Protein AF-A0A172UGF2-F1 (afdb_monomer)

Organism: NCBI:txid1682113

Secondary structure (DSSP, 8-state):
-----THHHHHHHHHHHHHHHHHHHHHHHHHHHTPPP---SS-SEEEETTS-EEEEEE-TT--EEEEE-SSHHHHHHHHT--PPPEEE-HHHHTTSPB---BS-TT--S---B-----EEEEEEEEE-TT-TTSSSGGGGEEEEEEESSTTB---EE--SSEEEEEE-SS----EEEETTEEEEB-TT-HHHHHHTT--HHHHHSPEE--HHHHHHSPB-PPB-PPP-TTTTSBPSSSTT-BTT-EEEEE-TTS-EEEEEEETTEEEEE-HHHHHHHHHTTPPEEEES-HHHHHTSPB---S--TTS-SS-PEE---SEEEEEEEE-TT-SS-EEEEEEESS--B-HHHHHTPEEP---TT----SEEE--TT-BEEEEEE-SSTT------EEEE-TTSEEEEEPPPTTS--HHHHHHTT--SPPEEEEHHHHTTSEE---B-HHHHT-B-SS-------------PPS------PPPPPPP--------------PPPPPPPPPPPPPPPPPPP-

pLDDT: mean 82.87, std 19.64, range [28.55, 98.06]

Nearest PDB structures (foldseek):
  7np7-assembly1_B4  TM=7.706E-01  e=5.465E-40  Mycobacterium tuberculosis H37Rv
  7nps-assembly1_B3  TM=8.390E-01  e=3.278E-37  Mycobacterium tuberculosis H37Rv
  4kk7-assembly1_A  TM=8.749E-01  e=7.313E-34  Mycobacterium tuberculosis H37Rv
  5ebd-assembly1_A  TM=8.285E-01  e=4.903E-34  Mycobacterium tuberculosis H37Rv
  3x3n-assembly1_A  TM=8.650E-01  e=1.425E-32  Mycobacterium tuberculosis H37Rv

Radius of gyration: 35.08 Å; Cα contacts (8 Å, |Δi|>4): 994; chains: 1; bounding box: 145×77×89 Å

InterPro domains:
  IPR007795 Type VII secretion system EccB [PF05108] (3-451)
  IPR007795 Type VII secretion system EccB [PTHR40765] (10-453)
  IPR007795 Type VII secretion system EccB [TIGR03919] (3-444)
  IPR044857 Type VII secretion system EccB, repeat 1 domain [G3DSA:3.30.2390.20] (46-116)

Solvent-accessible surface area (backbone atoms only — not comparable to full-atom values): 29659 Å² total; per-residue (Å²): 144,80,86,81,62,81,62,58,65,55,52,53,54,52,50,52,52,53,51,51,53,52,51,53,52,51,52,50,51,52,53,61,71,65,53,72,75,82,79,82,82,60,73,40,29,33,24,33,76,90,66,52,41,34,29,58,44,67,51,96,85,70,48,67,20,39,19,43,33,85,28,46,45,28,34,17,37,70,49,61,33,53,71,76,56,38,78,40,58,56,74,62,62,68,75,46,52,75,47,66,35,28,26,42,74,79,42,51,71,69,64,48,52,60,81,62,55,51,20,35,42,32,36,34,37,34,57,51,81,83,47,75,80,49,97,44,77,69,79,32,59,41,38,31,40,34,45,49,63,84,37,51,36,81,58,41,70,51,51,72,55,28,28,34,43,29,22,36,80,90,45,84,66,37,30,43,36,40,71,56,28,32,22,44,42,60,90,80,43,59,54,49,29,58,33,39,61,49,57,68,64,46,68,75,61,39,48,72,40,52,62,44,57,57,62,53,36,49,75,46,63,63,61,67,68,78,73,53,72,68,52,79,36,73,19,78,54,37,82,97,40,37,9,34,19,31,40,38,30,51,47,98,87,67,46,84,44,39,29,38,33,30,50,69,10,36,25,81,42,44,63,25,56,47,35,21,32,40,61,75,68,25,52,81,41,82,41,88,59,44,66,65,62,70,73,48,49,72,41,80,85,64,83,62,87,69,52,63,77,42,62,36,48,78,51,86,69,57,11,45,30,44,37,44,37,28,56,62,92,55,89,50,49,51,70,42,36,31,35,26,89,48,83,46,40,34,71,68,36,62,72,57,50,34,78,47,92,63,62,92,88,51,74,47,34,44,28,28,33,38,61,80,86,32,18,42,41,31,25,43,25,48,73,57,54,82,51,86,57,72,84,50,42,33,40,29,43,49,76,41,38,36,26,42,50,50,47,46,100,88,68,48,46,61,68,52,35,47,7,49,54,55,69,83,71,56,19,62,40,37,44,47,59,57,64,26,41,50,73,48,50,69,47,34,53,75,49,19,71,36,70,51,93,62,76,77,75,76,73,80,70,65,88,70,69,81,80,76,77,85,75,82,79,86,77,89,68,86,78,78,91,74,85,90,77,92,78,85,89,78,89,82,83,91,80,92,81,85,87,78,83,82,82,81,83,82,81,82,83,83,88,79,83,85,84,87,134

Structure (mmCIF, N/CA/C/O backbone):
data_AF-A0A172UGF2-F1
#
_entry.id   AF-A0A172UGF2-F1
#
loop_
_atom_site.group_PDB
_atom_site.id
_atom_site.type_symbol
_atom_site.label_atom_id
_atom_site.label_alt_id
_atom_site.label_comp_id
_atom_site.label_asym_id
_atom_site.label_entity_id
_atom_site.label_seq_id
_atom_site.pdbx_PDB_ins_code
_atom_site.Cartn_x
_atom_site.Cartn_y
_atom_site.Cartn_z
_atom_site.occupancy
_atom_site.B_iso_or_equiv
_atom_site.auth_seq_id
_atom_site.auth_comp_id
_atom_site.auth_asym_id
_atom_site.auth_atom_id
_atom_site.pdbx_PDB_model_num
ATOM 1 N N . MET A 1 1 ? -78.882 -55.266 1.648 1.00 44.69 1 MET A N 1
ATOM 2 C CA . MET A 1 1 ? -77.778 -55.781 2.482 1.00 44.69 1 MET A CA 1
ATOM 3 C C . MET A 1 1 ? -76.627 -54.788 2.390 1.00 44.69 1 MET A C 1
ATOM 5 O O . MET A 1 1 ? -75.957 -54.772 1.375 1.00 44.69 1 MET A O 1
ATOM 9 N N . ALA A 1 2 ? -76.499 -53.897 3.376 1.00 47.06 2 ALA A N 1
ATOM 10 C CA . ALA A 1 2 ? -75.277 -53.170 3.748 1.00 47.06 2 ALA A CA 1
ATOM 11 C C . ALA A 1 2 ? -75.630 -52.322 4.981 1.00 47.06 2 ALA A C 1
ATOM 13 O O . ALA A 1 2 ? -76.223 -51.253 4.870 1.00 47.06 2 ALA A O 1
ATOM 14 N N . LEU A 1 3 ? -75.370 -52.871 6.168 1.00 49.72 3 LEU A N 1
ATOM 15 C CA . LEU A 1 3 ? -75.479 -52.165 7.442 1.00 49.72 3 LEU A CA 1
ATOM 16 C C . LEU A 1 3 ? -74.344 -51.137 7.516 1.00 49.72 3 LEU A C 1
ATOM 18 O O . LEU A 1 3 ? -73.203 -51.497 7.803 1.00 49.72 3 LEU A O 1
ATOM 22 N N . THR A 1 4 ? -74.635 -49.864 7.258 1.00 59.09 4 THR A N 1
ATOM 23 C CA . THR A 1 4 ? -73.693 -48.779 7.548 1.00 59.09 4 THR A CA 1
ATOM 24 C C . THR A 1 4 ? -73.693 -48.560 9.058 1.00 59.09 4 THR A C 1
ATOM 26 O O . THR A 1 4 ? -74.637 -48.023 9.631 1.00 59.09 4 THR A O 1
ATOM 29 N N . SER A 1 5 ? -72.657 -49.075 9.716 1.00 61.47 5 SER A N 1
ATOM 30 C CA . SER A 1 5 ? -72.468 -49.002 11.165 1.00 61.47 5 SER A CA 1
ATOM 31 C C . SER A 1 5 ? -72.486 -47.544 11.670 1.00 61.47 5 SER A C 1
ATOM 33 O O . SER A 1 5 ? -71.686 -46.734 11.189 1.00 61.47 5 SER A O 1
ATOM 35 N N . PRO A 1 6 ? -73.311 -47.197 12.681 1.00 57.47 6 PRO A N 1
ATOM 36 C CA . PRO A 1 6 ? -73.359 -45.852 13.272 1.00 57.47 6 PRO A CA 1
ATOM 37 C C . PRO A 1 6 ? -72.065 -45.459 14.013 1.00 57.47 6 PRO A C 1
ATOM 39 O O . PRO A 1 6 ? -71.884 -44.301 14.381 1.00 57.47 6 PRO A O 1
ATOM 42 N N . PHE A 1 7 ? -71.119 -46.388 14.187 1.00 56.22 7 PHE A N 1
ATOM 43 C CA . PHE A 1 7 ? -69.825 -46.128 14.826 1.00 56.22 7 PHE A CA 1
ATOM 44 C C . PHE A 1 7 ? -68.773 -45.518 13.886 1.00 56.22 7 PHE A C 1
ATOM 46 O O . PHE A 1 7 ? -67.725 -45.072 14.358 1.00 56.22 7 PHE A O 1
ATOM 53 N N . ALA A 1 8 ? -69.026 -45.465 12.571 1.00 57.62 8 ALA A N 1
ATOM 54 C CA . ALA A 1 8 ? -68.090 -44.868 11.615 1.00 57.62 8 ALA A CA 1
ATOM 55 C C . ALA A 1 8 ? -67.944 -43.349 11.821 1.00 57.62 8 ALA A C 1
ATOM 57 O O . ALA A 1 8 ? -66.825 -42.843 11.828 1.00 57.62 8 ALA A O 1
ATOM 58 N N . MET A 1 9 ? -69.053 -42.645 12.085 1.00 57.28 9 MET A N 1
ATOM 59 C CA . MET A 1 9 ? -69.051 -41.188 12.293 1.00 57.28 9 MET A CA 1
ATOM 60 C C . MET A 1 9 ? -68.386 -40.780 13.618 1.00 57.28 9 MET A C 1
ATOM 62 O O . MET A 1 9 ? -67.680 -39.770 13.677 1.00 57.28 9 MET A O 1
ATOM 66 N N . VAL A 1 10 ? -68.539 -41.598 14.667 1.00 62.25 10 VAL A N 1
ATOM 67 C CA . VAL A 1 10 ? -67.881 -41.376 15.967 1.00 62.25 10 VAL A CA 1
ATOM 68 C C . VAL A 1 10 ? -66.369 -41.595 15.850 1.00 62.25 10 VAL A C 1
ATOM 70 O O . VAL A 1 10 ? -65.595 -40.786 16.357 1.00 62.25 10 VAL A O 1
ATOM 73 N N . LYS A 1 11 ? -65.923 -42.622 15.110 1.00 60.66 11 LYS A N 1
ATOM 74 C CA . LYS A 1 11 ? -64.492 -42.865 14.855 1.00 60.66 11 LYS A CA 1
ATOM 75 C C . LYS A 1 11 ? -63.813 -41.702 14.131 1.00 60.66 11 LYS A C 1
ATOM 77 O O . LYS A 1 11 ? -62.717 -41.312 14.526 1.00 60.66 11 LYS A O 1
ATOM 82 N N . THR A 1 12 ? -64.454 -41.126 13.116 1.00 67.38 12 THR A N 1
ATOM 83 C CA . THR A 1 12 ? -63.902 -39.969 12.393 1.00 67.38 12 THR A CA 1
ATOM 84 C C . THR A 1 12 ? -63.819 -38.719 13.266 1.00 67.38 12 THR A C 1
ATOM 86 O O . THR A 1 12 ? -62.817 -38.015 13.212 1.00 67.38 12 THR A O 1
ATOM 89 N N . SER A 1 13 ? -64.815 -38.466 14.122 1.00 68.31 13 SER A N 1
ATOM 90 C CA . SER A 1 13 ? -64.804 -37.310 15.032 1.00 68.31 13 SER A CA 1
ATOM 91 C C . SER A 1 13 ? -63.733 -37.430 16.129 1.00 68.31 13 SER A C 1
ATOM 93 O O . SER A 1 13 ? -63.045 -36.456 16.447 1.00 68.31 13 SER A O 1
ATOM 95 N N . VAL A 1 14 ? -63.520 -38.639 16.660 1.00 76.19 14 VAL A N 1
ATOM 96 C CA . VAL A 1 14 ? -62.462 -38.906 17.647 1.00 76.19 14 VAL A CA 1
ATOM 97 C C . VAL A 1 14 ? -61.070 -38.837 17.008 1.00 76.19 14 VAL A C 1
ATOM 99 O O . VAL A 1 14 ? -60.156 -38.273 17.601 1.00 76.19 14 VAL A O 1
ATOM 102 N N . MET A 1 15 ? -60.888 -39.328 15.777 1.00 76.44 15 MET A N 1
ATOM 103 C CA . MET A 1 15 ? -59.594 -39.201 15.092 1.00 76.44 15 MET A CA 1
ATOM 104 C C . MET A 1 15 ? -59.244 -37.750 14.756 1.00 76.44 15 MET A C 1
ATOM 106 O O . MET A 1 15 ? -58.089 -37.360 14.912 1.00 76.44 15 MET A O 1
ATOM 110 N N . LEU A 1 16 ? -60.224 -36.937 14.346 1.00 81.00 16 LEU A N 1
ATOM 111 C CA . LEU A 1 16 ? -59.979 -35.530 14.028 1.00 81.00 16 LEU A CA 1
ATOM 112 C C . LEU A 1 16 ? -59.594 -34.722 15.276 1.00 81.00 16 LEU A C 1
ATOM 114 O O . LEU A 1 16 ? -58.697 -33.884 15.216 1.00 81.00 16 LEU A O 1
ATOM 118 N N . SER A 1 17 ? -60.238 -34.998 16.414 1.00 77.75 17 SER A N 1
ATOM 119 C CA . SER A 1 17 ? -59.933 -34.317 17.678 1.00 77.75 17 SER A CA 1
ATOM 120 C C . SER A 1 17 ? -58.571 -34.727 18.242 1.00 77.75 17 SER A C 1
ATOM 122 O O . SER A 1 17 ? -57.803 -33.859 18.653 1.00 77.75 17 SER A O 1
ATOM 124 N N . VAL A 1 18 ? -58.205 -36.010 18.172 1.00 86.00 18 VAL A N 1
ATOM 125 C CA . VAL A 1 18 ? -56.864 -36.479 18.567 1.00 86.00 18 VAL A CA 1
ATOM 126 C C . VAL A 1 18 ? -55.774 -35.886 17.668 1.00 86.00 18 VAL A C 1
ATOM 128 O O . VAL A 1 18 ? -54.748 -35.433 18.175 1.00 86.00 18 VAL A O 1
ATOM 131 N N . ALA A 1 19 ? -56.000 -35.820 16.352 1.00 85.94 19 ALA A N 1
ATOM 132 C CA . ALA A 1 19 ? -55.055 -35.208 15.419 1.00 85.94 19 ALA A CA 1
ATOM 133 C C . ALA A 1 19 ? -54.875 -33.704 15.683 1.00 85.94 19 ALA A C 1
ATOM 135 O O . ALA A 1 19 ? -53.747 -33.218 15.712 1.00 85.94 19 ALA A O 1
ATOM 136 N N . ALA A 1 20 ? -55.963 -32.973 15.944 1.00 87.81 20 ALA A N 1
ATOM 137 C CA . ALA A 1 20 ? -55.895 -31.550 16.269 1.00 87.81 20 ALA A CA 1
ATOM 138 C C . ALA A 1 20 ? -55.109 -31.292 17.564 1.00 87.81 20 ALA A C 1
ATOM 140 O O . ALA A 1 20 ? -54.254 -30.408 17.599 1.00 87.81 20 ALA A O 1
ATOM 141 N N . VAL A 1 21 ? -55.338 -32.096 18.608 1.00 91.81 21 VAL A N 1
ATOM 142 C CA . VAL A 1 21 ? -54.589 -31.986 19.870 1.00 91.81 21 VAL A CA 1
ATOM 143 C C . VAL A 1 21 ? -53.106 -32.291 19.657 1.00 91.81 21 VAL A C 1
ATOM 145 O O . VAL A 1 21 ? -52.271 -31.553 20.170 1.00 91.81 21 VAL A O 1
ATOM 148 N N . ALA A 1 22 ? -52.770 -33.316 18.868 1.00 90.81 22 ALA A N 1
ATOM 149 C CA . ALA A 1 22 ? -51.383 -33.661 18.553 1.00 90.81 22 ALA A CA 1
ATOM 150 C C . ALA A 1 22 ? -50.662 -32.550 17.770 1.00 90.81 22 ALA A C 1
ATOM 152 O O . ALA A 1 22 ? -49.508 -32.235 18.047 1.00 90.81 22 ALA A O 1
ATOM 153 N N . VAL A 1 23 ? -51.340 -31.914 16.814 1.00 91.75 23 VAL A N 1
ATOM 154 C CA . VAL A 1 23 ? -50.766 -30.792 16.058 1.00 91.75 23 VAL A CA 1
ATOM 155 C C . VAL A 1 23 ? -50.549 -29.581 16.965 1.00 91.75 23 VAL A C 1
ATOM 157 O O . VAL A 1 23 ? -49.480 -28.977 16.927 1.00 91.75 23 VAL A O 1
ATOM 160 N N . ILE A 1 24 ? -51.513 -29.249 17.828 1.00 92.06 24 ILE A N 1
ATOM 161 C CA . ILE A 1 24 ? -51.386 -28.128 18.769 1.00 92.06 24 ILE A CA 1
ATOM 162 C C . ILE A 1 24 ? -50.246 -28.370 19.764 1.00 92.06 24 ILE A C 1
ATOM 164 O O . ILE A 1 24 ? -49.487 -27.444 20.041 1.00 92.06 24 ILE A O 1
ATOM 168 N N . THR A 1 25 ? -50.077 -29.591 20.279 1.00 88.44 25 THR A N 1
ATOM 169 C CA . THR A 1 25 ? -48.969 -29.902 21.193 1.00 88.44 25 THR A CA 1
ATOM 170 C C . THR A 1 25 ? -47.617 -29.869 20.495 1.00 88.44 25 THR A C 1
ATOM 172 O O . THR A 1 25 ? -46.672 -29.358 21.085 1.00 88.44 25 THR A O 1
ATOM 175 N N . ILE A 1 26 ? -47.512 -30.321 19.241 1.00 89.31 26 ILE A N 1
ATOM 176 C CA . ILE A 1 26 ? -46.277 -30.198 18.450 1.00 89.31 26 ILE A CA 1
ATOM 177 C C . ILE A 1 26 ? -45.949 -28.725 18.182 1.00 89.31 26 ILE A C 1
ATOM 179 O O . ILE A 1 26 ? -44.809 -28.315 18.377 1.00 89.31 26 ILE A O 1
ATOM 183 N N . ILE A 1 27 ? -46.937 -27.907 17.803 1.00 86.62 27 ILE A N 1
ATOM 184 C CA . ILE A 1 27 ? -46.748 -26.462 17.604 1.00 86.62 27 ILE A CA 1
ATOM 185 C C . ILE A 1 27 ? -46.336 -25.791 18.918 1.00 86.62 27 ILE A C 1
ATOM 187 O O . ILE A 1 27 ? -45.397 -25.003 18.932 1.00 86.62 27 ILE A O 1
ATOM 191 N N . ALA A 1 28 ? -46.976 -26.129 20.038 1.00 85.94 28 ALA A N 1
ATOM 192 C CA . ALA A 1 28 ? -46.616 -25.598 21.349 1.00 85.94 28 ALA A CA 1
ATOM 193 C C . ALA A 1 28 ? -45.216 -26.049 21.798 1.00 85.94 28 ALA A C 1
ATOM 195 O O . ALA A 1 28 ? -44.496 -25.261 22.404 1.00 85.94 28 ALA A O 1
ATOM 196 N N . LEU A 1 29 ? -44.804 -27.281 21.478 1.00 84.94 29 LEU A N 1
ATOM 197 C CA . LEU A 1 29 ? -43.463 -27.798 21.754 1.00 84.94 29 LEU A CA 1
ATOM 198 C C . LEU A 1 29 ? -42.407 -27.081 20.900 1.00 84.94 29 LEU A C 1
ATOM 200 O O . LEU A 1 29 ? -41.372 -26.684 21.426 1.00 84.94 29 LEU A O 1
ATOM 204 N N . LEU A 1 30 ? -42.693 -26.851 19.615 1.00 84.94 30 LEU A N 1
ATOM 205 C CA . LEU A 1 30 ? -41.843 -26.066 18.716 1.00 84.94 30 LEU A CA 1
ATOM 206 C C . LEU A 1 30 ? -41.721 -24.614 19.197 1.00 84.94 30 LEU A C 1
ATOM 208 O O . LEU A 1 30 ? -40.613 -24.098 19.298 1.00 84.94 30 LEU A O 1
ATOM 212 N N . LEU A 1 31 ? -42.830 -23.977 19.585 1.00 79.38 31 LEU A N 1
ATOM 213 C CA . LEU A 1 31 ? -42.830 -22.624 20.154 1.00 79.38 31 LEU A CA 1
ATOM 214 C C . LEU A 1 31 ? -42.122 -22.561 21.517 1.00 79.38 31 LEU A C 1
ATOM 216 O O . LEU A 1 31 ? -41.482 -21.561 21.831 1.00 79.38 31 LEU A O 1
ATOM 220 N N . ALA A 1 32 ? -42.196 -23.623 22.323 1.00 71.19 32 ALA A N 1
ATOM 221 C CA . ALA A 1 32 ? -41.466 -23.724 23.584 1.00 71.19 32 ALA A CA 1
ATOM 222 C C . ALA A 1 32 ? -39.956 -23.923 23.376 1.00 71.19 32 ALA A C 1
ATOM 224 O O . ALA A 1 32 ? -39.169 -23.480 24.212 1.00 71.19 32 ALA A O 1
ATOM 225 N N . TRP A 1 33 ? -39.556 -24.565 22.276 1.00 77.25 33 TRP A N 1
ATOM 226 C CA . TRP A 1 33 ? -38.156 -24.727 21.881 1.00 77.25 33 TRP A CA 1
ATOM 227 C C . TRP A 1 33 ? -37.582 -23.441 21.269 1.00 77.25 33 TRP A C 1
ATOM 229 O O . TRP A 1 33 ? -36.428 -23.107 21.512 1.00 77.25 33 TRP A O 1
ATOM 239 N N . LEU A 1 34 ? -38.421 -22.654 20.588 1.00 74.25 34 LEU A N 1
ATOM 240 C CA . LEU A 1 34 ? -38.126 -21.291 20.128 1.00 74.25 34 LEU A CA 1
ATOM 241 C C . LEU A 1 34 ? -38.286 -20.212 21.218 1.00 74.25 34 LEU A C 1
ATOM 243 O O . LEU A 1 34 ? -38.388 -19.030 20.888 1.00 74.25 34 LEU A O 1
ATOM 247 N N . LYS A 1 35 ? -38.318 -20.568 22.513 1.00 51.41 35 LYS A N 1
ATOM 248 C CA . LYS A 1 35 ? -38.448 -19.567 23.582 1.00 51.41 35 LYS A CA 1
ATOM 249 C C . LYS A 1 35 ? -37.340 -18.507 23.467 1.00 51.41 35 LYS A C 1
ATOM 251 O O . LYS A 1 35 ? -36.168 -18.852 23.635 1.00 51.41 35 LYS A O 1
ATOM 256 N N . PRO A 1 36 ? -37.690 -17.221 23.272 1.00 45.97 36 PRO A N 1
ATOM 257 C CA . PRO A 1 36 ? -36.758 -16.133 23.515 1.00 45.97 36 PRO A CA 1
ATOM 258 C C . PRO A 1 36 ? -36.319 -16.239 24.975 1.00 45.97 36 PRO A C 1
ATOM 260 O O . PRO A 1 36 ? -37.149 -16.505 25.852 1.00 45.97 36 PRO A O 1
ATOM 263 N N . GLN A 1 37 ? -35.026 -16.070 25.249 1.00 46.22 37 GLN A N 1
ATOM 264 C CA . GLN A 1 37 ? -34.570 -15.924 26.629 1.00 46.22 37 GLN A CA 1
ATOM 265 C C . GLN A 1 37 ? -35.407 -14.831 27.315 1.00 46.22 37 GLN A C 1
ATOM 267 O O . GLN A 1 37 ? -35.734 -13.841 26.657 1.00 46.22 37 GLN A O 1
ATOM 272 N N . PRO A 1 38 ? -35.800 -15.020 28.587 1.00 40.75 38 PRO A N 1
ATOM 273 C CA . PRO A 1 38 ? -36.611 -14.048 29.305 1.00 40.75 38 PRO A CA 1
ATOM 274 C C . PRO A 1 38 ? -35.943 -12.675 29.216 1.00 40.75 38 PRO A C 1
ATOM 276 O O . PRO A 1 38 ? -34.824 -12.489 29.689 1.00 40.75 38 PRO A O 1
ATOM 279 N N . ASP A 1 39 ? -36.623 -11.734 28.563 1.00 46.25 39 ASP A N 1
ATOM 280 C CA . ASP A 1 39 ? -36.190 -10.348 28.508 1.00 46.25 39 ASP A CA 1
ATOM 281 C C . ASP A 1 39 ? -36.306 -9.791 29.928 1.00 46.25 39 ASP A C 1
ATOM 283 O O . ASP A 1 39 ? -37.393 -9.513 30.435 1.00 46.25 39 ASP A O 1
ATOM 287 N N . THR A 1 40 ? -35.169 -9.691 30.612 1.00 52.50 40 THR A N 1
ATOM 288 C CA . THR A 1 40 ? -35.066 -9.114 31.955 1.00 52.50 40 THR A CA 1
ATOM 289 C C . THR A 1 40 ? -35.386 -7.612 31.956 1.00 52.50 40 THR A C 1
ATOM 291 O O . THR A 1 40 ? -35.334 -6.973 33.007 1.00 52.50 40 THR A O 1
ATOM 294 N N . GLY A 1 41 ? -35.704 -7.022 30.793 1.00 57.66 41 GLY A N 1
ATOM 295 C CA . GLY A 1 41 ? -36.079 -5.622 30.606 1.00 57.66 41 GLY A CA 1
ATOM 296 C C . GLY A 1 41 ? -34.900 -4.654 30.718 1.00 57.66 41 GLY A C 1
ATOM 297 O O . GLY A 1 41 ? -35.049 -3.450 30.488 1.00 57.66 41 GLY A O 1
ATOM 298 N N . ILE A 1 42 ? -33.710 -5.146 31.068 1.00 62.12 42 ILE A N 1
ATOM 299 C CA . ILE A 1 42 ? -32.488 -4.352 31.241 1.00 62.12 42 ILE A CA 1
ATOM 300 C C . ILE A 1 42 ? -31.457 -4.555 30.121 1.00 62.12 42 ILE A C 1
ATOM 302 O O . ILE A 1 42 ? -30.552 -3.739 30.014 1.00 62.12 42 ILE A O 1
ATOM 306 N N . GLY A 1 43 ? -31.634 -5.535 29.230 1.00 74.88 43 GLY A N 1
ATOM 307 C CA . GLY A 1 43 ? -30.676 -5.832 28.157 1.00 74.88 43 GLY A CA 1
ATOM 308 C C . GLY A 1 43 ? -29.451 -6.624 28.639 1.00 74.88 43 GLY A C 1
ATOM 309 O O . GLY A 1 43 ? -29.246 -6.817 29.836 1.00 74.88 43 GLY A O 1
ATOM 310 N N . LYS A 1 44 ? -28.649 -7.127 27.689 1.00 88.38 44 LYS A N 1
ATOM 311 C CA . LYS A 1 44 ? -27.488 -8.000 27.962 1.00 88.38 44 LYS A CA 1
ATOM 312 C C . LYS A 1 44 ? -26.172 -7.251 28.157 1.00 88.38 44 LYS A C 1
ATOM 314 O O . LYS A 1 44 ? -25.258 -7.811 28.752 1.00 88.38 44 LYS A O 1
ATOM 319 N N . PHE A 1 45 ? -26.081 -6.010 27.679 1.00 94.12 45 PHE A N 1
ATOM 320 C CA . PHE A 1 45 ? -24.903 -5.157 27.811 1.00 94.12 45 PHE A CA 1
ATOM 321 C C . PHE A 1 45 ? -25.261 -3.885 28.582 1.00 94.12 45 PHE A C 1
ATOM 323 O O . PHE A 1 45 ? -26.183 -3.157 28.211 1.00 94.12 45 PHE A O 1
ATOM 330 N N . LEU A 1 46 ? -24.556 -3.645 29.683 1.00 94.75 46 LEU A N 1
ATOM 331 C CA . LEU A 1 46 ? -24.882 -2.645 30.692 1.00 94.75 46 LEU A CA 1
ATOM 332 C C . LEU A 1 46 ? -23.667 -1.759 30.973 1.00 94.75 46 LEU A C 1
ATOM 334 O O . LEU A 1 46 ? -22.526 -2.221 30.947 1.00 94.75 46 LEU A O 1
ATOM 338 N N . MET A 1 47 ? -23.927 -0.499 31.309 1.00 95.25 47 MET A N 1
ATOM 339 C CA . MET A 1 47 ? -22.926 0.436 31.820 1.00 95.25 47 MET A CA 1
ATOM 340 C C . MET A 1 47 ? -23.418 1.013 33.151 1.00 95.25 47 MET A C 1
ATOM 342 O O . MET A 1 47 ? -24.534 1.529 33.228 1.00 95.25 47 MET A O 1
ATOM 346 N N . GLY A 1 48 ? -22.606 0.900 34.202 1.00 94.00 48 GLY A N 1
ATOM 347 C CA . GLY A 1 48 ? -22.856 1.572 35.481 1.00 94.00 48 GLY A CA 1
ATOM 348 C C . GLY A 1 48 ? -22.719 3.089 35.345 1.00 94.00 48 GLY A C 1
ATOM 349 O O . GLY A 1 48 ? -22.039 3.569 34.437 1.00 94.00 48 GLY A O 1
ATOM 350 N N . GLN A 1 49 ? -23.333 3.868 36.238 1.00 92.25 49 GLN A N 1
ATOM 351 C CA . GLN A 1 49 ? -23.193 5.332 36.202 1.00 92.25 49 GLN A CA 1
ATOM 352 C C . GLN A 1 49 ? -21.769 5.775 36.544 1.00 92.25 49 GLN A C 1
ATOM 354 O O . GLN A 1 49 ? -21.329 6.826 36.084 1.00 92.25 49 GLN A O 1
ATOM 359 N N . GLU A 1 50 ? -21.031 4.941 37.274 1.00 91.56 50 GLU A N 1
ATOM 360 C CA . GLU A 1 50 ? -19.600 5.117 37.532 1.00 91.56 50 GLU A CA 1
ATOM 361 C C . GLU A 1 50 ? -18.704 4.742 36.330 1.00 91.56 50 GLU A C 1
ATOM 363 O O . GLU A 1 50 ? -17.489 4.916 36.387 1.00 91.56 50 GLU A O 1
ATOM 368 N N . GLY A 1 51 ? -19.280 4.259 35.220 1.00 88.81 51 GLY A N 1
ATOM 369 C CA . GLY A 1 51 ? -18.577 4.004 33.955 1.00 88.81 51 GLY A CA 1
ATOM 370 C C . GLY A 1 51 ? -18.113 2.561 33.732 1.00 88.81 51 GLY A C 1
ATOM 371 O O . GLY A 1 51 ? -17.584 2.251 32.666 1.00 88.81 51 GLY A O 1
ATOM 372 N N . GLY A 1 52 ? -18.331 1.656 34.690 1.00 93.19 52 GLY A N 1
ATOM 373 C CA . GLY A 1 52 ? -18.013 0.234 34.527 1.00 93.19 52 GLY A CA 1
ATOM 374 C C . GLY A 1 52 ? -18.879 -0.443 33.457 1.00 93.19 52 GLY A C 1
ATOM 375 O O . GLY A 1 52 ? -20.094 -0.242 33.423 1.00 93.19 52 GLY A O 1
ATOM 376 N N . LEU A 1 53 ? -18.266 -1.269 32.606 1.00 95.88 53 LEU A N 1
ATOM 377 C CA . LEU A 1 53 ? -18.950 -2.062 31.581 1.00 95.88 53 LEU A CA 1
ATOM 378 C C . LEU A 1 53 ? -19.215 -3.482 32.080 1.00 95.88 53 LEU A C 1
ATOM 380 O O . LEU A 1 53 ? -18.323 -4.144 32.615 1.00 95.88 53 LEU A O 1
ATOM 384 N N . PHE A 1 54 ? -20.432 -3.972 31.855 1.00 95.38 54 PHE A N 1
ATOM 385 C CA . PHE A 1 54 ? -20.843 -5.297 32.299 1.00 95.38 54 PHE A CA 1
ATOM 386 C C . PHE A 1 54 ? -21.709 -6.008 31.268 1.00 95.38 54 PHE A C 1
ATOM 388 O O . PHE A 1 54 ? -22.535 -5.390 30.599 1.00 95.38 54 PHE A O 1
ATOM 395 N N . VAL A 1 55 ? -21.582 -7.329 31.207 1.00 95.12 55 VAL A N 1
ATOM 396 C CA . VAL A 1 55 ? -22.466 -8.193 30.423 1.00 95.12 55 VAL A CA 1
ATOM 397 C C . VAL A 1 55 ? -23.186 -9.180 31.325 1.00 95.12 55 VAL A C 1
ATOM 399 O O . VAL A 1 55 ? -22.599 -9.742 32.252 1.00 95.12 55 VAL A O 1
ATOM 402 N N . LEU A 1 56 ? -24.471 -9.381 31.051 1.00 93.19 56 LEU A N 1
ATOM 403 C CA . LEU A 1 56 ? -25.253 -10.444 31.661 1.00 93.19 56 LEU A CA 1
ATOM 404 C C . LEU A 1 56 ? -25.092 -11.699 30.800 1.00 93.19 56 LEU A C 1
ATOM 406 O O . LEU A 1 56 ? -25.568 -11.740 29.664 1.00 93.19 56 LEU A O 1
ATOM 410 N N . TYR A 1 57 ? -24.397 -12.700 31.333 1.00 91.50 57 TYR A N 1
ATOM 411 C CA . TYR A 1 57 ? -24.087 -13.934 30.620 1.00 91.50 57 TYR A CA 1
ATOM 412 C C . TYR A 1 57 ? -24.604 -15.145 31.395 1.00 91.50 57 TYR A C 1
ATOM 414 O O . TYR A 1 57 ? -24.422 -15.256 32.609 1.00 91.50 57 TYR A O 1
ATOM 422 N N . THR A 1 58 ? -25.266 -16.050 30.675 1.00 89.00 58 THR A N 1
ATOM 423 C CA . THR A 1 58 ? -25.760 -17.314 31.219 1.00 89.00 58 THR A CA 1
ATOM 424 C C . THR A 1 58 ? -24.705 -18.389 30.989 1.00 89.00 58 THR A C 1
ATOM 426 O O . THR A 1 58 ? -24.498 -18.834 29.857 1.00 89.00 58 THR A O 1
ATOM 429 N N . GLY A 1 59 ? -24.038 -18.809 32.060 1.00 81.25 59 GLY A N 1
ATOM 430 C CA . GLY A 1 59 ? -23.037 -19.869 32.007 1.00 81.25 59 GLY A CA 1
ATOM 431 C C . GLY A 1 59 ? -23.633 -21.273 31.840 1.00 81.25 59 GLY A C 1
ATOM 432 O O . GLY A 1 59 ? -24.842 -21.477 31.703 1.00 81.25 59 GLY A O 1
ATOM 433 N N . GLN A 1 60 ? -22.759 -22.280 31.912 1.00 80.38 60 GLN A N 1
ATOM 434 C CA . GLN A 1 60 ? -23.131 -23.706 31.916 1.00 80.38 60 GLN A CA 1
ATOM 435 C C . GLN A 1 60 ? -24.058 -24.068 33.093 1.00 80.38 60 GLN A C 1
ATOM 437 O O . GLN A 1 60 ? -24.899 -24.959 32.979 1.00 80.38 60 GLN A O 1
ATOM 442 N N . ASP A 1 61 ? -23.931 -23.347 34.212 1.00 81.00 61 ASP A N 1
ATOM 443 C CA . ASP A 1 61 ? -24.747 -23.490 35.421 1.00 81.00 61 ASP A CA 1
ATOM 444 C C . ASP A 1 61 ? -26.181 -22.950 35.261 1.00 81.00 61 ASP A C 1
ATOM 446 O O . ASP A 1 61 ? -26.992 -23.093 36.175 1.00 81.00 61 ASP A O 1
ATOM 450 N N . LYS A 1 62 ? -26.519 -22.383 34.090 1.00 84.00 62 LYS A N 1
ATOM 451 C CA . LYS A 1 62 ? -27.820 -21.775 33.763 1.00 84.00 62 LYS A CA 1
ATOM 452 C C . LYS A 1 62 ? -28.217 -20.629 34.700 1.00 84.00 62 LYS A C 1
ATOM 454 O O . LYS A 1 62 ? -29.403 -20.320 34.816 1.00 84.00 62 LYS A O 1
ATOM 459 N N . VAL A 1 63 ? -27.242 -20.005 35.359 1.00 85.81 63 VAL A N 1
ATOM 460 C CA . VAL A 1 63 ? -27.453 -18.822 36.193 1.00 85.81 63 VAL A CA 1
ATOM 461 C C . VAL A 1 63 ? -26.955 -17.604 35.434 1.00 85.81 63 VAL A C 1
ATOM 463 O O . VAL A 1 63 ? -25.822 -17.578 34.957 1.00 85.81 63 VAL A O 1
ATOM 466 N N . ASP A 1 64 ? -27.799 -16.580 35.349 1.00 87.94 64 ASP A N 1
ATOM 467 C CA . ASP A 1 64 ? -27.399 -15.293 34.796 1.00 87.94 64 ASP A CA 1
ATOM 468 C C . ASP A 1 64 ? -26.480 -14.584 35.786 1.00 87.94 64 ASP A C 1
ATOM 470 O O . ASP A 1 64 ? -26.881 -14.223 36.900 1.00 87.94 64 ASP A O 1
ATOM 474 N N . ARG A 1 65 ? -25.229 -14.396 35.374 1.00 92.38 65 ARG A N 1
ATOM 475 C CA . ARG A 1 65 ? -24.214 -13.696 36.151 1.00 92.38 65 ARG A CA 1
ATOM 476 C C . ARG A 1 65 ? -23.813 -12.424 35.437 1.00 92.38 65 ARG A C 1
ATOM 478 O O . ARG A 1 65 ? -23.783 -12.345 34.211 1.00 92.38 65 ARG A O 1
ATOM 485 N N . LEU A 1 66 ? -23.511 -11.413 36.233 1.00 94.19 66 LEU A N 1
ATOM 486 C CA . LEU A 1 66 ? -22.984 -10.154 35.758 1.00 94.19 66 LEU A CA 1
ATOM 487 C C . LEU A 1 66 ? -21.458 -10.232 35.757 1.00 94.19 66 LEU A C 1
ATOM 489 O O . LEU A 1 66 ? -20.838 -10.329 36.820 1.00 94.19 66 LEU A O 1
ATOM 493 N N . HIS A 1 67 ? -20.875 -10.178 34.566 1.00 94.38 67 HIS A N 1
ATOM 494 C CA . HIS A 1 67 ? -19.436 -10.224 34.341 1.00 94.38 67 HIS A CA 1
ATOM 495 C C . HIS A 1 67 ? -18.938 -8.834 33.935 1.00 94.38 67 HIS A C 1
ATOM 497 O O . HIS A 1 67 ? -19.539 -8.186 33.078 1.00 94.38 67 HIS A O 1
ATOM 503 N N . ALA A 1 68 ? -17.856 -8.362 34.553 1.00 95.44 68 ALA A N 1
ATOM 504 C CA . ALA A 1 68 ? -17.192 -7.129 34.131 1.00 95.44 68 ALA A CA 1
ATOM 505 C C . ALA A 1 68 ? -16.441 -7.365 32.814 1.00 95.44 68 ALA A C 1
ATOM 507 O O . ALA A 1 68 ? -15.826 -8.422 32.657 1.00 95.44 68 ALA A O 1
ATOM 508 N N . VAL A 1 69 ? -16.473 -6.390 31.901 1.00 96.06 69 VAL A N 1
ATOM 509 C CA . VAL A 1 69 ? -15.750 -6.452 30.619 1.00 96.06 69 VAL A CA 1
ATOM 510 C C . VAL A 1 69 ? -14.804 -5.259 30.452 1.00 96.06 69 VAL A C 1
ATOM 512 O O . VAL A 1 69 ? -15.143 -4.155 30.879 1.00 96.06 69 VAL A O 1
ATOM 515 N N . PRO A 1 70 ? -13.620 -5.439 29.836 1.00 95.00 70 PRO A N 1
ATOM 516 C CA . PRO A 1 70 ? -12.602 -4.389 29.758 1.00 95.00 70 PRO A CA 1
ATOM 517 C C . PRO A 1 70 ? -12.880 -3.332 28.680 1.00 95.00 70 PRO A C 1
ATOM 519 O O . PRO A 1 70 ? -12.283 -2.258 28.716 1.00 95.00 70 PRO A O 1
ATOM 522 N N . ASN A 1 71 ? -13.735 -3.632 27.698 1.00 95.81 71 ASN A N 1
ATOM 523 C CA . ASN A 1 71 ? -14.033 -2.732 26.587 1.00 95.81 71 ASN A CA 1
ATOM 524 C C . ASN A 1 71 ? -15.387 -3.011 25.926 1.00 95.81 71 ASN A C 1
ATOM 526 O O . ASN A 1 71 ? -16.009 -4.057 26.137 1.00 95.81 71 ASN A O 1
ATOM 530 N N . ALA A 1 72 ? -15.820 -2.062 25.094 1.00 95.75 72 ALA A N 1
ATOM 531 C CA . ALA A 1 72 ? -17.074 -2.152 24.354 1.00 95.75 72 ALA A CA 1
ATOM 532 C C . ALA A 1 72 ? -17.102 -3.315 23.349 1.00 95.75 72 ALA A C 1
ATOM 534 O O . ALA A 1 72 ? -18.112 -4.011 23.285 1.00 95.75 72 ALA A O 1
ATOM 535 N N . ALA A 1 73 ? -16.009 -3.577 22.619 1.00 97.25 73 ALA A N 1
ATOM 536 C CA . ALA A 1 73 ? -15.942 -4.682 21.657 1.00 97.25 73 ALA A CA 1
ATOM 537 C C . ALA A 1 73 ? -16.255 -6.042 22.304 1.00 97.25 73 ALA A C 1
ATOM 539 O O . ALA A 1 73 ? -17.076 -6.802 21.792 1.00 97.25 73 ALA A O 1
ATOM 540 N N . SER A 1 74 ? -15.668 -6.314 23.474 1.00 97.00 74 SER A N 1
ATOM 541 C CA . SER A 1 74 ? -15.957 -7.520 24.260 1.00 97.00 74 SER A CA 1
ATOM 542 C C . SER A 1 74 ? -17.431 -7.581 24.665 1.00 97.00 74 SER A C 1
ATOM 544 O O . SER A 1 74 ? -18.069 -8.621 24.523 1.00 97.00 74 SER A O 1
ATOM 546 N N . GLY A 1 75 ? -17.984 -6.454 25.127 1.00 96.44 75 GLY A N 1
ATOM 547 C CA . GLY A 1 75 ? -19.391 -6.339 25.507 1.00 96.44 75 GLY A CA 1
ATOM 548 C C . GLY A 1 75 ? -20.348 -6.683 24.365 1.00 96.44 75 GLY A C 1
ATOM 549 O O . GLY A 1 75 ? -21.236 -7.517 24.538 1.00 96.44 75 GLY A O 1
ATOM 550 N N . TYR A 1 76 ? -20.117 -6.101 23.187 1.00 96.88 76 TYR A N 1
ATOM 551 C CA . TYR A 1 76 ? -20.907 -6.343 21.981 1.00 96.88 76 TYR A CA 1
ATOM 552 C C . TYR A 1 76 ? -20.836 -7.799 21.505 1.00 96.88 76 TYR A C 1
ATOM 554 O O . TYR A 1 76 ? -21.872 -8.405 21.220 1.00 96.88 76 TYR A O 1
ATOM 562 N N . LEU A 1 77 ? -19.636 -8.394 21.479 1.00 96.12 77 LEU A N 1
ATOM 563 C CA . LEU A 1 77 ? -19.442 -9.796 21.094 1.00 96.12 77 LEU A CA 1
ATOM 564 C C . LEU A 1 77 ? -20.198 -10.745 22.031 1.00 96.12 77 LEU A C 1
ATOM 566 O O . LEU A 1 77 ? -20.964 -11.584 21.562 1.00 96.12 77 LEU A O 1
ATOM 570 N N . ILE A 1 78 ? -20.045 -10.586 23.350 1.00 95.44 78 ILE A N 1
ATOM 571 C CA . ILE A 1 78 ? -20.691 -11.460 24.344 1.00 95.44 78 ILE A CA 1
ATOM 572 C C . ILE A 1 78 ? -22.215 -11.276 24.329 1.00 95.44 78 ILE A C 1
ATOM 574 O O . ILE A 1 78 ? -22.962 -12.255 24.388 1.00 95.44 78 ILE A O 1
ATOM 578 N N . ALA A 1 79 ? -22.689 -10.031 24.216 1.00 95.00 79 ALA A N 1
ATOM 579 C CA . ALA A 1 79 ? -24.114 -9.726 24.112 1.00 95.00 79 ALA A CA 1
ATOM 580 C C . ALA A 1 79 ? -24.724 -10.155 22.768 1.00 95.00 79 ALA A C 1
ATOM 582 O O . ALA A 1 79 ? -25.948 -10.286 22.680 1.00 95.00 79 ALA A O 1
ATOM 583 N N . LYS A 1 80 ? -23.882 -10.396 21.751 1.00 94.38 80 LYS A N 1
ATOM 584 C CA . LYS A 1 80 ? -24.259 -10.688 20.360 1.00 94.38 80 LYS A CA 1
ATOM 585 C C . LYS A 1 80 ? -25.180 -9.617 19.771 1.00 94.38 80 LYS A C 1
ATOM 587 O O . LYS A 1 80 ? -26.125 -9.928 19.050 1.00 94.38 80 LYS A O 1
ATOM 592 N N . SER A 1 81 ? -24.935 -8.361 20.132 1.00 93.06 81 SER A N 1
ATOM 593 C CA . SER A 1 81 ? -25.709 -7.205 19.683 1.00 93.06 81 SER A CA 1
ATOM 594 C C . SER A 1 81 ? -24.807 -5.980 19.621 1.00 93.06 81 SER A C 1
ATOM 596 O O . SER A 1 81 ? -23.952 -5.808 20.487 1.00 93.06 81 SER A O 1
ATOM 598 N N . SER A 1 82 ? -25.053 -5.122 18.632 1.00 93.38 82 SER A N 1
ATOM 599 C CA . SER A 1 82 ? -24.419 -3.811 18.476 1.00 93.38 82 SER A CA 1
ATOM 600 C C . SER A 1 82 ? -25.143 -2.696 19.239 1.00 93.38 82 SER A C 1
ATOM 602 O O . SER A 1 82 ? -24.803 -1.519 19.096 1.00 93.38 82 SER A O 1
ATOM 604 N N . ASP A 1 83 ? -26.187 -3.029 20.003 1.00 92.50 83 ASP A N 1
ATOM 605 C CA . ASP A 1 83 ? -26.928 -2.056 20.798 1.00 92.50 83 ASP A CA 1
ATOM 606 C C . ASP A 1 83 ? -26.024 -1.432 21.858 1.00 92.50 83 ASP A C 1
ATOM 608 O O . ASP A 1 83 ? -25.331 -2.129 22.604 1.00 92.50 83 ASP A O 1
ATOM 612 N N . ARG A 1 84 ? -26.070 -0.100 21.961 1.00 91.19 84 ARG A N 1
ATOM 613 C CA . ARG A 1 84 ? -25.309 0.635 22.977 1.00 91.19 84 ARG A CA 1
ATOM 614 C C . ARG A 1 84 ? -25.614 0.095 24.379 1.00 91.19 84 ARG A C 1
ATOM 616 O O . ARG A 1 84 ? -26.773 -0.223 24.663 1.00 91.19 84 ARG A O 1
ATOM 623 N N . PRO A 1 85 ? -24.612 0.059 25.279 1.00 92.69 85 PRO A N 1
ATOM 624 C CA . PRO A 1 85 ? -24.822 -0.438 26.628 1.00 92.69 85 PRO A CA 1
ATOM 625 C C . PRO A 1 85 ? -25.901 0.384 27.331 1.00 92.69 85 PRO A C 1
ATOM 627 O O . PRO A 1 85 ? -25.890 1.620 27.302 1.00 92.69 85 PRO A O 1
ATOM 630 N N . LYS A 1 86 ? -26.839 -0.301 27.987 1.00 93.88 86 LYS A N 1
ATOM 631 C CA . LYS A 1 86 ? -27.882 0.373 28.756 1.00 93.88 86 LYS A CA 1
ATOM 632 C C . LYS A 1 86 ? -27.270 0.950 30.026 1.00 93.88 86 LYS A C 1
ATOM 634 O O . LYS A 1 86 ? -26.743 0.211 30.857 1.00 93.88 86 LYS A O 1
ATOM 639 N N . ILE A 1 87 ? -27.375 2.266 30.190 1.00 93.69 87 ILE A N 1
ATOM 640 C CA . ILE A 1 87 ? -26.916 2.941 31.404 1.00 93.69 87 ILE A CA 1
ATOM 641 C C . ILE A 1 87 ? -27.894 2.632 32.539 1.00 93.69 87 ILE A C 1
ATOM 643 O O . ILE A 1 87 ? -29.097 2.887 32.428 1.00 93.69 87 ILE A O 1
ATOM 647 N N . VAL A 1 88 ? -27.382 2.087 33.637 1.00 93.50 88 VAL A N 1
ATOM 648 C CA . VAL A 1 88 ? -28.156 1.734 34.832 1.00 93.50 88 VAL A CA 1
ATOM 649 C C . VAL A 1 88 ? -27.446 2.236 36.084 1.00 93.50 88 VAL A C 1
ATOM 651 O O . VAL A 1 88 ? -26.233 2.415 36.088 1.00 93.50 88 VAL A O 1
ATOM 654 N N . LYS A 1 89 ? -28.202 2.459 37.162 1.00 91.62 89 LYS A N 1
ATOM 655 C CA . LYS A 1 89 ? -27.607 2.791 38.462 1.00 91.62 89 LYS A CA 1
ATOM 656 C C . LYS A 1 89 ? -26.831 1.596 39.014 1.00 91.62 89 LYS A C 1
ATOM 658 O O . LYS A 1 89 ? -27.290 0.458 38.886 1.00 91.62 89 LYS A O 1
ATOM 663 N N . ASP A 1 90 ? -25.719 1.846 39.685 1.00 90.69 90 ASP A N 1
ATOM 664 C CA . ASP A 1 90 ? -24.836 0.800 40.201 1.00 90.69 90 ASP A CA 1
ATOM 665 C C . ASP A 1 90 ? -25.510 -0.092 41.263 1.00 90.69 90 ASP A C 1
ATOM 667 O O . ASP A 1 90 ? -25.254 -1.298 41.318 1.00 90.69 90 ASP A O 1
ATOM 671 N N . GLU A 1 91 ? -26.498 0.414 42.017 1.00 90.12 91 GLU A N 1
ATOM 672 C CA . GLU A 1 91 ? -27.274 -0.417 42.954 1.00 90.12 91 GLU A CA 1
ATOM 673 C C . GLU A 1 91 ? -28.134 -1.467 42.238 1.00 90.12 91 GLU A C 1
ATOM 675 O O . GLU A 1 91 ? -28.479 -2.498 42.818 1.00 90.12 91 GLU A O 1
ATOM 680 N N . VAL A 1 92 ? -28.497 -1.230 40.972 1.00 88.44 92 VAL A N 1
ATOM 681 C CA . VAL A 1 92 ? -29.195 -2.224 40.143 1.00 88.44 92 VAL A CA 1
ATOM 682 C C . VAL A 1 92 ? -28.235 -3.350 39.768 1.00 88.44 92 VAL A C 1
ATOM 684 O O . VAL A 1 92 ? -28.620 -4.516 39.839 1.00 88.44 92 VAL A O 1
ATOM 687 N N . LEU A 1 93 ? -26.976 -3.027 39.459 1.00 89.12 93 LEU A N 1
ATOM 688 C CA . LEU A 1 93 ? -25.932 -4.013 39.159 1.00 89.12 93 LEU A CA 1
ATOM 689 C C . LEU A 1 93 ? -25.599 -4.900 40.367 1.00 89.12 93 LEU A C 1
ATOM 691 O O . LEU A 1 93 ? -25.153 -6.036 40.191 1.00 89.12 93 LEU A O 1
ATOM 695 N N . GLY A 1 94 ? -25.803 -4.398 41.589 1.00 87.62 94 GLY A N 1
ATOM 696 C CA . GLY A 1 94 ? -25.641 -5.151 42.837 1.00 87.62 94 GLY A CA 1
ATOM 697 C C . GLY A 1 94 ? -26.698 -6.239 43.069 1.00 87.62 94 GLY A C 1
ATOM 698 O O . GLY A 1 94 ? -26.492 -7.111 43.907 1.00 87.62 94 GLY A O 1
ATOM 699 N N . LYS A 1 95 ? -27.813 -6.225 42.324 1.00 89.06 95 LYS A N 1
ATOM 700 C CA . LYS A 1 95 ? -28.895 -7.221 42.449 1.00 89.06 95 LYS A CA 1
ATOM 701 C C . LYS A 1 95 ? -28.620 -8.522 41.693 1.00 89.06 95 LYS A C 1
ATOM 703 O O . LYS A 1 95 ? -29.332 -9.501 41.904 1.00 89.06 95 LYS A O 1
ATOM 708 N N . TYR A 1 96 ? -27.620 -8.527 40.814 1.00 89.44 96 TYR A N 1
ATOM 709 C CA . TYR A 1 96 ? -27.252 -9.683 40.003 1.00 89.44 96 TYR A CA 1
ATOM 710 C C . TYR A 1 96 ? -26.086 -10.444 40.644 1.00 89.44 96 TYR A C 1
ATOM 712 O O . TYR A 1 96 ? -25.134 -9.808 41.111 1.00 89.44 96 TYR A O 1
ATOM 720 N N . PRO A 1 97 ? -26.111 -11.792 40.639 1.00 91.62 97 PRO A N 1
ATOM 721 C CA . PRO A 1 97 ? -24.947 -12.590 41.004 1.00 91.62 97 PRO A CA 1
ATOM 722 C C . PRO A 1 97 ? -23.737 -12.174 40.164 1.00 91.62 97 PRO A C 1
ATOM 724 O O . PRO A 1 97 ? -23.860 -11.976 38.957 1.00 91.62 97 PRO A O 1
ATOM 727 N N . LYS A 1 98 ? -22.564 -12.037 40.781 1.00 91.50 98 LYS A N 1
ATOM 728 C CA . LYS A 1 98 ? -21.340 -11.685 40.052 1.00 91.50 98 LYS A CA 1
ATOM 729 C C . LYS A 1 98 ? -20.686 -12.935 39.460 1.00 91.50 98 LYS A C 1
ATOM 731 O O . LYS A 1 98 ? -20.694 -14.003 40.081 1.00 91.50 98 LYS A O 1
ATOM 736 N N . GLY A 1 99 ? -20.150 -12.784 38.257 1.00 91.19 99 GLY A N 1
ATOM 737 C CA . GLY A 1 99 ? -19.247 -13.734 37.616 1.00 91.19 99 GLY A CA 1
ATOM 738 C C . GLY A 1 99 ? -17.814 -13.201 37.591 1.00 91.19 99 GLY A C 1
ATOM 739 O O . GLY A 1 99 ? -17.565 -12.054 37.972 1.00 91.19 99 GLY A O 1
ATOM 740 N N . MET A 1 100 ? -16.871 -14.030 37.144 1.00 91.88 100 MET A N 1
ATOM 741 C CA . MET A 1 100 ? -15.487 -13.600 36.921 1.00 91.88 100 MET A CA 1
ATOM 742 C C . MET A 1 100 ? -15.415 -12.590 35.763 1.00 91.88 100 MET A C 1
ATOM 744 O O . MET A 1 100 ? -16.227 -12.680 34.845 1.00 91.88 100 MET A O 1
ATOM 748 N N . PRO A 1 101 ? -14.482 -11.622 35.753 1.00 93.25 101 PRO A N 1
ATOM 749 C CA . PRO A 1 101 ? -14.323 -10.732 34.603 1.00 93.25 101 PRO A CA 1
ATOM 750 C C . PRO A 1 101 ? -14.038 -11.521 33.316 1.00 93.25 101 PRO A C 1
ATOM 752 O O . PRO A 1 101 ? -13.339 -12.534 33.356 1.00 93.25 101 PRO A O 1
ATOM 755 N N . MET A 1 102 ? -14.588 -11.064 32.190 1.00 94.50 102 MET A N 1
ATOM 756 C CA . MET A 1 102 ? -14.438 -11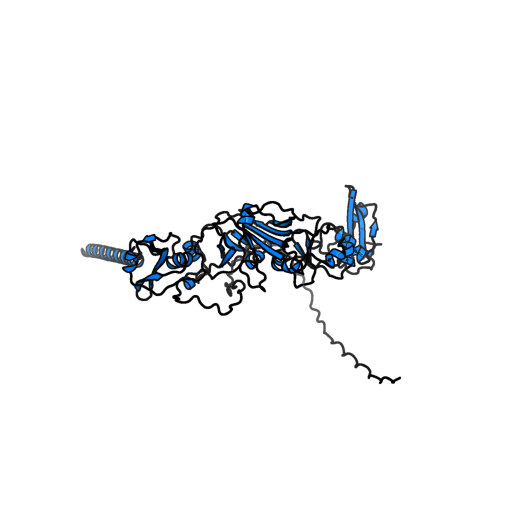.700 30.874 1.00 94.50 102 MET A CA 1
ATOM 757 C C . MET A 1 102 ? -14.122 -10.662 29.806 1.00 94.50 102 MET A C 1
ATOM 759 O O . MET A 1 102 ? -14.450 -9.488 29.961 1.00 94.50 102 MET A O 1
ATOM 763 N N . GLY A 1 103 ? -13.554 -11.094 28.689 1.00 94.62 103 GLY A N 1
ATOM 764 C CA . GLY A 1 103 ? -13.369 -10.248 27.517 1.00 94.62 103 GLY A CA 1
ATOM 765 C C . GLY A 1 103 ? -11.959 -10.313 26.959 1.00 94.62 103 GLY A C 1
ATOM 766 O O . GLY A 1 103 ? -11.139 -11.126 27.373 1.00 94.62 103 GLY A O 1
ATOM 767 N N . ILE A 1 104 ? -11.694 -9.421 26.011 1.00 95.50 104 ILE A N 1
ATOM 768 C CA . ILE A 1 104 ? -10.459 -9.363 25.234 1.00 95.50 104 ILE A CA 1
ATOM 769 C C . ILE A 1 104 ? -9.646 -8.150 25.707 1.00 95.50 104 ILE A C 1
ATOM 771 O O . ILE A 1 104 ? -10.003 -7.017 25.366 1.00 95.50 104 ILE A O 1
ATOM 775 N N . PRO A 1 105 ? -8.575 -8.323 26.502 1.00 93.62 105 PRO A N 1
ATOM 776 C CA . PRO A 1 105 ? -7.711 -7.215 26.900 1.00 93.62 105 PRO A CA 1
ATOM 777 C C . PRO A 1 105 ? -7.122 -6.506 25.674 1.00 93.62 105 PRO A C 1
ATOM 779 O O . PRO A 1 105 ? -6.639 -7.159 24.759 1.00 93.62 105 PRO A O 1
ATOM 782 N N . GLY A 1 106 ? -7.163 -5.172 25.648 1.00 92.06 106 GLY A N 1
ATOM 783 C CA . GLY A 1 106 ? -6.626 -4.373 24.538 1.00 92.06 106 GLY A CA 1
ATOM 784 C C . GLY A 1 106 ? -7.546 -4.215 23.320 1.00 92.06 106 GLY A C 1
ATOM 785 O O . GLY A 1 106 ? -7.193 -3.470 22.415 1.00 92.06 106 GLY A O 1
ATOM 786 N N . ALA A 1 107 ? -8.725 -4.849 23.289 1.00 95.81 107 ALA A N 1
ATOM 787 C CA . ALA A 1 107 ? -9.715 -4.619 22.233 1.00 95.81 107 ALA A CA 1
ATOM 788 C C . ALA A 1 107 ? -10.349 -3.208 22.329 1.00 95.81 107 ALA A C 1
ATOM 790 O O . ALA A 1 107 ? -10.348 -2.592 23.404 1.00 95.81 107 ALA A O 1
ATOM 791 N N . PRO A 1 108 ? -10.891 -2.662 21.223 1.00 96.12 108 PRO A N 1
ATOM 792 C CA . PRO A 1 108 ? -11.257 -1.253 21.154 1.00 96.12 108 PRO A CA 1
ATOM 793 C C . PRO A 1 108 ? -12.539 -0.917 21.932 1.00 96.12 108 PRO A C 1
ATOM 795 O O . PRO A 1 108 ? -13.465 -1.719 22.068 1.00 96.12 108 PRO A O 1
ATOM 798 N N . ASN A 1 109 ? -12.611 0.330 22.406 1.00 93.94 109 ASN A N 1
ATOM 799 C CA . ASN A 1 109 ? -13.799 0.902 23.053 1.00 93.94 109 ASN A CA 1
ATOM 800 C C . ASN A 1 109 ? -14.750 1.616 22.081 1.00 93.94 109 ASN A C 1
ATOM 802 O O . ASN A 1 109 ? -15.910 1.844 22.417 1.00 93.94 109 ASN A O 1
ATOM 806 N N . SER A 1 110 ? -14.273 1.958 20.884 1.00 92.19 110 SER A N 1
ATOM 807 C CA . SER A 1 110 ? -15.074 2.534 19.806 1.00 92.19 110 SER A CA 1
ATOM 808 C C . SER A 1 110 ? -14.896 1.696 18.548 1.00 92.19 110 SER A C 1
ATOM 810 O O . SER A 1 110 ? -13.769 1.388 18.162 1.00 92.19 110 SER A O 1
ATOM 812 N N . LEU A 1 111 ? -16.020 1.345 17.928 1.00 95.00 111 LEU A N 1
ATOM 813 C CA . LEU A 1 111 ? -16.115 0.628 16.651 1.00 95.00 111 LEU A CA 1
ATOM 814 C C . LEU A 1 111 ? -16.869 1.471 15.615 1.00 95.00 111 LEU A C 1
ATOM 816 O O . LEU A 1 111 ? -17.417 0.946 14.654 1.00 95.00 111 LEU A O 1
ATOM 820 N N . LEU A 1 112 ? -16.947 2.789 15.838 1.00 95.06 112 LEU A N 1
ATOM 821 C CA . LEU A 1 112 ? -17.473 3.699 14.829 1.00 95.06 112 LEU A CA 1
ATOM 822 C C . LEU A 1 112 ? -16.564 3.631 13.610 1.00 95.06 112 LEU A C 1
ATOM 824 O O . LEU A 1 112 ? -15.355 3.798 13.747 1.00 95.06 112 LEU A O 1
ATOM 828 N N . HIS A 1 113 ? -17.138 3.418 12.433 1.00 94.94 113 HIS A N 1
ATOM 829 C CA . HIS A 1 113 ? -16.372 3.279 11.203 1.00 94.94 113 HIS A CA 1
ATOM 830 C C . HIS A 1 113 ? -16.875 4.190 10.086 1.00 94.94 113 HIS A C 1
ATOM 832 O O . HIS A 1 113 ? -18.012 4.678 10.095 1.00 94.94 113 HIS A O 1
ATOM 838 N N . HIS A 1 114 ? -16.000 4.436 9.115 1.00 92.56 114 HIS A N 1
ATOM 839 C CA . HIS A 1 114 ? -16.387 5.011 7.833 1.00 92.56 114 HIS A CA 1
ATOM 840 C C . HIS A 1 114 ? -17.330 4.056 7.089 1.00 92.56 114 HIS A C 1
ATOM 842 O O . HIS A 1 114 ? -17.146 2.844 7.104 1.00 92.56 114 HIS A O 1
ATOM 848 N N . THR A 1 115 ? -18.361 4.615 6.454 1.00 88.94 115 THR A N 1
ATOM 849 C CA . THR A 1 115 ? -19.352 3.856 5.658 1.00 88.94 115 THR A CA 1
ATOM 850 C C . THR A 1 115 ? -19.195 4.091 4.157 1.00 88.94 115 THR A C 1
ATOM 852 O O . THR A 1 115 ? -19.918 3.512 3.346 1.00 88.94 115 THR A O 1
ATOM 855 N N . GLU A 1 116 ? -18.245 4.947 3.786 1.00 87.75 116 GLU A N 1
ATOM 856 C CA . GLU A 1 116 ? -17.820 5.152 2.410 1.00 87.75 116 GLU A CA 1
ATOM 857 C C . GLU A 1 116 ? -17.190 3.872 1.870 1.00 87.75 116 GLU A C 1
ATOM 859 O O . GLU A 1 116 ? -16.530 3.137 2.596 1.00 87.75 116 GLU A O 1
ATOM 864 N N . THR A 1 117 ? -17.383 3.610 0.581 1.00 85.81 117 THR A N 1
ATOM 865 C CA . THR A 1 117 ? -16.871 2.396 -0.077 1.00 85.81 117 THR A CA 1
ATOM 866 C C . THR A 1 117 ? -15.628 2.658 -0.926 1.00 85.81 117 THR A C 1
ATOM 868 O O . THR A 1 117 ? -15.016 1.716 -1.428 1.00 85.81 117 THR A O 1
ATOM 871 N N . GLU A 1 118 ? -15.224 3.925 -1.072 1.00 91.88 118 GLU A N 1
ATOM 872 C CA . GLU A 1 118 ? -13.921 4.275 -1.632 1.00 91.88 118 GLU A CA 1
ATOM 873 C C . GLU A 1 118 ? -12.819 3.850 -0.661 1.00 91.88 118 GLU A C 1
ATOM 875 O O . GLU A 1 118 ? -12.923 4.024 0.551 1.00 91.88 118 GLU A O 1
ATOM 880 N N . SER A 1 119 ? -11.765 3.246 -1.194 1.00 94.75 119 SER A N 1
ATOM 881 C CA . SER A 1 119 ? -10.649 2.749 -0.400 1.00 94.75 119 SER A CA 1
ATOM 882 C C . SER A 1 119 ? -9.384 3.484 -0.798 1.00 94.75 119 SER A C 1
ATOM 884 O O . SER A 1 119 ? -8.844 3.241 -1.873 1.00 94.75 119 SER A O 1
ATOM 886 N N . ALA A 1 120 ? -8.910 4.368 0.073 1.00 95.81 120 ALA A N 1
ATOM 887 C CA . ALA A 1 120 ? -7.732 5.179 -0.175 1.00 95.81 120 ALA A CA 1
ATOM 888 C C . ALA A 1 120 ? -6.686 4.934 0.914 1.00 95.81 120 ALA A C 1
ATOM 890 O O . ALA A 1 120 ? -6.881 5.290 2.076 1.00 95.81 120 ALA A O 1
ATOM 891 N N . TRP A 1 121 ? -5.530 4.401 0.511 1.00 97.38 121 TRP A N 1
ATOM 892 C CA . TRP A 1 121 ? -4.373 4.128 1.371 1.00 97.38 121 TRP A CA 1
ATOM 893 C C . TRP A 1 121 ? -3.121 4.792 0.815 1.00 97.38 121 TRP A C 1
ATOM 895 O O . TRP A 1 121 ? -2.965 4.901 -0.398 1.00 97.38 121 TRP A O 1
ATOM 905 N N . GLN A 1 122 ? -2.280 5.337 1.685 1.00 97.81 122 GLN A N 1
ATOM 906 C CA . GLN A 1 122 ? -1.037 5.967 1.267 1.00 97.81 122 GLN A CA 1
ATOM 907 C C . GLN A 1 122 ? 0.036 5.743 2.320 1.00 97.81 122 GLN A C 1
ATOM 909 O O . GLN A 1 122 ? -0.214 5.902 3.511 1.00 97.81 122 GLN A O 1
ATOM 914 N N . VAL A 1 123 ? 1.227 5.376 1.871 1.00 97.75 123 VAL A N 1
ATOM 915 C CA . VAL A 1 123 ? 2.410 5.191 2.711 1.00 97.75 123 VAL A CA 1
ATOM 916 C C . VAL A 1 123 ? 3.406 6.257 2.309 1.00 97.75 123 VAL A C 1
ATOM 918 O O . VAL A 1 123 ? 3.701 6.388 1.128 1.00 97.75 123 VAL A O 1
ATOM 921 N N . CYS A 1 124 ? 3.901 7.035 3.262 1.00 97.12 124 CYS A N 1
ATOM 922 C CA . CYS A 1 124 ? 4.858 8.105 3.012 1.00 97.12 124 CYS A CA 1
ATOM 923 C C . CYS A 1 124 ? 6.104 7.918 3.861 1.00 97.12 124 CYS A C 1
ATOM 925 O O . CYS A 1 124 ? 5.998 7.832 5.085 1.00 97.12 124 CYS A O 1
ATOM 927 N N . ASP A 1 125 ? 7.263 7.978 3.218 1.00 95.44 125 ASP A N 1
ATOM 928 C CA . ASP A 1 125 ? 8.538 8.173 3.884 1.00 95.44 125 ASP A CA 1
ATOM 929 C C . ASP A 1 125 ? 9.027 9.595 3.690 1.00 95.44 125 ASP A C 1
ATOM 931 O O . ASP A 1 125 ? 9.035 10.149 2.588 1.00 95.44 125 ASP A O 1
ATOM 935 N N . TRP A 1 126 ? 9.468 10.183 4.789 1.00 88.88 126 TRP A N 1
ATOM 936 C CA . TRP A 1 126 ? 10.074 11.500 4.798 1.00 88.88 126 TRP A CA 1
ATOM 937 C C . TRP A 1 126 ? 11.145 11.571 5.879 1.00 88.88 126 TRP A C 1
ATOM 939 O O . TRP A 1 126 ? 11.156 10.788 6.832 1.00 88.88 126 TRP A O 1
ATOM 949 N N . HIS A 1 127 ? 12.054 12.525 5.720 1.00 78.25 127 HIS A N 1
ATOM 950 C CA . HIS A 1 127 ? 13.103 12.793 6.693 1.00 78.25 127 HIS A CA 1
ATOM 951 C C . HIS A 1 127 ? 12.747 14.046 7.483 1.00 78.25 127 HIS A C 1
ATOM 953 O O . HIS A 1 127 ? 12.453 15.088 6.892 1.00 78.25 127 HIS A O 1
ATOM 959 N N . ASP A 1 128 ? 12.814 13.980 8.812 1.00 62.72 128 ASP A N 1
ATOM 960 C CA . ASP A 1 128 ? 12.684 15.194 9.612 1.00 62.72 128 ASP A CA 1
ATOM 961 C C . ASP A 1 128 ? 13.941 16.057 9.448 1.00 62.72 128 ASP A C 1
ATOM 963 O O . ASP A 1 128 ? 15.012 15.740 9.971 1.00 62.72 128 ASP A O 1
ATOM 967 N N . SER A 1 129 ? 13.816 17.170 8.723 1.00 52.28 129 SER A N 1
ATOM 968 C CA . SER A 1 129 ? 14.898 18.141 8.530 1.00 52.28 129 SER A CA 1
ATOM 969 C C . SER A 1 129 ? 15.325 18.828 9.834 1.00 52.28 129 SER A C 1
ATOM 971 O O . SER A 1 129 ? 16.416 19.397 9.896 1.00 52.28 129 SER A O 1
ATOM 973 N N . ARG A 1 130 ? 14.520 18.744 10.907 1.00 48.19 130 ARG A N 1
ATOM 974 C CA . ARG A 1 130 ? 14.883 19.219 12.254 1.00 48.19 130 ARG A CA 1
ATOM 975 C C . ARG A 1 130 ? 15.661 18.186 13.066 1.00 48.19 130 ARG A C 1
ATOM 977 O O . ARG A 1 130 ? 16.326 18.566 14.026 1.00 48.19 130 ARG A O 1
ATOM 984 N N . ALA A 1 131 ? 15.663 16.915 12.662 1.00 47.00 131 ALA A N 1
ATOM 985 C CA . ALA A 1 131 ? 16.485 15.860 13.259 1.00 47.00 131 ALA A CA 1
ATOM 986 C C . ALA A 1 131 ? 17.943 15.892 12.754 1.00 47.00 131 ALA A C 1
ATOM 988 O O . ALA A 1 131 ? 18.626 14.871 12.703 1.00 47.00 131 ALA A O 1
ATOM 989 N N . ASN A 1 132 ? 18.455 17.091 12.452 1.00 42.50 132 ASN A N 1
ATOM 990 C CA . ASN A 1 132 ? 19.836 17.393 12.055 1.00 42.50 132 ASN A CA 1
ATOM 991 C C . ASN A 1 132 ? 20.867 17.153 13.191 1.00 42.50 132 ASN A C 1
ATOM 993 O O . ASN A 1 132 ? 22.000 17.619 13.133 1.00 42.50 132 ASN A O 1
ATOM 997 N N . LEU A 1 133 ? 20.452 16.462 14.259 1.00 48.00 133 LEU A N 1
ATOM 998 C CA . LEU A 1 133 ? 21.292 15.966 15.351 1.00 48.00 133 LEU A CA 1
ATOM 999 C C . LEU A 1 133 ? 21.621 14.469 15.198 1.00 48.00 133 LEU A C 1
ATOM 1001 O O . LEU A 1 133 ? 22.486 13.968 15.914 1.00 48.00 133 LEU A O 1
ATOM 1005 N N . SER A 1 134 ? 20.962 13.752 14.278 1.00 47.44 134 SER A N 1
ATOM 1006 C CA . SER A 1 134 ? 21.335 12.380 13.926 1.00 47.44 134 SER A CA 1
ATOM 1007 C C . SER A 1 134 ? 22.532 12.395 12.978 1.00 47.44 134 SER A C 1
ATOM 1009 O O . SER A 1 134 ? 22.484 12.983 11.902 1.00 47.44 134 SER A O 1
ATOM 1011 N N . LEU A 1 135 ? 23.604 11.699 13.366 1.00 49.75 135 LEU A N 1
ATOM 1012 C CA . LEU A 1 135 ? 24.833 11.538 12.575 1.00 49.75 135 LEU A CA 1
ATOM 1013 C C . LEU A 1 135 ? 24.613 10.770 11.251 1.00 49.75 135 LEU A C 1
ATOM 1015 O O . LEU A 1 135 ? 25.523 10.707 10.428 1.00 49.75 135 LEU A O 1
ATOM 1019 N N . THR A 1 136 ? 23.424 10.191 11.030 1.00 52.91 136 THR A N 1
ATOM 1020 C CA . THR A 1 136 ? 23.039 9.492 9.796 1.00 52.91 136 THR A CA 1
ATOM 1021 C C . THR A 1 136 ? 21.613 9.860 9.362 1.00 52.91 136 THR A C 1
ATOM 1023 O O . THR A 1 136 ? 20.700 9.950 10.184 1.00 52.91 136 THR A O 1
ATOM 1026 N N . LYS A 1 137 ? 21.399 10.026 8.047 1.00 56.19 137 LYS A N 1
ATOM 1027 C CA . LYS A 1 137 ? 20.087 10.333 7.436 1.00 56.19 137 LYS A CA 1
ATOM 1028 C C . LYS A 1 137 ? 19.045 9.228 7.694 1.00 56.19 137 LYS A C 1
ATOM 1030 O O . LYS A 1 137 ? 17.865 9.514 7.826 1.00 56.19 137 LYS A O 1
ATOM 1035 N N . ALA A 1 138 ? 19.489 7.981 7.867 1.00 57.28 138 ALA A N 1
ATOM 1036 C CA . ALA A 1 138 ? 18.626 6.846 8.203 1.00 57.28 138 ALA A CA 1
ATOM 1037 C C . ALA A 1 138 ? 17.953 6.973 9.586 1.00 57.28 138 ALA A C 1
ATOM 1039 O O . ALA A 1 138 ? 16.826 6.521 9.761 1.00 57.28 138 ALA A O 1
ATOM 1040 N N . GLY A 1 139 ? 18.604 7.621 10.562 1.00 57.22 139 GLY A N 1
ATOM 1041 C CA . GLY A 1 139 ? 18.075 7.765 11.923 1.00 57.22 139 GLY A CA 1
ATOM 1042 C C . GLY A 1 139 ? 16.922 8.767 12.070 1.00 57.22 139 GLY A C 1
ATOM 1043 O O . GLY A 1 139 ? 16.331 8.847 13.144 1.00 57.22 139 GLY A O 1
ATOM 1044 N N . SER A 1 140 ? 16.606 9.545 11.028 1.00 70.88 140 SER A N 1
ATOM 1045 C CA . SER A 1 140 ? 15.500 10.518 11.014 1.00 70.88 140 SER A CA 1
ATOM 1046 C C . SER A 1 140 ? 14.347 10.135 10.082 1.00 70.88 140 SER A C 1
ATOM 1048 O O . SER A 1 140 ? 13.403 10.915 9.933 1.00 70.88 140 SER A O 1
ATOM 1050 N N . LEU A 1 141 ? 14.409 8.947 9.474 1.00 85.94 141 LEU A N 1
ATOM 1051 C CA . LEU A 1 141 ? 13.379 8.429 8.582 1.00 85.94 141 LEU A CA 1
ATOM 1052 C C . LEU A 1 141 ? 12.075 8.174 9.352 1.00 85.94 141 LEU A C 1
ATOM 1054 O O . LEU A 1 141 ? 12.068 7.541 10.410 1.00 85.94 141 LEU A O 1
ATOM 1058 N N . GLN A 1 142 ? 10.967 8.682 8.819 1.00 89.44 142 GLN A N 1
ATOM 1059 C CA . GLN A 1 142 ? 9.628 8.511 9.371 1.00 89.44 142 GLN A CA 1
ATOM 1060 C C . GLN A 1 142 ? 8.702 7.907 8.320 1.00 89.44 142 GLN A C 1
ATOM 1062 O O . GLN A 1 142 ? 8.472 8.524 7.281 1.00 89.44 142 GLN A O 1
ATOM 1067 N N . THR A 1 143 ? 8.116 6.755 8.645 1.00 94.06 143 THR A N 1
ATOM 1068 C CA . THR A 1 143 ? 7.137 6.056 7.804 1.00 94.06 143 THR A CA 1
ATOM 1069 C C . THR A 1 143 ? 5.737 6.319 8.330 1.00 94.06 143 THR A C 1
ATOM 1071 O O . THR A 1 143 ? 5.429 6.029 9.487 1.00 94.06 143 THR A O 1
ATOM 1074 N N . THR A 1 144 ? 4.883 6.893 7.490 1.00 95.69 144 THR A N 1
ATOM 1075 C CA . THR A 1 144 ? 3.524 7.304 7.856 1.00 95.69 144 THR A CA 1
ATOM 1076 C C . THR A 1 144 ? 2.498 6.597 6.984 1.00 95.69 144 THR A C 1
ATOM 1078 O O . THR A 1 144 ? 2.582 6.689 5.761 1.00 95.69 144 THR A O 1
ATOM 1081 N N . VAL A 1 145 ? 1.510 5.947 7.599 1.00 97.62 145 VAL A N 1
ATOM 1082 C CA . VAL A 1 145 ? 0.326 5.427 6.896 1.00 97.62 145 VAL A CA 1
ATOM 1083 C C . VAL A 1 145 ? -0.801 6.451 6.994 1.00 97.62 145 VAL A C 1
ATOM 1085 O O . VAL A 1 145 ? -1.111 6.938 8.079 1.00 97.62 145 VAL A O 1
ATOM 1088 N N . ILE A 1 146 ? -1.407 6.781 5.858 1.00 97.56 146 ILE A N 1
ATOM 1089 C CA . ILE A 1 146 ? -2.507 7.737 5.730 1.00 97.56 146 ILE A CA 1
ATOM 1090 C C . ILE A 1 146 ? -3.731 7.002 5.178 1.00 97.56 146 ILE A C 1
ATOM 1092 O O . ILE A 1 146 ? -3.712 6.493 4.050 1.00 97.56 146 ILE A O 1
ATOM 1096 N N . ALA A 1 147 ? -4.799 6.972 5.967 1.00 96.81 147 ALA A N 1
ATOM 1097 C CA . ALA A 1 147 ? -6.064 6.335 5.630 1.00 96.81 147 ALA A CA 1
ATOM 1098 C C . ALA A 1 147 ? -7.114 7.377 5.218 1.00 96.81 147 ALA A C 1
ATOM 1100 O O . ALA A 1 147 ? -7.328 8.371 5.914 1.00 96.81 147 ALA A O 1
ATOM 1101 N N . GLY A 1 148 ? -7.781 7.135 4.090 1.00 95.50 148 GLY A N 1
ATOM 1102 C CA . GLY A 1 148 ? -8.796 8.026 3.527 1.00 95.50 148 GLY A CA 1
ATOM 1103 C C . GLY A 1 148 ? -8.231 9.155 2.664 1.00 95.50 148 GLY A C 1
ATOM 1104 O O . GLY A 1 148 ? -7.030 9.436 2.678 1.00 95.50 148 GLY A O 1
ATOM 1105 N N . ASN A 1 149 ? -9.117 9.787 1.887 1.00 93.31 149 ASN A N 1
ATOM 1106 C CA . ASN A 1 149 ? -8.778 10.905 1.001 1.00 93.31 149 ASN A CA 1
ATOM 1107 C C . ASN A 1 149 ? -8.799 12.261 1.708 1.00 93.31 149 ASN A C 1
ATOM 1109 O O . ASN A 1 149 ? -7.959 13.096 1.395 1.00 93.31 149 ASN A O 1
ATOM 1113 N N . GLU A 1 150 ? -9.711 12.481 2.661 1.00 93.25 150 GLU A N 1
ATOM 1114 C CA . GLU A 1 150 ? -9.845 13.781 3.339 1.00 93.25 150 GLU A CA 1
ATOM 1115 C C . GLU A 1 150 ? -8.551 14.297 3.990 1.00 93.25 150 GLU A C 1
ATOM 1117 O O . GLU A 1 150 ? -8.291 15.494 3.891 1.00 93.25 150 GLU A O 1
ATOM 1122 N N . PRO A 1 151 ? -7.697 13.451 4.607 1.00 93.38 151 PRO A N 1
ATOM 1123 C CA . PRO A 1 151 ? -6.450 13.932 5.194 1.00 93.38 151 PRO A CA 1
ATOM 1124 C C . PRO A 1 151 ? -5.396 14.382 4.173 1.00 93.38 151 PRO A C 1
ATOM 1126 O O . PRO A 1 151 ? -4.376 14.933 4.579 1.00 93.38 151 PRO A O 1
ATOM 1129 N N . ARG A 1 152 ? -5.565 14.095 2.877 1.00 94.56 152 ARG A N 1
ATOM 1130 C CA . ARG A 1 152 ? -4.523 14.258 1.852 1.00 94.56 152 ARG A CA 1
ATOM 1131 C C . ARG A 1 152 ? -4.624 15.615 1.176 1.00 94.56 152 ARG A C 1
ATOM 1133 O O . ARG A 1 152 ? -5.695 16.018 0.738 1.00 94.56 152 ARG A O 1
ATOM 1140 N N . GLU A 1 153 ? -3.482 16.273 1.003 1.00 94.38 153 GLU A N 1
ATOM 1141 C CA . GLU A 1 153 ? -3.403 17.540 0.278 1.00 94.38 153 GLU A CA 1
ATOM 1142 C C . GLU A 1 153 ? -2.031 17.729 -0.374 1.00 94.38 153 GLU A C 1
ATOM 1144 O O . GLU A 1 153 ? -0.985 17.577 0.258 1.00 94.38 153 GLU A O 1
ATOM 1149 N N . GLY A 1 154 ? -2.030 18.095 -1.656 1.00 92.00 154 GLY A N 1
ATOM 1150 C CA . GLY A 1 154 ? -0.806 18.316 -2.419 1.00 92.00 154 GLY A CA 1
ATOM 1151 C C . GLY A 1 154 ? -0.092 17.023 -2.822 1.00 92.00 154 GLY A C 1
ATOM 1152 O O . GLY A 1 154 ? -0.704 15.972 -2.998 1.00 92.00 154 GLY A O 1
ATOM 1153 N N . GLY A 1 155 ? 1.225 17.122 -3.015 1.00 92.88 155 GLY A N 1
ATOM 1154 C CA . GLY A 1 155 ? 2.023 16.081 -3.664 1.00 92.88 155 GLY A CA 1
ATOM 1155 C C . GLY A 1 155 ? 1.964 16.165 -5.190 1.00 92.88 155 GLY A C 1
ATOM 1156 O O . GLY A 1 155 ? 1.074 16.770 -5.783 1.00 92.88 155 GLY A O 1
ATOM 1157 N N . THR A 1 156 ? 2.976 15.617 -5.852 1.00 96.38 156 THR A N 1
ATOM 1158 C CA . THR A 1 156 ? 3.067 15.585 -7.314 1.00 96.38 156 THR A CA 1
ATOM 1159 C C . THR A 1 156 ? 3.396 14.173 -7.756 1.00 96.38 156 THR A C 1
ATOM 1161 O O . THR A 1 156 ? 4.387 13.610 -7.288 1.00 96.38 156 THR A O 1
ATOM 1164 N N . SER A 1 157 ? 2.585 13.622 -8.664 1.00 96.75 157 SER A N 1
ATOM 1165 C CA . SER A 1 157 ? 2.873 12.327 -9.284 1.00 96.75 157 SER A CA 1
ATOM 1166 C C . SER A 1 157 ? 4.272 12.333 -9.889 1.00 96.75 157 SER A C 1
ATOM 1168 O O . SER A 1 157 ? 4.695 13.302 -10.532 1.00 96.75 157 SER A O 1
ATOM 1170 N N . LEU A 1 158 ? 4.996 11.238 -9.671 1.00 96.12 158 LEU A N 1
ATOM 1171 C CA . LEU A 1 158 ? 6.288 10.987 -10.290 1.00 96.12 158 LEU A CA 1
ATOM 1172 C C . LEU A 1 158 ? 6.151 11.029 -11.820 1.00 96.12 158 LEU A C 1
ATOM 1174 O O . LEU A 1 158 ? 7.017 11.576 -12.504 1.00 96.12 158 LEU A O 1
ATOM 1178 N N . GLY A 1 159 ? 5.020 10.542 -12.337 1.00 92.50 159 GLY A N 1
ATOM 1179 C CA . GLY A 1 159 ? 4.728 10.495 -13.762 1.00 92.50 159 GLY A CA 1
ATOM 1180 C C . GLY A 1 159 ? 5.583 9.471 -14.523 1.00 92.50 159 GLY A C 1
ATOM 1181 O O . GLY A 1 159 ? 6.330 8.694 -13.924 1.00 92.50 159 GLY A O 1
ATOM 1182 N N . PRO A 1 160 ? 5.464 9.437 -15.861 1.00 90.12 160 PRO A N 1
ATOM 1183 C CA . PRO A 1 160 ? 6.165 8.462 -16.699 1.00 90.12 160 PRO A CA 1
ATOM 1184 C C . PRO A 1 160 ? 7.639 8.813 -16.963 1.00 90.12 160 PRO A C 1
ATOM 1186 O O . PRO A 1 160 ? 8.421 7.921 -17.283 1.00 90.12 160 PRO A O 1
ATOM 1189 N N . ASP A 1 161 ? 8.015 10.088 -16.816 1.00 90.81 161 ASP A N 1
ATOM 1190 C CA . ASP A 1 161 ? 9.310 10.616 -17.273 1.00 90.81 161 ASP A CA 1
ATOM 1191 C C . ASP A 1 161 ? 10.337 10.798 -16.151 1.00 90.81 161 ASP A C 1
ATOM 1193 O O . ASP A 1 161 ? 11.465 11.215 -16.411 1.00 90.81 161 ASP A O 1
ATOM 1197 N N . LYS A 1 162 ? 9.970 10.536 -14.894 1.00 95.31 162 LYS A N 1
ATOM 1198 C CA . LYS A 1 162 ? 10.868 10.681 -13.743 1.00 95.31 162 LYS A CA 1
ATOM 1199 C C . LYS A 1 162 ? 11.059 9.353 -13.035 1.00 95.31 162 LYS A C 1
ATOM 1201 O O . LYS A 1 162 ? 10.195 8.478 -13.073 1.00 95.31 162 LYS A O 1
ATOM 1206 N N . ALA A 1 163 ? 12.187 9.231 -12.351 1.00 96.75 163 ALA A N 1
ATOM 1207 C CA . ALA A 1 163 ? 12.454 8.107 -11.475 1.00 96.75 163 ALA A CA 1
ATOM 1208 C C . ALA A 1 163 ? 13.213 8.546 -10.221 1.00 96.75 163 ALA A C 1
ATOM 1210 O O . ALA A 1 163 ? 13.869 9.590 -10.200 1.00 96.75 163 ALA A O 1
ATOM 1211 N N . VAL A 1 164 ? 13.123 7.730 -9.176 1.00 97.19 164 VAL A N 1
ATOM 1212 C CA . VAL A 1 164 ? 13.868 7.908 -7.924 1.00 97.19 164 VAL A CA 1
ATOM 1213 C C . VAL A 1 164 ? 14.699 6.660 -7.691 1.00 97.19 164 VAL A C 1
ATOM 1215 O O . VAL A 1 164 ? 14.207 5.550 -7.887 1.00 97.19 164 VAL A O 1
ATOM 1218 N N . ILE A 1 165 ? 15.952 6.831 -7.276 1.00 97.25 165 ILE A N 1
ATOM 1219 C CA . ILE A 1 165 ? 16.801 5.711 -6.869 1.00 97.25 165 ILE A CA 1
ATOM 1220 C C . ILE A 1 165 ? 16.815 5.660 -5.352 1.00 97.25 165 ILE A C 1
ATOM 1222 O O . ILE A 1 165 ? 17.181 6.636 -4.690 1.00 97.25 165 ILE A O 1
ATOM 1226 N N . VAL A 1 166 ? 16.384 4.524 -4.819 1.00 96.75 166 VAL A N 1
ATOM 1227 C CA . VAL A 1 166 ? 16.201 4.322 -3.387 1.00 96.75 166 VAL A CA 1
ATOM 1228 C C . VAL A 1 166 ? 16.920 3.072 -2.901 1.00 96.75 166 VAL A C 1
ATOM 1230 O O . VAL A 1 166 ? 17.266 2.192 -3.689 1.00 96.75 166 VAL A O 1
ATOM 1233 N N . ARG A 1 167 ? 17.111 2.977 -1.588 1.00 95.38 167 ARG A N 1
ATOM 1234 C CA . ARG A 1 167 ? 17.549 1.760 -0.897 1.00 95.38 167 ARG A CA 1
ATOM 1235 C C . ARG A 1 167 ? 16.890 1.657 0.476 1.00 95.38 167 ARG A C 1
ATOM 1237 O O . ARG A 1 167 ? 16.511 2.684 1.045 1.00 95.38 167 ARG A O 1
ATOM 1244 N N . ALA A 1 168 ? 16.810 0.447 1.022 1.00 92.62 168 ALA A N 1
ATOM 1245 C CA . ALA A 1 168 ? 16.431 0.271 2.421 1.00 92.62 168 ALA A CA 1
ATOM 1246 C C . ALA A 1 168 ? 17.596 0.686 3.353 1.00 92.62 168 ALA A C 1
ATOM 1248 O O . ALA A 1 168 ? 18.739 0.814 2.897 1.00 92.62 168 ALA A O 1
ATOM 1249 N N . PRO A 1 169 ? 17.363 0.933 4.657 1.00 88.19 169 PRO A N 1
ATOM 1250 C CA . PRO A 1 169 ? 18.409 1.437 5.546 1.00 88.19 169 PRO A CA 1
ATOM 1251 C C . PRO A 1 169 ? 19.566 0.443 5.718 1.00 88.19 169 PRO A C 1
ATOM 1253 O O . PRO A 1 169 ? 20.724 0.863 5.674 1.00 88.19 169 PRO A O 1
ATOM 1256 N N . GLU A 1 170 ? 19.240 -0.846 5.849 1.00 84.75 170 GLU A N 1
ATOM 1257 C CA . GLU A 1 170 ? 20.182 -1.949 6.101 1.00 84.75 170 GLU A CA 1
ATOM 1258 C C . GLU A 1 170 ? 20.598 -2.715 4.836 1.00 84.75 170 GLU A C 1
ATOM 1260 O O . GLU A 1 170 ? 21.607 -3.417 4.846 1.00 84.75 170 GLU A O 1
ATOM 1265 N N . ASP A 1 171 ? 19.856 -2.553 3.737 1.00 89.62 171 ASP A N 1
ATOM 1266 C CA . ASP A 1 171 ? 20.149 -3.195 2.455 1.00 89.62 171 ASP A CA 1
ATOM 1267 C C . ASP A 1 171 ? 20.785 -2.183 1.484 1.00 89.62 171 ASP A C 1
ATOM 1269 O O . ASP A 1 171 ? 20.136 -1.200 1.105 1.00 89.62 171 ASP A O 1
ATOM 1273 N N . PRO A 1 172 ? 22.049 -2.382 1.061 1.00 88.81 172 PRO A N 1
ATOM 1274 C CA . PRO A 1 172 ? 22.694 -1.505 0.094 1.00 88.81 172 PRO A CA 1
ATOM 1275 C C . PRO A 1 172 ? 22.165 -1.683 -1.337 1.00 88.81 172 PRO A C 1
ATOM 1277 O O . PRO A 1 172 ? 22.539 -0.886 -2.195 1.00 88.81 172 PRO A O 1
ATOM 1280 N N . GLN A 1 173 ? 21.340 -2.699 -1.622 1.00 94.44 173 GLN A N 1
ATOM 1281 C CA . GLN A 1 173 ? 20.783 -2.954 -2.949 1.00 94.44 173 GLN A CA 1
ATOM 1282 C C . GLN A 1 173 ? 19.964 -1.745 -3.442 1.00 94.44 173 GLN A C 1
ATOM 1284 O O . GLN A 1 173 ? 18.937 -1.414 -2.842 1.00 94.44 173 GLN A O 1
ATOM 1289 N N . PRO A 1 174 ? 20.367 -1.086 -4.547 1.00 95.62 174 PRO A N 1
ATOM 1290 C CA . PRO A 1 174 ? 19.610 0.027 -5.100 1.00 95.62 174 PRO A CA 1
ATOM 1291 C C . PRO A 1 174 ? 18.389 -0.453 -5.894 1.00 95.62 174 PRO A C 1
ATOM 1293 O O . PRO A 1 174 ? 18.408 -1.482 -6.580 1.00 95.62 174 PRO A O 1
ATOM 1296 N N . TRP A 1 175 ? 17.333 0.349 -5.831 1.00 97.31 175 TRP A N 1
ATOM 1297 C CA . TRP A 1 175 ? 16.073 0.145 -6.531 1.00 97.31 175 TRP A CA 1
ATOM 1298 C C . TRP A 1 175 ? 15.721 1.394 -7.330 1.00 97.31 175 TRP A C 1
ATOM 1300 O O . TRP A 1 175 ? 15.812 2.509 -6.819 1.00 97.31 175 TRP A O 1
ATOM 1310 N N . LEU A 1 176 ? 15.284 1.208 -8.572 1.00 97.56 176 LEU A N 1
ATOM 1311 C CA . LEU A 1 176 ? 14.700 2.262 -9.390 1.00 97.56 176 LEU A CA 1
ATOM 1312 C C . LEU A 1 176 ? 13.183 2.253 -9.204 1.00 97.56 176 LEU A C 1
ATOM 1314 O O . LEU A 1 176 ? 12.525 1.252 -9.490 1.00 97.56 176 LEU A O 1
ATOM 1318 N N . LEU A 1 177 ? 12.633 3.378 -8.762 1.00 97.62 177 LEU A N 1
ATOM 1319 C CA . LEU A 1 177 ? 11.198 3.618 -8.701 1.00 97.62 177 LEU A CA 1
ATOM 1320 C C . LEU A 1 177 ? 10.767 4.398 -9.936 1.00 97.62 177 LEU A C 1
ATOM 1322 O O . LEU A 1 177 ? 11.239 5.513 -10.153 1.00 97.62 177 LEU A O 1
ATOM 1326 N N . PHE A 1 178 ? 9.886 3.819 -10.742 1.00 95.69 178 PHE A N 1
ATOM 1327 C CA . PHE A 1 178 ? 9.383 4.422 -11.977 1.00 95.69 178 PHE A CA 1
ATOM 1328 C C . PHE A 1 178 ? 8.019 3.830 -12.318 1.00 95.69 178 PHE A C 1
ATOM 1330 O O . PHE A 1 178 ? 7.747 2.676 -11.983 1.00 95.69 178 PHE A O 1
ATOM 1337 N N . ARG A 1 179 ? 7.154 4.602 -12.992 1.00 92.75 179 ARG A N 1
ATOM 1338 C CA . ARG A 1 179 ? 5.831 4.134 -13.461 1.00 92.75 179 ARG A CA 1
ATOM 1339 C C . ARG A 1 179 ? 5.056 3.363 -12.376 1.00 92.75 179 ARG A C 1
ATOM 1341 O O . ARG A 1 179 ? 4.460 2.325 -12.641 1.00 92.75 179 ARG A O 1
ATOM 1348 N N . ASN A 1 180 ? 5.118 3.853 -11.139 1.00 95.12 180 ASN A N 1
ATOM 1349 C CA . ASN A 1 180 ? 4.448 3.264 -9.976 1.00 95.12 180 ASN A CA 1
ATOM 1350 C C . ASN A 1 180 ? 4.865 1.812 -9.666 1.00 95.12 180 ASN A C 1
ATOM 1352 O O . ASN A 1 180 ? 4.105 1.054 -9.072 1.00 95.12 180 ASN A O 1
ATOM 1356 N N . THR A 1 181 ? 6.084 1.442 -10.059 1.00 95.62 181 THR A N 1
ATOM 1357 C CA . THR A 1 181 ? 6.715 0.138 -9.830 1.00 95.62 181 THR A CA 1
ATOM 1358 C C . THR A 1 181 ? 8.122 0.308 -9.264 1.00 95.62 181 THR A C 1
ATOM 1360 O O . THR A 1 181 ? 8.698 1.399 -9.325 1.00 95.62 181 THR A O 1
ATOM 1363 N N . ARG A 1 182 ? 8.688 -0.777 -8.731 1.00 96.44 182 ARG A N 1
ATOM 1364 C CA . ARG A 1 182 ? 10.093 -0.859 -8.321 1.00 96.44 182 ARG A CA 1
ATOM 1365 C C . ARG A 1 182 ? 10.828 -1.935 -9.110 1.00 96.44 182 ARG A C 1
ATOM 1367 O O . ARG A 1 182 ? 10.323 -3.044 -9.254 1.00 96.44 182 ARG A O 1
ATOM 1374 N N . ALA A 1 183 ? 12.046 -1.641 -9.545 1.00 97.00 183 ALA A N 1
ATOM 1375 C CA . ALA A 1 183 ? 12.951 -2.633 -10.117 1.00 97.00 183 ALA A CA 1
ATOM 1376 C C . ALA A 1 183 ? 14.311 -2.586 -9.427 1.00 97.00 183 ALA A C 1
ATOM 1378 O O . ALA A 1 183 ? 14.825 -1.507 -9.137 1.00 97.00 183 ALA A O 1
ATOM 1379 N N . GLN A 1 184 ? 14.918 -3.748 -9.200 1.00 96.75 184 GLN A N 1
ATOM 1380 C CA . GLN A 1 184 ? 16.317 -3.802 -8.773 1.00 96.75 184 GLN A CA 1
ATOM 1381 C C . GLN A 1 184 ? 17.222 -3.322 -9.906 1.00 96.75 184 GLN A C 1
ATOM 1383 O O . GLN A 1 184 ? 16.983 -3.659 -11.067 1.00 96.75 184 GLN A O 1
ATOM 1388 N N . ILE A 1 185 ? 18.275 -2.584 -9.559 1.00 95.81 185 ILE A N 1
ATOM 1389 C CA . ILE A 1 185 ? 19.355 -2.219 -10.483 1.00 95.81 185 ILE A CA 1
ATOM 1390 C C . ILE A 1 185 ? 20.693 -2.712 -9.927 1.00 95.81 185 ILE A C 1
ATOM 1392 O O . ILE A 1 185 ? 20.900 -2.744 -8.715 1.00 95.81 185 ILE A O 1
ATOM 1396 N N . GLY A 1 186 ? 21.612 -3.146 -10.786 1.00 93.31 186 GLY A N 1
ATOM 1397 C CA . GLY A 1 186 ? 22.922 -3.612 -10.330 1.00 93.31 186 GLY A CA 1
ATOM 1398 C C . GLY A 1 186 ? 23.794 -2.444 -9.870 1.00 93.31 186 GLY A C 1
ATOM 1399 O O . GLY A 1 186 ? 24.063 -1.554 -10.664 1.00 93.31 186 GLY A O 1
ATOM 1400 N N . ALA A 1 187 ? 24.311 -2.461 -8.636 1.00 90.56 187 ALA A N 1
ATOM 1401 C CA . ALA A 1 187 ? 25.135 -1.364 -8.099 1.00 90.56 187 ALA A CA 1
ATOM 1402 C C . ALA A 1 187 ? 26.381 -1.036 -8.952 1.00 90.56 187 ALA A C 1
ATOM 1404 O O . ALA A 1 187 ? 26.863 0.096 -8.953 1.00 90.56 187 ALA A O 1
ATOM 1405 N N . THR A 1 188 ? 26.886 -2.017 -9.705 1.00 92.19 188 THR A N 1
ATOM 1406 C CA . THR A 1 188 ? 28.065 -1.902 -10.577 1.00 92.19 188 THR A CA 1
ATOM 1407 C C . THR A 1 188 ? 27.747 -2.071 -12.067 1.00 92.19 188 THR A C 1
ATOM 1409 O O . THR A 1 188 ? 28.669 -2.165 -12.876 1.00 92.19 188 THR A O 1
ATOM 1412 N N . ASP A 1 189 ? 26.469 -2.070 -12.468 1.00 92.88 189 ASP A N 1
ATOM 1413 C CA . ASP A 1 189 ? 26.070 -2.152 -13.882 1.00 92.88 189 ASP A CA 1
ATOM 1414 C C . ASP A 1 189 ? 26.137 -0.771 -14.559 1.00 92.88 189 ASP A C 1
ATOM 1416 O O . ASP A 1 189 ? 25.137 -0.142 -14.911 1.00 92.88 189 ASP A O 1
ATOM 1420 N N . TYR A 1 190 ? 27.358 -0.249 -14.700 1.00 91.38 190 TYR A N 1
ATOM 1421 C CA . TYR A 1 190 ? 27.600 1.080 -15.270 1.00 91.38 190 TYR A CA 1
ATOM 1422 C C . TYR A 1 190 ? 27.130 1.210 -16.724 1.00 91.38 190 TYR A C 1
ATOM 1424 O O . TYR A 1 190 ? 26.758 2.306 -17.150 1.00 91.38 190 TYR A O 1
ATOM 1432 N N . THR A 1 191 ? 27.118 0.106 -17.473 1.00 91.88 191 THR A N 1
ATOM 1433 C CA . THR A 1 191 ? 26.630 0.060 -18.855 1.00 91.88 191 THR A CA 1
ATOM 1434 C C . THR A 1 191 ? 25.129 0.323 -18.896 1.00 91.88 191 THR A C 1
ATOM 1436 O O . THR A 1 191 ? 24.685 1.226 -19.612 1.00 91.88 191 THR A O 1
ATOM 1439 N N . MET A 1 192 ? 24.350 -0.382 -18.069 1.00 93.69 192 MET A N 1
ATOM 1440 C CA . MET A 1 192 ? 22.917 -0.132 -17.932 1.00 93.69 192 MET A CA 1
ATOM 1441 C C . MET A 1 192 ? 22.646 1.271 -17.367 1.00 93.69 192 MET A C 1
ATOM 1443 O O . MET A 1 192 ? 21.794 1.985 -17.900 1.00 93.69 192 MET A O 1
ATOM 1447 N N . HIS A 1 193 ? 23.398 1.721 -16.353 1.00 93.94 193 HIS A N 1
ATOM 1448 C CA . HIS A 1 193 ? 23.232 3.070 -15.795 1.00 93.94 193 HIS A CA 1
ATOM 1449 C C . HIS A 1 193 ? 23.400 4.156 -16.865 1.00 93.94 193 HIS A C 1
ATOM 1451 O O . HIS A 1 193 ? 22.541 5.024 -17.009 1.00 93.94 193 HIS A O 1
ATOM 1457 N N . SER A 1 194 ? 24.470 4.078 -17.659 1.00 91.12 194 SER A N 1
ATOM 1458 C CA . SER A 1 194 ? 24.746 5.030 -18.739 1.00 91.12 194 SER A CA 1
ATOM 1459 C C . SER A 1 194 ? 23.645 5.030 -19.806 1.00 91.12 194 SER A C 1
ATOM 1461 O O . SER A 1 194 ? 23.177 6.093 -20.231 1.00 91.12 194 SER A O 1
ATOM 1463 N N . ALA A 1 195 ? 23.166 3.844 -20.197 1.00 91.62 195 ALA A N 1
ATOM 1464 C CA . ALA A 1 195 ? 22.087 3.695 -21.170 1.00 91.62 195 ALA A CA 1
ATOM 1465 C C . ALA A 1 195 ? 20.763 4.317 -20.692 1.00 91.62 195 ALA A C 1
ATOM 1467 O O . ALA A 1 195 ? 20.060 4.954 -21.481 1.00 91.62 195 ALA A O 1
ATOM 1468 N N . LEU A 1 196 ? 20.458 4.198 -19.398 1.00 92.38 196 LEU A N 1
ATOM 1469 C CA . LEU A 1 196 ? 19.268 4.780 -18.771 1.00 92.38 196 LEU A CA 1
ATOM 1470 C C . LEU A 1 196 ? 19.456 6.234 -18.315 1.00 92.38 196 LEU A C 1
ATOM 1472 O O . LEU A 1 196 ? 18.521 6.825 -17.786 1.00 92.38 196 LEU A O 1
ATOM 1476 N N . GLY A 1 197 ? 20.635 6.831 -18.520 1.00 91.12 197 GLY A N 1
ATOM 1477 C CA . GLY A 1 197 ? 20.922 8.191 -18.053 1.00 91.12 197 GLY A CA 1
ATOM 1478 C C . GLY A 1 197 ? 20.958 8.321 -16.526 1.00 91.12 197 GLY A C 1
ATOM 1479 O O . GLY A 1 197 ? 20.755 9.414 -16.004 1.00 91.12 197 GLY A O 1
ATOM 1480 N N . ILE A 1 198 ? 21.210 7.221 -15.815 1.00 93.88 198 ILE A N 1
ATOM 1481 C CA . ILE A 1 198 ? 21.304 7.179 -14.358 1.00 93.88 198 ILE A CA 1
ATOM 1482 C C . ILE A 1 198 ? 22.663 7.755 -13.923 1.00 93.88 198 ILE A C 1
ATOM 1484 O O . ILE A 1 198 ? 23.705 7.194 -14.282 1.00 93.88 198 ILE A O 1
ATOM 1488 N N . PRO A 1 199 ? 22.694 8.844 -13.132 1.00 91.81 199 PRO A N 1
ATOM 1489 C CA . PRO A 1 199 ? 23.939 9.378 -12.594 1.00 91.81 199 PRO A CA 1
ATOM 1490 C C . PRO A 1 199 ? 24.590 8.394 -11.618 1.00 91.81 199 PRO A C 1
ATOM 1492 O O . PRO A 1 199 ? 23.924 7.826 -10.752 1.00 91.81 199 PRO A O 1
ATOM 1495 N N . THR A 1 200 ? 25.914 8.249 -11.686 1.00 88.56 200 THR A N 1
ATOM 1496 C CA . THR A 1 200 ? 2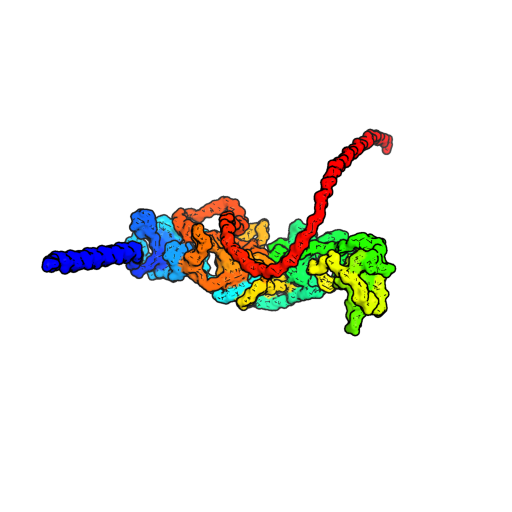6.673 7.392 -10.755 1.00 88.56 200 THR A CA 1
ATOM 1497 C C . THR A 1 200 ? 26.527 7.832 -9.298 1.00 88.56 200 THR A C 1
ATOM 1499 O O . THR A 1 200 ? 26.513 6.992 -8.397 1.00 88.56 200 THR A O 1
ATOM 1502 N N . THR A 1 201 ? 26.363 9.136 -9.055 1.00 89.31 201 THR A N 1
ATOM 1503 C CA . THR A 1 201 ? 26.122 9.703 -7.721 1.00 89.31 201 THR A CA 1
ATOM 1504 C C . THR A 1 201 ? 24.814 9.209 -7.108 1.00 89.31 201 THR A C 1
ATOM 1506 O O . THR A 1 201 ? 24.799 8.886 -5.927 1.00 89.31 201 THR A O 1
ATOM 1509 N N . SER A 1 202 ? 23.747 9.070 -7.901 1.00 91.19 202 SER A N 1
ATOM 1510 C CA . SER A 1 202 ? 22.441 8.588 -7.430 1.00 91.19 202 SER A CA 1
ATOM 1511 C C . SER A 1 202 ? 22.439 7.101 -7.063 1.00 91.19 202 SER A C 1
ATOM 1513 O O . SER A 1 202 ? 21.614 6.677 -6.263 1.00 91.19 202 SER A O 1
ATOM 1515 N N . VAL A 1 203 ? 23.355 6.309 -7.633 1.00 91.75 203 VAL A N 1
ATOM 1516 C CA . VAL A 1 203 ? 23.542 4.887 -7.281 1.00 91.75 203 VAL A CA 1
ATOM 1517 C C . VAL A 1 203 ? 24.497 4.724 -6.097 1.00 91.75 203 VAL A C 1
ATOM 1519 O O . VAL A 1 203 ? 24.333 3.807 -5.300 1.00 91.75 203 VAL A O 1
ATOM 1522 N N . THR A 1 204 ? 25.488 5.612 -5.969 1.00 90.50 204 THR A N 1
ATOM 1523 C CA . THR A 1 204 ? 26.470 5.574 -4.870 1.00 90.50 204 THR A CA 1
ATOM 1524 C C . THR A 1 204 ? 25.873 6.075 -3.554 1.00 90.50 204 THR A C 1
ATOM 1526 O O . THR A 1 204 ? 26.209 5.551 -2.496 1.00 90.50 204 THR A O 1
ATOM 1529 N N . ASP A 1 205 ? 24.968 7.055 -3.616 1.00 89.81 205 ASP A N 1
ATOM 1530 C CA . ASP A 1 205 ? 24.216 7.561 -2.463 1.00 89.81 205 ASP A CA 1
ATOM 1531 C C . ASP A 1 205 ? 22.703 7.619 -2.769 1.00 89.81 205 ASP A C 1
ATOM 1533 O O . ASP A 1 205 ? 22.146 8.700 -2.991 1.00 89.81 205 ASP A O 1
ATOM 1537 N N . PRO A 1 206 ? 22.016 6.457 -2.842 1.00 93.31 206 PRO A N 1
ATOM 1538 C CA . PRO A 1 206 ? 20.572 6.406 -3.048 1.00 93.31 206 PRO A CA 1
ATOM 1539 C C . PRO A 1 206 ? 19.801 7.051 -1.898 1.00 93.31 206 PRO A C 1
ATOM 1541 O O . PRO A 1 206 ? 20.222 7.009 -0.738 1.00 93.31 206 PRO A O 1
ATOM 1544 N N . MET A 1 207 ? 18.602 7.556 -2.193 1.00 92.31 207 MET A N 1
ATOM 1545 C CA . MET A 1 207 ? 17.680 8.001 -1.150 1.00 92.31 207 MET A CA 1
ATOM 1546 C C . MET A 1 207 ? 17.317 6.825 -0.233 1.00 92.31 207 MET A C 1
ATOM 1548 O O . MET A 1 207 ? 16.892 5.768 -0.693 1.00 92.31 207 MET A O 1
ATOM 1552 N N . VAL A 1 208 ? 17.464 7.007 1.077 1.00 92.75 208 VAL A N 1
ATOM 1553 C CA . VAL A 1 208 ? 17.060 5.989 2.052 1.00 92.75 208 VAL A CA 1
ATOM 1554 C C . VAL A 1 208 ? 15.545 6.046 2.240 1.00 92.75 208 VAL A C 1
ATOM 1556 O O . VAL A 1 208 ? 14.997 7.115 2.502 1.00 92.75 208 VAL A O 1
ATOM 1559 N N . VAL A 1 209 ? 14.885 4.900 2.106 1.00 94.19 209 VAL A N 1
ATOM 1560 C CA . VAL A 1 209 ? 13.453 4.698 2.375 1.00 94.19 209 VAL A CA 1
ATOM 1561 C C . VAL A 1 209 ? 13.283 3.472 3.263 1.00 94.19 209 VAL A C 1
ATOM 1563 O O . VAL A 1 209 ? 14.202 2.674 3.409 1.00 94.19 209 VAL A O 1
ATOM 1566 N N . SER A 1 210 ? 12.125 3.314 3.881 1.00 93.31 210 SER A N 1
ATOM 1567 C CA . SER A 1 210 ? 11.786 2.161 4.703 1.00 93.31 210 SER A CA 1
ATOM 1568 C C . SER A 1 210 ? 11.559 0.931 3.828 1.00 93.31 210 SER A C 1
ATOM 1570 O O . SER A 1 210 ? 11.097 1.028 2.687 1.00 93.31 210 SER A O 1
ATOM 1572 N N . ALA A 1 211 ? 11.837 -0.248 4.385 1.00 92.62 211 ALA A N 1
ATOM 1573 C CA . ALA A 1 211 ? 11.458 -1.506 3.751 1.00 92.62 211 ALA A CA 1
ATOM 1574 C C . ALA A 1 211 ? 9.938 -1.576 3.523 1.00 92.62 211 ALA A C 1
ATOM 1576 O O . ALA A 1 211 ? 9.497 -2.045 2.478 1.00 92.62 211 ALA A O 1
ATOM 1577 N N . GLY A 1 212 ? 9.146 -1.016 4.444 1.00 92.50 212 GLY A N 1
ATOM 1578 C CA . GLY A 1 212 ? 7.691 -0.946 4.347 1.00 92.50 212 GLY A CA 1
ATOM 1579 C C . GLY A 1 212 ? 7.176 -0.186 3.122 1.00 92.50 212 GLY A C 1
ATOM 1580 O O . GLY A 1 212 ? 6.387 -0.730 2.351 1.00 92.50 212 GLY A O 1
ATOM 1581 N N . LEU A 1 213 ? 7.659 1.041 2.883 1.00 95.56 213 LEU A N 1
ATOM 1582 C CA . LEU A 1 213 ? 7.304 1.794 1.673 1.00 95.56 213 LEU A CA 1
ATOM 1583 C C . LEU A 1 213 ? 7.764 1.062 0.411 1.00 95.56 213 LEU A C 1
ATOM 1585 O O . LEU A 1 213 ? 7.017 0.977 -0.562 1.00 95.56 213 LEU A O 1
ATOM 1589 N N . LEU A 1 214 ? 8.989 0.531 0.420 1.00 94.81 214 LEU A N 1
ATOM 1590 C CA . LEU A 1 214 ? 9.529 -0.183 -0.729 1.00 94.81 214 LEU A CA 1
ATOM 1591 C C . LEU A 1 214 ? 8.694 -1.432 -1.053 1.00 94.81 214 LEU A C 1
ATOM 1593 O O . LEU A 1 214 ? 8.414 -1.687 -2.219 1.00 94.81 214 LEU A O 1
ATOM 1597 N N . ASN A 1 215 ? 8.258 -2.181 -0.040 1.00 92.94 215 ASN A N 1
ATOM 1598 C CA . ASN A 1 215 ? 7.430 -3.372 -0.206 1.00 92.94 215 ASN A CA 1
ATOM 1599 C C . ASN A 1 215 ? 5.998 -3.057 -0.649 1.00 92.94 215 ASN A C 1
ATOM 1601 O O . ASN A 1 215 ? 5.413 -3.873 -1.356 1.00 92.94 215 ASN A O 1
ATOM 1605 N N . ALA A 1 216 ? 5.475 -1.871 -0.324 1.00 94.38 216 ALA A N 1
ATOM 1606 C CA . ALA A 1 216 ? 4.182 -1.408 -0.827 1.00 94.38 216 ALA A CA 1
ATOM 1607 C C . ALA A 1 216 ? 4.176 -1.125 -2.336 1.00 94.38 216 ALA A C 1
ATOM 1609 O O . ALA A 1 216 ? 3.136 -1.235 -2.984 1.00 94.38 216 ALA A O 1
ATOM 1610 N N . ILE A 1 217 ? 5.334 -0.795 -2.914 1.00 96.31 217 ILE A N 1
ATOM 1611 C CA . ILE A 1 217 ? 5.461 -0.528 -4.347 1.00 96.31 217 ILE A CA 1
ATOM 1612 C C . ILE A 1 217 ? 5.599 -1.860 -5.114 1.00 96.31 217 ILE A C 1
ATOM 1614 O O . ILE A 1 217 ? 6.529 -2.635 -4.843 1.00 96.31 217 ILE A O 1
ATOM 1618 N N . PRO A 1 218 ? 4.741 -2.130 -6.120 1.00 94.44 218 PRO A N 1
ATOM 1619 C CA . PRO A 1 218 ? 4.775 -3.376 -6.878 1.00 94.44 218 PRO A CA 1
ATOM 1620 C C . PRO A 1 218 ? 6.131 -3.630 -7.553 1.00 94.44 218 PRO A C 1
ATOM 1622 O O . PRO A 1 218 ? 6.652 -2.743 -8.242 1.00 94.44 218 PRO A O 1
ATOM 1625 N N . PRO A 1 219 ? 6.714 -4.831 -7.395 1.00 94.88 219 PRO A N 1
ATOM 1626 C CA . PRO A 1 219 ? 7.968 -5.175 -8.044 1.00 94.88 219 PRO A CA 1
ATOM 1627 C C . PRO A 1 219 ? 7.768 -5.515 -9.524 1.00 94.88 219 PRO A C 1
ATOM 1629 O O . PRO A 1 219 ? 6.772 -6.119 -9.917 1.00 94.88 219 PRO A O 1
ATOM 1632 N N . VAL A 1 220 ? 8.772 -5.190 -10.332 1.00 95.25 220 VAL A N 1
ATOM 1633 C CA . VAL A 1 220 ? 8.974 -5.726 -11.684 1.00 95.25 220 VAL A CA 1
ATOM 1634 C C . VAL A 1 220 ? 10.336 -6.432 -11.748 1.00 95.25 220 VAL A C 1
ATOM 1636 O O . VAL A 1 220 ? 11.161 -6.241 -10.845 1.00 95.25 220 VAL A O 1
ATOM 1639 N N . PRO A 1 221 ? 10.597 -7.270 -12.771 1.00 95.19 221 PRO A N 1
ATOM 1640 C CA . PRO A 1 221 ? 11.906 -7.888 -12.956 1.00 95.19 221 PRO A CA 1
ATOM 1641 C C . PRO A 1 221 ? 13.064 -6.889 -12.847 1.00 95.19 221 PRO A C 1
ATOM 1643 O O . PRO A 1 221 ? 12.941 -5.729 -13.245 1.00 95.19 221 PRO A O 1
ATOM 1646 N N . ALA A 1 222 ? 14.195 -7.352 -12.309 1.00 95.00 222 ALA A N 1
ATOM 1647 C CA . ALA A 1 222 ? 15.409 -6.549 -12.202 1.00 95.00 222 ALA A CA 1
ATOM 1648 C C . ALA A 1 222 ? 15.810 -5.994 -13.574 1.00 95.00 222 ALA A C 1
ATOM 1650 O O . ALA A 1 222 ? 15.850 -6.740 -14.555 1.00 95.00 222 ALA A O 1
ATOM 1651 N N . LEU A 1 223 ? 16.139 -4.703 -13.632 1.00 94.12 223 LEU A N 1
ATOM 1652 C CA . LEU A 1 223 ? 16.595 -4.083 -14.868 1.00 94.12 223 LEU A CA 1
ATOM 1653 C C . LEU A 1 223 ? 18.012 -4.560 -15.162 1.00 94.12 223 LEU A C 1
ATOM 1655 O O . LEU A 1 223 ? 18.932 -4.382 -14.364 1.00 94.12 223 LEU A O 1
ATOM 1659 N N . LYS A 1 224 ? 18.155 -5.188 -16.324 1.00 93.25 224 LYS A N 1
ATOM 1660 C CA . LYS A 1 224 ? 19.417 -5.669 -16.881 1.00 93.25 224 LYS A CA 1
ATOM 1661 C C . LYS A 1 224 ? 19.466 -5.312 -18.357 1.00 93.25 224 LYS A C 1
ATOM 1663 O O . LYS A 1 224 ? 18.429 -5.027 -18.963 1.00 93.25 224 LYS A O 1
ATOM 1668 N N . LEU A 1 225 ? 20.657 -5.362 -18.944 1.00 93.62 225 LEU A N 1
ATOM 1669 C CA . LEU A 1 225 ? 20.789 -5.277 -20.396 1.00 93.62 225 LEU A CA 1
ATOM 1670 C C . LEU A 1 225 ? 19.905 -6.350 -21.068 1.00 93.62 225 LEU A C 1
ATOM 1672 O O . LEU A 1 225 ? 19.881 -7.484 -20.583 1.00 93.62 225 LEU A O 1
ATOM 1676 N N . PRO A 1 226 ? 19.163 -6.000 -22.135 1.00 94.19 226 PRO A N 1
ATOM 1677 C CA . PRO A 1 226 ? 18.363 -6.964 -22.880 1.00 94.19 226 PRO A CA 1
ATOM 1678 C C . PRO A 1 226 ? 19.241 -8.082 -23.437 1.00 94.19 226 PRO A C 1
ATOM 1680 O O . PRO A 1 226 ? 20.310 -7.811 -23.985 1.00 94.19 226 PRO A O 1
ATOM 1683 N N . ASP A 1 227 ? 18.767 -9.318 -23.318 1.00 92.12 227 ASP A N 1
ATOM 1684 C CA . ASP A 1 227 ? 19.396 -10.472 -23.953 1.00 92.12 227 ASP A CA 1
ATOM 1685 C C . ASP A 1 227 ? 18.800 -10.676 -25.352 1.00 92.12 227 ASP A C 1
ATOM 1687 O O . ASP A 1 227 ? 17.592 -10.519 -25.548 1.00 92.12 227 ASP A O 1
ATOM 1691 N N . VAL A 1 228 ? 19.657 -10.979 -26.323 1.00 94.75 228 VAL A N 1
ATOM 1692 C CA . VAL A 1 228 ? 19.288 -11.244 -27.719 1.00 94.75 228 VAL A CA 1
ATOM 1693 C C . VAL A 1 228 ? 20.065 -12.471 -28.168 1.00 94.75 228 VAL A C 1
ATOM 1695 O O . VAL A 1 228 ? 21.299 -12.472 -28.118 1.00 94.75 228 VAL A O 1
ATOM 1698 N N . ALA A 1 229 ? 19.362 -13.510 -28.622 1.00 94.31 229 ALA A N 1
ATOM 1699 C CA . ALA A 1 229 ? 20.000 -14.721 -29.111 1.00 94.31 229 ALA A CA 1
ATOM 1700 C C . ALA A 1 229 ? 21.000 -14.421 -30.238 1.00 94.31 229 ALA A C 1
ATOM 1702 O O . ALA A 1 229 ? 20.781 -13.564 -31.098 1.00 94.31 229 ALA A O 1
ATOM 1703 N N . ASP A 1 230 ? 22.130 -15.135 -30.205 1.00 94.69 230 ASP A N 1
ATOM 1704 C CA . ASP A 1 230 ? 23.196 -15.031 -31.205 1.00 94.69 230 ASP A CA 1
ATOM 1705 C C . ASP A 1 230 ? 23.692 -13.584 -31.444 1.00 94.69 230 ASP A C 1
ATOM 1707 O O . ASP A 1 230 ? 24.165 -13.256 -32.535 1.00 94.69 230 ASP A O 1
ATOM 1711 N N . ALA A 1 231 ? 23.621 -12.715 -30.423 1.00 94.44 231 ALA A N 1
ATOM 1712 C CA . ALA A 1 231 ? 24.110 -11.337 -30.483 1.00 94.44 231 ALA A CA 1
ATOM 1713 C C . ALA A 1 231 ? 25.537 -11.250 -31.057 1.00 94.44 231 ALA A C 1
ATOM 1715 O O . ALA A 1 231 ? 26.432 -12.025 -30.705 1.00 94.44 231 ALA A O 1
ATOM 1716 N N . GLY A 1 232 ? 25.755 -10.297 -31.966 1.00 94.50 232 GLY A N 1
ATOM 1717 C CA . GLY A 1 232 ? 27.032 -10.127 -32.663 1.00 94.50 232 GLY A CA 1
ATOM 1718 C C . GLY A 1 232 ? 27.241 -11.049 -33.874 1.00 94.50 232 GLY A C 1
ATOM 1719 O O . GLY A 1 232 ? 28.238 -10.892 -34.584 1.00 94.50 232 GLY A O 1
ATOM 1720 N N . ARG A 1 233 ? 26.317 -11.977 -34.166 1.00 96.75 233 ARG A N 1
ATOM 1721 C CA . ARG A 1 233 ? 26.314 -12.774 -35.406 1.00 96.75 233 ARG A CA 1
ATOM 1722 C C . ARG A 1 233 ? 25.378 -12.176 -36.464 1.00 96.75 233 ARG A C 1
ATOM 1724 O O . ARG A 1 233 ? 24.428 -11.484 -36.108 1.00 96.75 233 ARG A O 1
ATOM 1731 N N . PRO A 1 234 ? 25.628 -12.412 -37.766 1.00 97.31 234 PRO A N 1
ATOM 1732 C CA . PRO A 1 234 ? 24.706 -11.994 -38.820 1.00 97.31 234 PRO A CA 1
ATOM 1733 C C . PRO A 1 234 ? 23.305 -12.575 -38.608 1.00 97.31 234 PRO A C 1
ATOM 1735 O O . PRO A 1 234 ? 23.185 -13.776 -38.377 1.00 97.31 234 PRO A O 1
ATOM 1738 N N . SER A 1 235 ? 22.276 -11.737 -38.743 1.00 96.56 235 SER A N 1
ATOM 1739 C CA . SER A 1 235 ? 20.879 -12.151 -38.596 1.00 96.56 235 SER A CA 1
ATOM 1740 C C . SER A 1 235 ? 20.455 -13.087 -39.727 1.00 96.56 235 SER A C 1
ATOM 1742 O O . SER A 1 235 ? 20.674 -12.796 -40.908 1.00 96.56 235 SER A O 1
ATOM 1744 N N . ALA A 1 236 ? 19.794 -14.191 -39.376 1.00 94.62 236 ALA A N 1
ATOM 1745 C CA . ALA A 1 236 ? 19.213 -15.107 -40.356 1.00 94.62 236 ALA A CA 1
ATOM 1746 C C . ALA A 1 236 ? 18.013 -14.499 -41.113 1.00 94.62 236 ALA A C 1
ATOM 1748 O O . ALA A 1 236 ? 17.830 -14.773 -42.303 1.00 94.62 236 ALA A O 1
ATOM 1749 N N . ALA A 1 237 ? 17.199 -13.677 -40.442 1.00 93.88 237 ALA A N 1
ATOM 1750 C CA . ALA A 1 237 ? 15.978 -13.093 -41.001 1.00 93.88 237 ALA A CA 1
ATOM 1751 C C . ALA A 1 237 ? 16.162 -11.693 -41.605 1.00 93.88 237 ALA A C 1
ATOM 1753 O O . ALA A 1 237 ? 15.326 -11.274 -42.410 1.00 93.88 237 ALA A O 1
ATOM 1754 N N . VAL A 1 238 ? 17.223 -10.966 -41.239 1.00 93.94 238 VAL A N 1
ATOM 1755 C CA . VAL A 1 238 ? 17.458 -9.578 -41.668 1.00 93.94 238 VAL A CA 1
ATOM 1756 C C . VAL A 1 238 ? 18.824 -9.465 -42.369 1.00 93.94 238 VAL A C 1
ATOM 1758 O O . VAL A 1 238 ? 19.832 -9.132 -41.741 1.00 93.94 238 VAL A O 1
ATOM 1761 N N . PRO A 1 239 ? 18.896 -9.749 -43.687 1.00 90.44 239 PRO A N 1
ATOM 1762 C CA . PRO A 1 239 ? 20.159 -9.796 -44.419 1.00 90.44 239 PRO A CA 1
ATOM 1763 C C . PRO A 1 239 ? 20.948 -8.484 -44.352 1.00 90.44 239 PRO A C 1
ATOM 1765 O O . PRO A 1 239 ? 20.407 -7.407 -44.593 1.00 90.44 239 PRO A O 1
ATOM 1768 N N . GLY A 1 240 ? 22.252 -8.587 -44.086 1.00 91.88 240 GLY A N 1
ATOM 1769 C CA . GLY A 1 240 ? 23.156 -7.433 -44.001 1.00 91.88 240 GLY A CA 1
ATOM 1770 C C . GLY A 1 240 ? 23.212 -6.762 -42.624 1.00 91.88 240 GLY A C 1
ATOM 1771 O O . GLY A 1 240 ? 23.999 -5.832 -42.449 1.00 91.88 240 GLY A O 1
ATOM 1772 N N . PHE A 1 241 ? 22.440 -7.255 -41.653 1.00 95.94 241 PHE A N 1
ATOM 1773 C CA . PHE 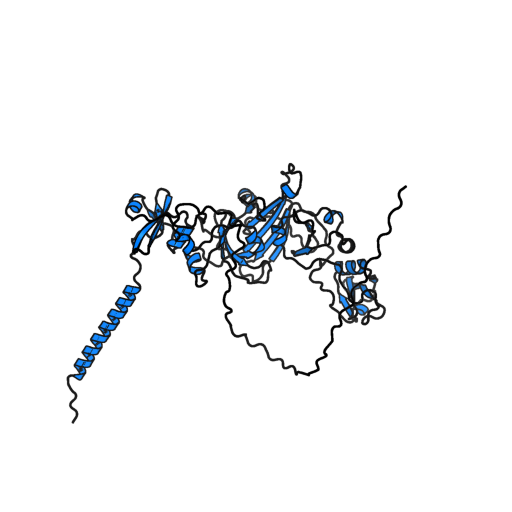A 1 241 ? 22.440 -6.778 -40.273 1.00 95.94 241 PHE A CA 1
ATOM 1774 C C . PHE A 1 241 ? 22.906 -7.865 -39.302 1.00 95.94 241 PHE A C 1
ATOM 1776 O O . PHE A 1 241 ? 22.938 -9.053 -39.630 1.00 95.94 241 PHE A O 1
ATOM 1783 N N . VAL A 1 242 ? 23.306 -7.439 -38.108 1.00 97.81 242 VAL A N 1
ATOM 1784 C CA . VAL A 1 242 ? 23.820 -8.296 -37.037 1.00 97.81 242 VAL A CA 1
ATOM 1785 C C . VAL A 1 242 ? 22.807 -8.324 -35.894 1.00 97.81 242 VAL A C 1
ATOM 1787 O O . VAL A 1 242 ? 22.179 -7.310 -35.601 1.00 97.81 242 VAL A O 1
ATOM 1790 N N . ASN A 1 243 ? 22.630 -9.473 -35.245 1.00 97.38 243 ASN A N 1
ATOM 1791 C CA . ASN A 1 243 ? 21.760 -9.587 -34.076 1.00 97.38 243 ASN A CA 1
ATOM 1792 C C . ASN A 1 243 ? 22.232 -8.647 -32.961 1.00 97.38 243 ASN A C 1
ATOM 1794 O O . ASN A 1 243 ? 23.434 -8.540 -32.703 1.00 97.38 243 ASN A O 1
ATOM 1798 N N . ALA A 1 244 ? 21.271 -8.004 -32.297 1.00 96.81 244 ALA A N 1
ATOM 1799 C CA . ALA A 1 244 ? 21.436 -6.900 -31.350 1.00 96.81 244 ALA A CA 1
ATOM 1800 C C . ALA A 1 244 ? 21.820 -5.532 -31.959 1.00 96.81 244 ALA A C 1
ATOM 1802 O O . ALA A 1 244 ? 21.908 -4.556 -31.209 1.00 96.81 244 ALA A O 1
ATOM 1803 N N . ASP A 1 245 ? 21.975 -5.403 -33.286 1.00 97.88 245 AS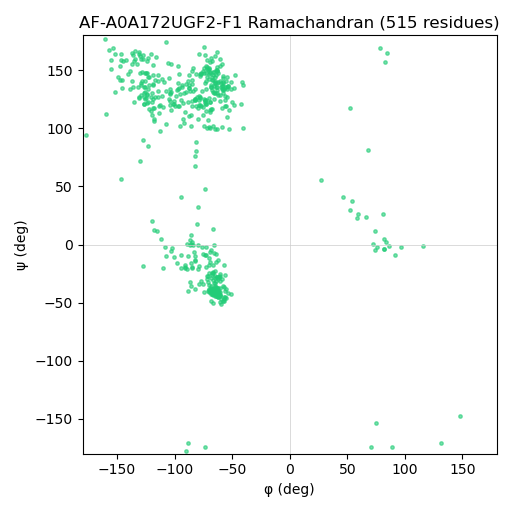P A N 1
ATOM 1804 C CA . ASP A 1 245 ? 22.031 -4.077 -33.918 1.00 97.88 245 ASP A CA 1
ATOM 1805 C C . ASP A 1 245 ? 20.705 -3.330 -33.719 1.00 97.88 245 ASP A C 1
ATOM 1807 O O . ASP A 1 245 ? 19.622 -3.918 -33.658 1.00 97.88 245 ASP A O 1
ATOM 1811 N N . VAL A 1 246 ? 20.793 -2.003 -33.657 1.00 98.00 246 VAL A N 1
ATOM 1812 C CA . VAL A 1 246 ? 19.639 -1.118 -33.497 1.00 98.00 246 VAL A CA 1
ATOM 1813 C C . VAL A 1 246 ? 19.444 -0.303 -34.763 1.00 98.00 246 VAL A C 1
ATOM 1815 O O . VAL A 1 246 ? 20.299 0.497 -35.145 1.00 98.00 246 VAL A O 1
ATOM 1818 N N . LEU A 1 247 ? 18.284 -0.461 -35.388 1.00 97.94 247 LEU A N 1
ATOM 1819 C CA . LEU A 1 247 ? 17.829 0.362 -36.498 1.00 97.94 247 LEU A CA 1
ATOM 1820 C C . LEU A 1 247 ? 17.168 1.621 -35.937 1.00 97.94 247 LEU A C 1
ATOM 1822 O O . LEU A 1 247 ? 16.166 1.521 -35.234 1.00 97.94 247 LEU A O 1
ATOM 1826 N N . ALA A 1 248 ? 17.709 2.792 -36.253 1.00 97.31 248 ALA A N 1
ATOM 1827 C CA . ALA A 1 248 ? 17.109 4.084 -35.938 1.00 97.31 248 ALA A CA 1
ATOM 1828 C C . ALA A 1 248 ? 16.511 4.686 -37.214 1.00 97.31 248 ALA A C 1
ATOM 1830 O O . ALA A 1 248 ? 17.207 4.817 -38.223 1.00 97.31 248 ALA A O 1
ATOM 1831 N N . TYR A 1 249 ? 15.230 5.037 -37.183 1.00 95.88 249 TYR A N 1
ATOM 1832 C CA . TYR A 1 249 ? 14.500 5.562 -38.338 1.00 95.88 249 TYR A CA 1
ATOM 1833 C C . TYR A 1 249 ? 13.455 6.589 -37.903 1.00 95.88 249 TYR A C 1
ATOM 1835 O O . TYR A 1 249 ? 13.118 6.692 -36.723 1.00 95.88 249 TYR A O 1
ATOM 1843 N N . LYS A 1 250 ? 12.953 7.373 -38.858 1.00 94.69 250 LYS A N 1
ATOM 1844 C CA . LYS A 1 250 ? 11.894 8.358 -38.617 1.00 94.69 250 LYS A CA 1
ATOM 1845 C C . LYS A 1 250 ? 10.530 7.788 -38.990 1.00 94.69 250 LYS A C 1
ATOM 1847 O O . LYS A 1 250 ? 10.380 7.201 -40.061 1.00 94.69 250 LYS A O 1
ATOM 1852 N N . ASP A 1 251 ? 9.545 7.970 -38.119 1.00 88.25 251 ASP A N 1
ATOM 1853 C CA . ASP A 1 251 ? 8.143 7.709 -38.449 1.00 88.25 251 ASP A CA 1
ATOM 1854 C C . ASP A 1 251 ? 7.586 8.824 -39.357 1.00 88.25 251 ASP A C 1
ATOM 1856 O O . ASP A 1 251 ? 8.219 9.865 -39.560 1.00 88.25 251 ASP A O 1
ATOM 1860 N N . ILE A 1 252 ? 6.385 8.625 -39.903 1.00 86.62 252 ILE A N 1
ATOM 1861 C CA . ILE A 1 252 ? 5.726 9.581 -40.806 1.00 86.62 252 ILE A CA 1
ATOM 1862 C C . ILE A 1 252 ? 5.465 10.945 -40.149 1.00 86.62 252 ILE A C 1
ATOM 1864 O O . ILE A 1 252 ? 5.422 11.967 -40.833 1.00 86.62 252 ILE A O 1
ATOM 1868 N N . ASP A 1 253 ? 5.312 10.972 -38.825 1.00 89.19 253 ASP A N 1
ATOM 1869 C CA . ASP A 1 253 ? 5.136 12.191 -38.031 1.00 89.19 253 ASP A CA 1
ATOM 1870 C C . ASP A 1 253 ? 6.468 12.878 -37.661 1.00 89.19 253 ASP A C 1
ATOM 1872 O O . ASP A 1 253 ? 6.469 13.931 -37.023 1.00 89.19 253 ASP A O 1
ATOM 1876 N N . GLY A 1 254 ? 7.606 12.312 -38.080 1.00 88.81 254 GLY A N 1
ATOM 1877 C CA . GLY A 1 254 ? 8.950 12.809 -37.787 1.00 88.81 254 GLY A CA 1
ATOM 1878 C C . GLY A 1 254 ? 9.519 12.371 -36.432 1.00 88.81 254 GLY A C 1
ATOM 1879 O O . GLY A 1 254 ? 10.644 12.766 -36.091 1.00 88.81 254 GLY A O 1
ATOM 1880 N N . SER A 1 255 ? 8.789 11.556 -35.663 1.00 92.06 255 SER A N 1
ATOM 1881 C CA . SER A 1 255 ? 9.276 10.977 -34.409 1.00 92.06 255 SER A CA 1
ATOM 1882 C C . SER A 1 255 ? 10.378 9.940 -34.651 1.00 92.06 255 SER A C 1
ATOM 1884 O O . SER A 1 255 ? 10.426 9.277 -35.689 1.00 92.06 255 SER A O 1
ATOM 1886 N N . ASP A 1 256 ? 11.313 9.830 -33.704 1.00 94.25 256 ASP A N 1
ATOM 1887 C CA . ASP A 1 256 ? 12.345 8.792 -33.734 1.00 94.25 256 ASP A CA 1
ATOM 1888 C C . ASP A 1 256 ? 11.763 7.440 -33.317 1.00 94.25 256 ASP A C 1
ATOM 1890 O O . ASP A 1 256 ? 11.095 7.318 -32.288 1.00 94.25 256 ASP A O 1
ATOM 1894 N N . ARG A 1 257 ? 12.064 6.408 -34.104 1.00 95.75 257 ARG A N 1
ATOM 1895 C CA . ARG A 1 257 ? 11.697 5.016 -33.850 1.00 95.75 257 ARG A CA 1
ATOM 1896 C C . ARG A 1 257 ? 12.947 4.152 -33.839 1.00 95.75 257 ARG A C 1
ATOM 1898 O O . ARG A 1 257 ? 13.911 4.410 -34.563 1.00 95.75 257 ARG A O 1
ATOM 1905 N N . TYR A 1 258 ? 12.902 3.107 -33.020 1.00 96.94 258 TYR A N 1
ATOM 1906 C CA . TYR A 1 258 ? 14.006 2.175 -32.847 1.00 96.94 258 TYR A CA 1
ATOM 1907 C C . TYR A 1 258 ? 13.503 0.745 -33.001 1.00 96.94 258 TYR A C 1
ATOM 1909 O O . TYR A 1 258 ? 12.451 0.394 -32.465 1.00 96.94 258 TYR A O 1
ATOM 1917 N N . ALA A 1 259 ? 14.261 -0.082 -33.712 1.00 97.38 259 ALA A N 1
ATOM 1918 C CA . ALA A 1 259 ? 14.009 -1.512 -33.808 1.00 97.38 259 ALA A CA 1
ATOM 1919 C C . ALA A 1 259 ? 15.295 -2.303 -33.557 1.00 97.38 259 ALA A C 1
ATOM 1921 O O . ALA A 1 259 ? 16.351 -1.950 -34.073 1.00 97.38 259 ALA A O 1
ATOM 1922 N N . ALA A 1 260 ? 15.209 -3.365 -32.763 1.00 98.00 260 ALA A N 1
ATOM 1923 C CA . ALA A 1 260 ? 16.298 -4.298 -32.519 1.00 98.00 260 ALA A CA 1
ATOM 1924 C C . ALA A 1 260 ? 16.290 -5.405 -33.579 1.00 98.00 260 ALA A C 1
ATOM 1926 O O . ALA A 1 260 ? 15.233 -5.966 -33.880 1.00 98.00 260 ALA A O 1
ATOM 1927 N N . VAL A 1 261 ? 17.460 -5.727 -34.125 1.00 98.06 261 VAL A N 1
ATOM 1928 C CA . VAL A 1 261 ? 17.653 -6.841 -35.060 1.00 98.06 261 VAL A CA 1
ATOM 1929 C C . VAL A 1 261 ? 17.837 -8.141 -34.281 1.00 98.06 261 VAL A C 1
ATOM 1931 O O . VAL A 1 261 ? 18.623 -8.204 -33.336 1.00 98.06 261 VAL A O 1
ATOM 1934 N N . GLN A 1 262 ? 17.113 -9.177 -34.691 1.00 97.25 262 GLN A N 1
ATOM 1935 C CA . GLN A 1 262 ? 17.093 -10.514 -34.098 1.00 97.25 262 GLN A CA 1
ATOM 1936 C C . GLN A 1 262 ? 17.173 -11.567 -35.208 1.00 97.25 262 GLN A C 1
ATOM 1938 O O . GLN A 1 262 ? 16.933 -11.275 -36.385 1.00 97.25 262 GLN A O 1
ATOM 1943 N N . ASP A 1 263 ? 17.450 -12.819 -34.850 1.00 95.81 263 ASP A N 1
ATOM 1944 C CA . ASP A 1 263 ? 17.538 -13.904 -35.836 1.00 95.81 263 ASP A CA 1
ATOM 1945 C C . ASP A 1 263 ? 16.196 -14.231 -36.493 1.00 95.81 263 ASP A C 1
ATOM 1947 O O . ASP A 1 263 ? 16.144 -14.746 -37.609 1.00 95.81 263 ASP A O 1
ATOM 1951 N N . THR A 1 264 ? 15.102 -13.897 -35.817 1.00 95.50 264 THR A N 1
ATOM 1952 C CA . THR A 1 264 ? 13.723 -14.108 -36.260 1.00 95.50 264 THR A CA 1
ATOM 1953 C C . THR A 1 264 ? 13.112 -12.891 -36.958 1.00 95.50 264 THR A C 1
ATOM 1955 O O . THR A 1 264 ? 12.029 -13.006 -37.533 1.00 95.50 264 THR A O 1
ATOM 1958 N N . GLY A 1 265 ? 13.777 -11.729 -36.945 1.00 96.75 265 GLY A N 1
ATOM 1959 C CA . GLY A 1 265 ? 13.290 -10.510 -37.592 1.00 96.75 265 GLY A CA 1
ATOM 1960 C C . GLY A 1 265 ? 13.711 -9.234 -36.869 1.00 96.75 265 GLY A C 1
ATOM 1961 O O . GLY A 1 265 ? 14.776 -9.169 -36.266 1.00 9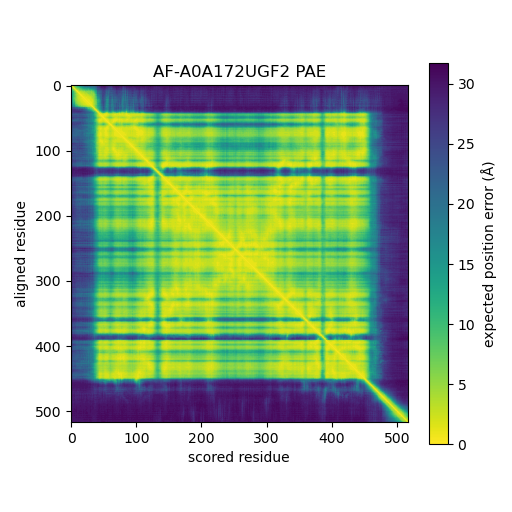6.75 265 GLY A O 1
ATOM 1962 N N . VAL A 1 266 ? 12.865 -8.207 -36.919 1.00 97.19 266 VAL A N 1
ATOM 1963 C CA . VAL A 1 266 ? 13.036 -6.961 -36.164 1.00 97.19 266 VAL A CA 1
ATOM 1964 C C . VAL A 1 266 ? 11.936 -6.789 -35.123 1.00 97.19 266 VAL A C 1
ATOM 1966 O O . VAL A 1 266 ? 10.763 -7.070 -35.384 1.00 97.19 266 VAL A O 1
ATOM 1969 N N . GLN A 1 267 ? 12.304 -6.287 -33.950 1.00 97.38 267 GLN A N 1
ATOM 1970 C CA . GLN A 1 267 ? 11.376 -5.950 -32.874 1.00 97.38 267 GLN A CA 1
ATOM 1971 C C . GLN A 1 267 ? 11.429 -4.448 -32.604 1.00 97.38 267 GLN A C 1
ATOM 1973 O O . GLN A 1 267 ? 12.507 -3.916 -32.358 1.00 97.38 267 GLN A O 1
ATOM 1978 N N . ASP A 1 268 ? 10.288 -3.757 -32.612 1.00 96.31 268 ASP A N 1
ATOM 1979 C CA . ASP A 1 268 ? 10.253 -2.349 -32.198 1.00 96.31 268 ASP A CA 1
ATOM 1980 C C . ASP A 1 268 ? 10.561 -2.250 -30.697 1.00 96.31 268 ASP A C 1
ATOM 1982 O O . ASP A 1 268 ? 9.980 -2.976 -29.888 1.00 96.31 268 ASP A O 1
ATOM 1986 N N . VAL A 1 269 ? 11.477 -1.357 -30.320 1.00 96.94 269 VAL A N 1
ATOM 1987 C CA . VAL A 1 269 ? 11.949 -1.202 -28.938 1.00 96.94 269 VAL A CA 1
ATOM 1988 C C . VAL A 1 269 ? 11.893 0.263 -28.496 1.00 96.94 269 VAL A C 1
ATOM 1990 O O . VAL A 1 269 ? 12.095 1.165 -29.312 1.00 96.94 269 VAL A O 1
ATOM 1993 N N . PRO A 1 270 ? 11.637 0.547 -27.207 1.00 95.25 270 PRO A N 1
ATOM 1994 C CA . PRO A 1 270 ? 11.681 1.910 -26.698 1.00 95.25 270 PRO A CA 1
ATOM 1995 C C . PRO A 1 270 ? 13.132 2.414 -26.613 1.00 95.25 270 PRO A C 1
ATOM 1997 O O . PRO A 1 270 ? 14.082 1.629 -26.528 1.00 95.25 270 PRO A O 1
ATOM 2000 N N . LEU A 1 271 ? 13.309 3.741 -26.587 1.00 94.81 271 LEU A N 1
ATOM 2001 C CA . LEU A 1 271 ? 14.630 4.382 -26.549 1.00 94.81 271 LEU A CA 1
ATOM 2002 C C . LEU A 1 271 ? 15.556 3.832 -25.439 1.00 94.81 271 LEU A C 1
ATOM 2004 O O . LEU A 1 271 ? 16.726 3.587 -25.733 1.00 94.81 271 LEU A O 1
ATOM 2008 N N . PRO A 1 272 ? 15.095 3.589 -24.194 1.00 94.62 272 PRO A N 1
ATOM 2009 C CA . PRO A 1 272 ? 15.936 2.981 -23.163 1.00 94.62 272 PRO A CA 1
ATOM 2010 C C . PRO A 1 272 ? 16.535 1.635 -23.583 1.00 94.62 272 PRO A C 1
ATOM 2012 O O . PRO A 1 272 ? 17.735 1.421 -23.426 1.00 94.62 272 PRO A O 1
ATOM 2015 N N . VAL A 1 273 ? 15.724 0.752 -24.170 1.00 96.38 273 VAL A N 1
ATOM 2016 C CA . VAL A 1 273 ? 16.144 -0.584 -24.626 1.00 96.38 273 VAL A CA 1
ATOM 2017 C C . VAL A 1 273 ? 17.117 -0.474 -25.797 1.00 96.38 273 VAL A C 1
ATOM 2019 O O . VAL A 1 273 ? 18.158 -1.124 -25.781 1.00 96.38 273 VAL A O 1
ATOM 2022 N N . ALA A 1 274 ? 16.850 0.417 -26.756 1.00 97.06 274 ALA A N 1
ATOM 2023 C CA . ALA A 1 274 ? 17.775 0.721 -27.848 1.00 97.06 274 ALA A CA 1
ATOM 2024 C C . ALA A 1 274 ? 19.153 1.185 -27.336 1.00 97.06 274 ALA A C 1
ATOM 2026 O O . ALA A 1 274 ? 20.187 0.678 -27.768 1.00 97.06 274 ALA A O 1
ATOM 2027 N N . ARG A 1 275 ? 19.185 2.110 -26.365 1.00 96.56 275 ARG A N 1
ATOM 2028 C CA . ARG A 1 275 ? 20.439 2.578 -25.750 1.00 96.56 275 ARG A CA 1
ATOM 2029 C C . ARG A 1 275 ? 21.167 1.460 -25.009 1.00 96.56 275 ARG A C 1
ATOM 2031 O O . ARG A 1 275 ? 22.392 1.418 -25.065 1.00 96.56 275 ARG A O 1
ATOM 2038 N N . MET A 1 276 ? 20.438 0.567 -24.338 1.00 96.00 276 MET A N 1
ATOM 2039 C CA . MET A 1 276 ? 21.028 -0.583 -23.647 1.00 96.00 276 MET A CA 1
ATOM 2040 C C . MET A 1 276 ? 21.656 -1.579 -24.625 1.00 96.00 276 MET A C 1
ATOM 2042 O O . MET A 1 276 ? 22.778 -2.010 -24.386 1.00 96.00 276 MET A O 1
ATOM 2046 N N . LEU A 1 277 ? 20.997 -1.884 -25.746 1.00 96.75 277 LEU A N 1
ATOM 2047 C CA . LEU A 1 277 ? 21.553 -2.751 -26.794 1.00 96.75 277 LEU A CA 1
ATOM 2048 C C . LEU A 1 277 ? 22.833 -2.163 -27.407 1.00 96.75 277 LEU A C 1
ATOM 2050 O O . LEU A 1 277 ? 23.833 -2.864 -27.552 1.00 96.75 277 LEU A O 1
ATOM 2054 N N . ILE A 1 278 ? 22.840 -0.856 -27.689 1.00 96.12 278 ILE A N 1
ATOM 2055 C CA . ILE A 1 278 ? 24.037 -0.162 -28.190 1.00 96.12 278 ILE A CA 1
ATOM 2056 C C . ILE A 1 278 ? 25.163 -0.207 -27.150 1.00 96.12 278 ILE A C 1
ATOM 2058 O O . ILE A 1 278 ? 26.310 -0.506 -27.477 1.00 96.12 278 ILE A O 1
ATOM 2062 N N . ALA A 1 279 ? 24.844 0.052 -25.880 1.00 93.56 279 ALA A N 1
ATOM 2063 C CA . ALA A 1 279 ? 25.816 0.002 -24.792 1.00 93.56 279 ALA A CA 1
ATOM 2064 C C . ALA A 1 279 ? 26.366 -1.420 -24.552 1.00 93.56 279 ALA A C 1
ATOM 2066 O O . ALA A 1 279 ? 27.514 -1.565 -24.138 1.00 93.56 279 ALA A O 1
ATOM 2067 N N . ALA A 1 280 ? 25.578 -2.456 -24.856 1.00 93.31 280 ALA A N 1
ATOM 2068 C CA . ALA A 1 280 ? 25.992 -3.858 -24.825 1.00 93.31 280 ALA A CA 1
ATOM 2069 C C . ALA A 1 280 ? 26.894 -4.265 -26.012 1.00 93.31 280 ALA A C 1
ATOM 2071 O O . ALA A 1 280 ? 27.447 -5.363 -26.002 1.00 93.31 280 ALA A O 1
ATOM 2072 N N . GLY A 1 281 ? 27.074 -3.391 -27.011 1.00 93.44 281 GLY A N 1
ATOM 2073 C CA . GLY A 1 281 ? 27.958 -3.604 -28.162 1.00 93.44 281 GLY A CA 1
ATOM 2074 C C . GLY A 1 281 ? 27.256 -3.673 -29.521 1.00 93.44 281 GLY A C 1
ATOM 2075 O O . GLY A 1 281 ? 27.943 -3.803 -30.534 1.00 93.44 281 GLY A O 1
ATOM 2076 N N . GLY A 1 282 ? 25.923 -3.567 -29.569 1.00 95.25 282 GLY A N 1
ATOM 2077 C CA . GLY A 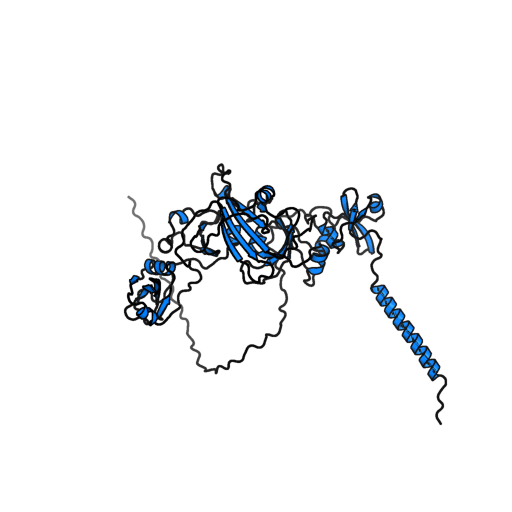1 282 ? 25.170 -3.480 -30.822 1.00 95.25 282 GLY A CA 1
ATOM 2078 C C . GLY A 1 282 ? 25.487 -2.201 -31.602 1.00 95.25 282 GLY A C 1
ATOM 2079 O O . GLY A 1 282 ? 25.691 -1.132 -31.019 1.00 95.25 282 GLY A O 1
ATOM 2080 N N . ALA A 1 283 ? 25.523 -2.270 -32.934 1.00 96.50 283 ALA A N 1
ATOM 2081 C CA . ALA A 1 283 ? 25.744 -1.082 -33.748 1.00 96.50 283 ALA A CA 1
ATOM 2082 C C . ALA A 1 283 ? 24.429 -0.333 -34.000 1.00 96.50 283 ALA A C 1
ATOM 2084 O O . ALA A 1 283 ? 23.407 -0.925 -34.343 1.00 96.50 283 ALA A O 1
ATOM 2085 N N . GLN A 1 284 ? 24.470 0.999 -33.918 1.00 96.88 284 GLN A N 1
ATOM 2086 C CA . GLN A 1 284 ? 23.380 1.834 -34.417 1.00 96.88 284 GLN A CA 1
ATOM 2087 C C . GLN A 1 284 ? 23.469 1.952 -35.945 1.00 96.88 284 GLN A C 1
ATOM 2089 O O . GLN A 1 284 ? 24.501 2.356 -36.490 1.00 96.88 284 GLN A O 1
ATOM 2094 N N . LYS A 1 285 ? 22.371 1.645 -36.639 1.00 96.25 285 LYS A N 1
ATOM 2095 C CA . LYS A 1 285 ? 22.207 1.803 -38.087 1.00 96.25 285 LYS A CA 1
ATOM 2096 C C . LYS A 1 285 ? 21.079 2.789 -38.358 1.00 96.25 285 LYS A C 1
ATOM 2098 O O . LYS A 1 285 ? 19.932 2.531 -38.010 1.00 96.25 285 LYS A O 1
ATOM 2103 N N . ASN A 1 286 ? 21.397 3.912 -38.991 1.00 95.56 286 ASN A N 1
ATOM 2104 C CA . ASN A 1 286 ? 20.376 4.876 -39.390 1.00 95.56 286 ASN A CA 1
ATOM 2105 C C . ASN A 1 286 ? 19.752 4.423 -40.715 1.00 95.56 286 ASN A C 1
ATOM 2107 O O . ASN A 1 286 ? 20.478 4.211 -41.687 1.00 95.56 286 ASN A O 1
ATOM 2111 N N . ILE A 1 287 ? 18.431 4.271 -40.744 1.00 94.31 287 ILE A N 1
ATOM 2112 C CA . ILE A 1 287 ? 17.671 3.888 -41.934 1.00 94.31 287 ILE A CA 1
ATOM 2113 C C . ILE A 1 287 ? 16.860 5.098 -42.397 1.00 94.31 287 ILE A C 1
ATOM 2115 O O . ILE A 1 287 ? 16.018 5.606 -41.658 1.00 94.31 287 ILE A O 1
ATOM 2119 N N . GLU A 1 288 ? 17.136 5.570 -43.614 1.00 90.81 288 GLU A N 1
ATOM 2120 C CA . GLU A 1 288 ? 16.451 6.734 -44.193 1.00 90.81 288 GLU A CA 1
ATOM 2121 C C . GLU A 1 288 ? 15.020 6.401 -44.633 1.00 90.81 288 GLU A C 1
ATOM 2123 O O . GLU A 1 288 ? 14.105 7.191 -44.411 1.00 90.81 288 GLU A O 1
ATOM 2128 N N . ASP A 1 289 ? 14.821 5.222 -45.228 1.00 89.81 289 ASP A N 1
ATOM 2129 C CA . ASP A 1 289 ? 13.516 4.756 -45.693 1.00 89.81 289 ASP A CA 1
ATOM 2130 C C . ASP A 1 289 ? 12.838 3.873 -44.636 1.00 89.81 289 ASP A C 1
ATOM 2132 O O . ASP A 1 289 ? 13.159 2.692 -44.479 1.00 89.81 289 ASP A O 1
ATOM 2136 N N . SER A 1 290 ? 11.872 4.435 -43.909 1.00 89.19 290 SER A N 1
ATOM 2137 C CA . SER A 1 290 ? 11.110 3.698 -42.897 1.00 89.19 290 SER A CA 1
ATOM 2138 C C . SER A 1 290 ? 10.253 2.573 -43.486 1.00 89.19 290 SER A C 1
ATOM 2140 O O . SER A 1 290 ? 9.985 1.589 -42.789 1.00 89.19 290 SER A O 1
ATOM 2142 N N . ALA A 1 291 ? 9.893 2.638 -44.776 1.00 89.38 291 ALA A N 1
ATOM 2143 C CA . ALA A 1 291 ? 9.184 1.551 -45.447 1.00 89.38 291 ALA A CA 1
ATOM 2144 C C . ALA A 1 291 ? 10.049 0.285 -45.530 1.00 89.38 291 ALA A C 1
ATOM 2146 O O . ALA A 1 291 ? 9.531 -0.825 -45.391 1.00 89.38 291 ALA A O 1
ATOM 2147 N N . ALA A 1 292 ? 11.372 0.431 -45.663 1.00 89.56 292 ALA A N 1
ATOM 2148 C CA . ALA A 1 292 ? 12.292 -0.702 -45.671 1.00 89.56 292 ALA A CA 1
ATOM 2149 C C . ALA A 1 292 ? 12.241 -1.492 -44.353 1.00 89.56 292 ALA A C 1
ATOM 2151 O O . ALA A 1 292 ? 12.217 -2.721 -44.385 1.00 89.56 292 ALA A O 1
ATOM 2152 N N . VAL A 1 293 ? 12.154 -0.806 -43.205 1.00 90.69 293 VAL A N 1
ATOM 2153 C CA . VAL A 1 293 ? 11.993 -1.452 -41.888 1.00 90.69 293 VAL A CA 1
ATOM 2154 C C . VAL A 1 293 ? 10.600 -2.071 -41.750 1.00 90.69 293 VAL A C 1
ATOM 2156 O O . VAL A 1 293 ? 10.458 -3.173 -41.225 1.00 90.69 293 VAL A O 1
ATOM 2159 N N . ALA A 1 294 ? 9.563 -1.403 -42.264 1.00 88.56 294 ALA A N 1
ATOM 2160 C CA . ALA A 1 294 ? 8.187 -1.893 -42.197 1.00 88.56 294 ALA A CA 1
ATOM 2161 C C . ALA A 1 294 ? 7.966 -3.217 -42.953 1.00 88.56 294 ALA A C 1
ATOM 2163 O O . ALA A 1 294 ? 7.094 -3.996 -42.566 1.00 88.56 294 ALA A O 1
ATOM 2164 N N . HIS A 1 295 ? 8.754 -3.481 -43.999 1.00 90.94 295 HIS A N 1
ATOM 2165 C CA . HIS A 1 295 ? 8.713 -4.725 -44.771 1.00 90.94 295 HIS A CA 1
ATOM 2166 C C . HIS A 1 295 ? 9.524 -5.881 -44.160 1.00 90.94 295 HIS A C 1
ATOM 2168 O O . HIS A 1 295 ? 9.445 -7.001 -44.667 1.00 90.94 295 HIS A O 1
ATOM 2174 N N . MET A 1 296 ? 10.287 -5.647 -43.088 1.00 93.62 296 MET A N 1
ATOM 2175 C CA . MET A 1 296 ? 11.030 -6.702 -42.394 1.00 93.62 296 MET A CA 1
ATOM 2176 C C . MET A 1 296 ? 10.092 -7.577 -41.552 1.00 93.62 296 MET A C 1
ATOM 2178 O O . MET A 1 296 ? 9.098 -7.106 -40.993 1.00 93.62 296 MET A O 1
ATOM 2182 N N . THR A 1 297 ? 10.425 -8.864 -41.431 1.00 94.56 297 THR A N 1
ATOM 2183 C CA . THR A 1 297 ? 9.709 -9.801 -40.553 1.00 94.56 297 THR A CA 1
ATOM 2184 C C . THR A 1 297 ? 9.704 -9.280 -39.120 1.00 94.56 297 THR A C 1
ATOM 2186 O O . THR A 1 297 ? 10.734 -8.823 -38.628 1.00 94.56 297 THR A O 1
ATOM 2189 N N . ARG A 1 298 ? 8.557 -9.348 -38.437 1.00 95.31 298 ARG A N 1
ATOM 2190 C CA . ARG A 1 298 ? 8.429 -8.894 -37.048 1.00 95.31 298 ARG A CA 1
ATOM 2191 C C . ARG A 1 298 ? 8.760 -10.005 -36.063 1.00 95.31 298 ARG A C 1
ATOM 2193 O O . ARG A 1 298 ? 8.359 -11.149 -36.259 1.00 95.31 298 ARG A O 1
ATOM 2200 N N . SER A 1 299 ? 9.451 -9.628 -34.995 1.00 95.06 299 SER A N 1
ATOM 2201 C CA . SER A 1 299 ? 9.821 -10.498 -33.885 1.00 95.06 299 SER A CA 1
ATOM 2202 C C . SER A 1 299 ? 9.455 -9.866 -32.538 1.00 95.06 299 SER A C 1
ATOM 2204 O O . SER A 1 299 ? 9.187 -8.666 -32.450 1.00 95.06 299 SER A O 1
ATOM 2206 N N . ALA A 1 300 ? 9.407 -10.696 -31.498 1.00 92.94 300 ALA A N 1
ATOM 2207 C CA . ALA A 1 300 ? 9.086 -10.324 -30.125 1.00 92.94 300 ALA A CA 1
ATOM 2208 C C . ALA A 1 300 ? 9.868 -11.198 -29.123 1.00 92.94 300 ALA A C 1
ATOM 2210 O O . ALA A 1 300 ? 9.276 -11.897 -28.305 1.00 92.94 300 ALA A O 1
ATOM 2211 N N . GLU A 1 301 ? 11.198 -11.209 -29.229 1.00 92.62 301 GLU A N 1
ATOM 2212 C CA . GLU A 1 301 ? 12.075 -11.990 -28.342 1.00 92.62 301 GLU A CA 1
ATOM 2213 C C . GLU A 1 301 ? 12.346 -11.279 -27.005 1.00 92.62 301 GLU A C 1
ATOM 2215 O O . GLU A 1 301 ? 12.358 -11.903 -25.945 1.00 92.62 301 GLU A O 1
ATOM 2220 N N . ILE A 1 302 ? 12.507 -9.954 -27.033 1.00 93.31 302 ILE A N 1
ATOM 2221 C CA . ILE A 1 302 ? 12.787 -9.146 -25.844 1.00 93.31 302 ILE A CA 1
ATOM 2222 C C . ILE A 1 302 ? 11.468 -8.848 -25.124 1.00 93.31 302 ILE A C 1
ATOM 2224 O O . ILE A 1 302 ? 10.556 -8.253 -25.700 1.00 93.31 302 ILE A O 1
ATOM 2228 N N . SER A 1 303 ? 11.368 -9.182 -23.838 1.00 92.69 303 SER A N 1
ATOM 2229 C CA . SER A 1 303 ? 10.235 -8.758 -23.005 1.00 92.69 303 SER A CA 1
ATOM 2230 C C . SER A 1 303 ? 10.372 -7.278 -22.630 1.00 92.69 303 SER A C 1
ATOM 2232 O O . SER A 1 303 ? 11.268 -6.906 -21.874 1.00 92.69 303 SER A O 1
ATOM 2234 N N . LEU A 1 304 ? 9.492 -6.422 -23.158 1.00 92.81 304 LEU A N 1
ATOM 2235 C CA . LEU A 1 304 ? 9.602 -4.962 -23.012 1.00 92.81 304 LEU A CA 1
ATOM 2236 C C . LEU A 1 304 ? 8.864 -4.390 -21.796 1.00 92.81 304 LEU A C 1
ATOM 2238 O O . LEU A 1 304 ? 9.179 -3.285 -21.359 1.00 92.81 304 LEU A O 1
ATOM 2242 N N . ASP A 1 305 ? 7.911 -5.130 -21.230 1.00 90.19 305 ASP A N 1
ATOM 2243 C CA . ASP A 1 305 ? 6.948 -4.594 -20.259 1.00 90.19 305 ASP A CA 1
ATOM 2244 C C . ASP A 1 305 ? 7.599 -4.065 -18.976 1.00 90.19 305 ASP A C 1
ATOM 2246 O O . ASP A 1 305 ? 7.097 -3.125 -18.359 1.00 90.19 305 ASP A O 1
ATOM 2250 N N . HIS A 1 306 ? 8.737 -4.631 -18.577 1.00 90.56 306 HIS A N 1
ATOM 2251 C CA . HIS A 1 306 ? 9.434 -4.257 -17.350 1.00 90.56 306 HIS A CA 1
ATOM 2252 C C . HIS A 1 306 ? 10.429 -3.101 -17.529 1.00 90.56 306 HIS A C 1
ATOM 2254 O O . HIS A 1 306 ? 10.907 -2.569 -16.532 1.00 90.56 306 HIS A O 1
ATOM 2260 N N . TYR A 1 307 ? 10.720 -2.674 -18.762 1.00 92.62 307 TYR A N 1
ATOM 2261 C CA . TYR A 1 307 ? 11.617 -1.548 -19.011 1.00 92.62 307 TYR A CA 1
ATOM 2262 C C . TYR A 1 307 ? 10.886 -0.197 -18.922 1.00 92.62 307 TYR A C 1
ATOM 2264 O O . TYR A 1 307 ? 9.683 -0.109 -19.209 1.00 92.62 307 TYR A O 1
ATOM 2272 N N . PRO A 1 308 ? 11.595 0.889 -18.554 1.00 92.69 308 PRO A N 1
ATOM 2273 C CA . PRO A 1 308 ? 11.050 2.236 -18.640 1.00 92.69 308 PRO A CA 1
ATOM 2274 C C . PRO A 1 308 ? 10.623 2.581 -20.080 1.00 92.69 308 PRO A C 1
ATOM 2276 O O . PRO A 1 308 ? 11.346 2.258 -21.026 1.00 92.69 308 PRO A O 1
ATOM 2279 N N . PRO A 1 309 ? 9.476 3.258 -20.273 1.00 88.56 309 PRO A N 1
ATOM 2280 C CA . PRO A 1 309 ? 8.996 3.629 -21.607 1.00 88.56 309 PRO A CA 1
ATOM 2281 C C . PRO A 1 309 ? 9.833 4.750 -22.248 1.00 88.56 309 PRO A C 1
ATOM 2283 O O . PRO A 1 309 ? 9.942 4.827 -23.470 1.00 88.56 309 PRO A O 1
ATOM 2286 N N . ALA A 1 310 ? 10.450 5.595 -21.424 1.00 91.31 310 ALA A N 1
ATOM 2287 C CA . ALA A 1 310 ? 11.346 6.673 -21.815 1.00 91.31 310 ALA A CA 1
ATOM 2288 C C . ALA A 1 310 ? 12.561 6.696 -20.880 1.00 91.31 310 ALA A C 1
ATOM 2290 O O . ALA A 1 310 ? 12.555 6.065 -19.823 1.00 91.31 310 ALA A O 1
ATOM 2291 N N . VAL A 1 311 ? 13.619 7.401 -21.282 1.00 92.31 311 VAL A N 1
ATOM 2292 C CA . VAL A 1 311 ? 14.798 7.607 -20.430 1.00 92.31 311 VAL A CA 1
ATOM 2293 C C . VAL A 1 311 ? 14.378 8.527 -19.280 1.00 92.31 311 VAL A C 1
ATOM 2295 O O . VAL A 1 311 ? 14.042 9.682 -19.553 1.00 92.31 311 VAL A O 1
ATOM 2298 N N . PRO A 1 312 ? 14.360 8.053 -18.022 1.00 93.06 312 PRO A N 1
ATOM 2299 C CA . PRO A 1 312 ? 13.806 8.836 -16.932 1.00 93.06 312 PRO A CA 1
ATOM 2300 C C . PRO A 1 312 ? 14.772 9.934 -16.474 1.00 93.06 312 PRO A C 1
ATOM 2302 O O . PRO A 1 312 ? 15.988 9.752 -16.429 1.00 93.06 312 PRO A O 1
ATOM 2305 N N . SER A 1 313 ? 14.219 11.065 -16.050 1.00 94.75 313 SER A N 1
ATOM 2306 C CA . SER A 1 313 ? 14.935 12.076 -15.277 1.00 94.75 313 SER A CA 1
ATOM 2307 C C . SER A 1 313 ? 15.011 11.640 -13.813 1.00 94.75 313 SER A C 1
ATOM 2309 O O . SER A 1 313 ? 13.984 11.480 -13.148 1.00 94.75 313 SER A O 1
ATOM 2311 N N . ILE A 1 314 ? 16.226 11.426 -13.307 1.00 95.69 314 ILE A N 1
ATOM 2312 C CA . ILE A 1 314 ? 16.434 11.018 -11.915 1.00 95.69 314 ILE A CA 1
ATOM 2313 C C . ILE A 1 314 ? 16.294 12.230 -10.991 1.00 95.69 314 ILE A C 1
ATOM 2315 O O . ILE A 1 314 ? 16.981 13.236 -11.171 1.00 95.69 314 ILE A O 1
ATOM 2319 N N . ILE A 1 315 ? 15.423 12.117 -9.987 1.00 94.88 315 ILE A N 1
ATOM 2320 C CA . ILE A 1 315 ? 15.203 13.137 -8.956 1.00 94.88 315 ILE A CA 1
ATOM 2321 C C . ILE A 1 315 ? 15.411 12.555 -7.552 1.00 94.88 315 ILE A C 1
ATOM 2323 O O . ILE A 1 315 ? 15.265 11.351 -7.341 1.00 94.88 315 ILE A O 1
ATOM 2327 N N . THR A 1 316 ? 15.690 13.426 -6.582 1.00 92.06 316 THR A N 1
ATOM 2328 C CA . THR A 1 316 ? 15.842 13.061 -5.164 1.00 92.06 316 THR A CA 1
ATOM 2329 C C . THR A 1 316 ? 14.930 13.953 -4.314 1.00 92.06 316 THR A C 1
ATOM 2331 O O . THR A 1 316 ? 15.343 15.055 -3.950 1.00 92.06 316 THR A O 1
ATOM 2334 N N . PRO A 1 317 ? 13.674 13.547 -4.055 1.00 92.12 317 PRO A N 1
ATOM 2335 C CA . PRO A 1 317 ? 12.727 14.341 -3.273 1.00 92.12 317 PRO A CA 1
ATOM 2336 C C . PRO A 1 317 ? 12.976 14.226 -1.758 1.00 92.12 317 PRO A C 1
ATOM 2338 O O . PRO A 1 317 ? 13.623 13.290 -1.292 1.00 92.12 317 PRO A O 1
ATOM 2341 N N . ASP A 1 318 ? 12.409 15.150 -0.976 1.00 88.75 318 ASP A N 1
ATOM 2342 C CA . ASP A 1 318 ? 12.465 15.097 0.497 1.00 88.75 318 ASP A CA 1
ATOM 2343 C C . ASP A 1 318 ? 11.452 14.104 1.087 1.00 88.75 318 ASP A C 1
ATOM 2345 O O . ASP A 1 318 ? 11.710 13.460 2.108 1.00 88.75 318 ASP A O 1
ATOM 2349 N N . THR A 1 319 ? 10.291 13.986 0.437 1.00 93.75 319 THR A N 1
ATOM 2350 C CA . THR A 1 319 ? 9.222 13.043 0.771 1.00 93.75 319 THR A CA 1
ATOM 2351 C C . THR A 1 319 ? 8.864 12.203 -0.445 1.00 93.75 319 THR A C 1
ATOM 2353 O O . THR A 1 319 ? 8.676 12.732 -1.546 1.00 93.75 319 THR A O 1
ATOM 2356 N N . LEU A 1 320 ? 8.708 10.904 -0.216 1.00 97.00 320 LEU A N 1
ATOM 2357 C CA . LEU A 1 320 ? 8.238 9.936 -1.191 1.00 97.00 320 LEU A CA 1
ATOM 2358 C C . LEU A 1 320 ? 7.017 9.218 -0.620 1.00 97.00 320 LEU A C 1
ATOM 2360 O O . LEU A 1 320 ? 7.072 8.694 0.489 1.00 97.00 320 LEU A O 1
ATOM 2364 N N . CYS A 1 321 ? 5.928 9.175 -1.376 1.00 97.75 321 CYS A N 1
ATOM 2365 C CA . CYS A 1 321 ? 4.732 8.445 -0.992 1.00 97.75 321 CYS A CA 1
ATOM 2366 C C . CYS A 1 321 ? 4.310 7.462 -2.076 1.00 97.75 321 CYS A C 1
ATOM 2368 O O . CYS A 1 321 ? 4.444 7.742 -3.262 1.00 97.75 321 CYS A O 1
ATOM 2370 N N . TYR A 1 322 ? 3.729 6.348 -1.663 1.00 97.81 322 TYR A N 1
ATOM 2371 C CA . TYR A 1 322 ? 3.001 5.426 -2.516 1.00 97.81 322 TYR A CA 1
ATOM 2372 C C . TYR A 1 322 ? 1.519 5.490 -2.163 1.00 97.81 322 TYR A C 1
ATOM 2374 O O . TYR A 1 322 ? 1.158 5.374 -0.993 1.00 97.81 322 TYR A O 1
ATOM 2382 N N . SER A 1 323 ? 0.674 5.696 -3.166 1.00 97.06 323 SER A N 1
ATOM 2383 C CA . SER A 1 323 ? -0.771 5.819 -3.039 1.00 97.06 323 SER A CA 1
ATOM 2384 C C . SER A 1 323 ? -1.456 4.655 -3.739 1.00 97.06 323 SER A C 1
ATOM 2386 O O . SER A 1 323 ? -1.159 4.345 -4.891 1.00 97.06 323 SER A O 1
ATOM 2388 N N . TRP A 1 324 ? -2.403 4.042 -3.041 1.00 96.50 324 TRP A N 1
ATOM 2389 C CA . TRP A 1 324 ? -3.307 3.025 -3.552 1.00 96.50 324 TRP A CA 1
ATOM 2390 C C . TRP A 1 324 ? -4.729 3.553 -3.367 1.00 96.50 324 TRP A C 1
ATOM 2392 O O . TRP A 1 324 ? -5.166 3.779 -2.236 1.00 96.50 324 TRP A O 1
ATOM 2402 N N . ASN A 1 325 ? -5.445 3.799 -4.464 1.00 95.00 325 ASN A N 1
ATOM 2403 C CA . ASN A 1 325 ? -6.832 4.255 -4.413 1.00 95.00 325 ASN A CA 1
ATOM 2404 C C . ASN A 1 325 ? -7.733 3.356 -5.257 1.00 95.00 325 ASN A C 1
ATOM 2406 O O . ASN A 1 325 ? -7.506 3.175 -6.450 1.00 95.00 325 ASN A O 1
ATOM 2410 N N . ARG A 1 326 ? -8.801 2.841 -4.658 1.00 93.62 326 ARG A N 1
ATOM 2411 C CA . ARG A 1 326 ? -9.880 2.158 -5.359 1.00 93.62 326 ARG A CA 1
ATOM 2412 C C . ARG A 1 326 ? -11.189 2.928 -5.153 1.00 93.62 326 ARG A C 1
ATOM 2414 O O . ARG A 1 326 ? -11.780 2.831 -4.072 1.00 93.62 326 ARG A O 1
ATOM 2421 N N . PRO A 1 327 ? -11.675 3.634 -6.191 1.00 91.31 327 PRO A N 1
ATOM 2422 C CA . PRO A 1 327 ? -12.964 4.310 -6.146 1.00 91.31 327 PRO A CA 1
ATOM 2423 C C . PRO A 1 327 ? -14.121 3.349 -5.864 1.00 91.31 327 PRO A C 1
ATOM 2425 O O . PRO A 1 327 ? -14.068 2.159 -6.198 1.00 91.31 327 PRO A O 1
ATOM 2428 N N . ALA A 1 328 ? -15.206 3.882 -5.306 1.00 88.19 328 ALA A N 1
ATOM 2429 C CA . ALA A 1 328 ? -16.433 3.127 -5.085 1.00 88.19 328 ALA A CA 1
ATOM 2430 C C . ALA A 1 328 ? -16.936 2.478 -6.391 1.00 88.19 328 ALA A C 1
ATOM 2432 O O . ALA A 1 328 ? -17.095 3.144 -7.413 1.00 88.19 328 ALA A O 1
ATOM 2433 N N . GLY A 1 329 ? -17.181 1.165 -6.362 1.00 84.06 329 GLY A N 1
ATOM 2434 C CA . GLY A 1 329 ? -17.664 0.402 -7.520 1.00 84.06 329 GLY A CA 1
ATOM 2435 C C . GLY A 1 329 ? -16.617 0.105 -8.602 1.00 84.06 329 GLY A C 1
ATOM 2436 O O . GLY A 1 329 ? -16.938 -0.588 -9.565 1.00 84.06 329 GLY A O 1
ATOM 2437 N N . ALA A 1 330 ? -15.373 0.575 -8.461 1.00 87.38 330 ALA A N 1
ATOM 2438 C CA . ALA A 1 330 ? -14.296 0.211 -9.374 1.00 87.38 330 ALA A CA 1
ATOM 2439 C C . ALA A 1 330 ? -13.843 -1.238 -9.142 1.00 87.38 330 ALA A C 1
ATOM 2441 O O . ALA A 1 330 ? -13.833 -1.729 -8.009 1.00 87.38 330 ALA A O 1
ATOM 2442 N N . ASN A 1 331 ? -13.415 -1.914 -10.210 1.00 85.31 331 ASN A N 1
ATOM 2443 C CA . ASN A 1 331 ? -12.857 -3.270 -10.135 1.00 85.31 331 ASN A CA 1
ATOM 2444 C C . ASN A 1 331 ? -11.340 -3.282 -9.913 1.00 85.31 331 ASN A C 1
ATOM 2446 O O . ASN A 1 331 ? -10.810 -4.274 -9.426 1.00 85.31 331 ASN A O 1
ATOM 2450 N N . THR A 1 332 ? -10.660 -2.181 -10.231 1.00 87.31 332 THR A N 1
ATOM 2451 C CA . THR A 1 332 ? -9.202 -2.042 -10.157 1.00 87.31 332 THR A CA 1
ATOM 2452 C C . THR A 1 332 ? -8.824 -0.841 -9.300 1.00 87.31 332 THR A C 1
ATOM 2454 O O . THR A 1 332 ? -9.532 0.169 -9.295 1.00 87.31 332 THR A O 1
ATOM 2457 N N . ALA A 1 333 ? -7.696 -0.941 -8.601 1.00 92.12 333 ALA A N 1
ATOM 2458 C CA . ALA A 1 333 ? -7.090 0.188 -7.907 1.00 92.12 333 ALA A CA 1
ATOM 2459 C C . ALA A 1 333 ? -6.157 0.975 -8.839 1.00 92.12 333 ALA A C 1
ATOM 2461 O O . ALA A 1 333 ? -5.484 0.398 -9.695 1.00 92.12 333 ALA A O 1
ATOM 2462 N N . THR A 1 334 ? -6.101 2.286 -8.641 1.00 93.81 334 THR A N 1
ATOM 2463 C CA . THR A 1 334 ? -5.112 3.187 -9.226 1.00 93.81 334 THR A CA 1
ATOM 2464 C C . THR A 1 334 ? -3.942 3.320 -8.262 1.00 93.81 334 THR A C 1
ATOM 2466 O O . THR A 1 334 ? -4.136 3.579 -7.073 1.00 93.81 334 THR A O 1
ATOM 2469 N N . LEU A 1 335 ? -2.734 3.147 -8.791 1.00 95.50 335 LEU A N 1
ATOM 2470 C CA . LEU A 1 335 ? -1.485 3.252 -8.046 1.00 95.50 335 LEU A CA 1
ATOM 2471 C C . LEU A 1 335 ? -0.755 4.519 -8.471 1.00 95.50 335 LEU A C 1
ATOM 2473 O O . LEU A 1 335 ? -0.716 4.810 -9.668 1.00 95.50 335 LEU A O 1
ATOM 2477 N N . ASP A 1 336 ? -0.146 5.230 -7.527 1.00 96.69 336 ASP A N 1
ATOM 2478 C CA . ASP A 1 336 ? 0.679 6.402 -7.824 1.00 96.69 336 ASP A CA 1
ATOM 2479 C C . ASP A 1 336 ? 1.860 6.527 -6.859 1.00 96.69 336 ASP A C 1
ATOM 2481 O O . ASP A 1 336 ? 1.726 6.271 -5.663 1.00 96.69 336 ASP A O 1
ATOM 2485 N N . ILE A 1 337 ? 3.016 6.943 -7.369 1.00 97.88 337 ILE A N 1
ATOM 2486 C CA . ILE A 1 337 ? 4.138 7.390 -6.546 1.00 97.88 337 ILE A CA 1
ATOM 2487 C C . ILE A 1 337 ? 4.117 8.912 -6.545 1.00 97.88 337 ILE A C 1
ATOM 2489 O O . ILE A 1 337 ? 4.255 9.547 -7.587 1.00 97.88 337 ILE A O 1
ATOM 2493 N N . LEU A 1 338 ? 3.973 9.502 -5.366 1.00 97.56 338 LEU A N 1
ATOM 2494 C CA . LEU A 1 338 ? 3.937 10.943 -5.168 1.00 97.56 338 LEU A CA 1
ATOM 2495 C C . LEU A 1 338 ? 5.256 11.422 -4.565 1.00 97.56 338 LEU A C 1
ATOM 2497 O O . LEU A 1 338 ? 5.844 10.782 -3.694 1.00 97.56 338 LEU A O 1
ATOM 2501 N N . THR A 1 339 ? 5.689 12.599 -4.993 1.00 96.06 339 THR A N 1
ATOM 2502 C CA . THR A 1 339 ? 6.827 13.319 -4.421 1.00 96.06 339 THR A CA 1
ATOM 2503 C C . THR A 1 339 ? 6.361 14.655 -3.863 1.00 96.06 339 THR A C 1
ATOM 2505 O O . THR A 1 339 ? 5.431 15.270 -4.394 1.00 96.06 339 THR A O 1
ATOM 2508 N N . ALA A 1 340 ? 6.973 15.101 -2.770 1.00 92.94 340 ALA A N 1
ATOM 2509 C CA . ALA A 1 340 ? 6.614 16.358 -2.123 1.00 92.94 340 ALA A CA 1
ATOM 2510 C C . ALA A 1 340 ? 7.791 16.926 -1.305 1.00 92.94 340 ALA A C 1
ATOM 2512 O O . ALA A 1 340 ? 8.680 16.170 -0.905 1.00 92.94 340 ALA A O 1
ATOM 2513 N N . PRO A 1 341 ? 7.802 18.241 -1.015 1.00 88.88 341 PRO A N 1
ATOM 2514 C CA . PRO A 1 341 ? 8.767 18.837 -0.084 1.00 88.88 341 PRO A CA 1
ATOM 2515 C C . PRO A 1 341 ? 8.476 18.480 1.386 1.00 88.88 341 PRO A C 1
ATOM 2517 O O . PRO A 1 341 ? 9.337 18.603 2.248 1.00 88.88 341 PRO A O 1
ATOM 2520 N N . SER A 1 342 ? 7.250 18.057 1.697 1.00 89.00 342 SER A N 1
ATOM 2521 C CA . SER A 1 342 ? 6.851 17.550 3.012 1.00 89.00 342 SER A CA 1
ATOM 2522 C C . SER A 1 342 ? 5.677 16.586 2.854 1.00 89.00 342 SER A C 1
ATOM 2524 O O . SER A 1 342 ? 5.082 16.530 1.778 1.00 89.00 342 SER A O 1
ATOM 2526 N N . ILE A 1 343 ? 5.317 15.856 3.914 1.00 91.81 343 ILE A N 1
ATOM 2527 C CA . ILE A 1 343 ? 4.169 14.939 3.887 1.00 91.81 343 ILE A CA 1
ATOM 2528 C C . ILE A 1 343 ? 2.895 15.639 3.345 1.00 91.81 343 ILE A C 1
ATOM 2530 O O . ILE A 1 343 ? 2.511 16.680 3.900 1.00 91.81 343 ILE A O 1
ATOM 2534 N N . PRO A 1 344 ? 2.277 15.114 2.260 1.00 94.31 344 PRO A N 1
ATOM 2535 C CA . PRO A 1 344 ? 1.188 15.771 1.533 1.00 94.31 344 PRO A CA 1
ATOM 2536 C C . PRO A 1 344 ? -0.163 15.528 2.219 1.00 94.31 344 PRO A C 1
ATOM 2538 O O . PRO A 1 344 ? -0.963 14.681 1.812 1.00 94.31 344 PRO A O 1
ATOM 2541 N N . VAL A 1 345 ? -0.380 16.252 3.313 1.00 95.62 345 VAL A N 1
ATOM 2542 C CA . VAL A 1 345 ? -1.590 16.205 4.141 1.00 95.62 345 VAL A CA 1
ATOM 2543 C C . VAL A 1 345 ? -2.019 17.610 4.538 1.00 95.62 345 VAL A C 1
ATOM 2545 O O . VAL A 1 345 ? -1.167 18.503 4.630 1.00 95.62 345 VAL A O 1
ATOM 2548 N N . THR A 1 346 ? -3.311 17.766 4.827 1.00 96.19 346 THR A N 1
ATOM 2549 C CA . THR A 1 346 ? -3.876 19.015 5.352 1.00 96.19 346 THR A CA 1
ATOM 2550 C C . THR A 1 346 ? -3.248 19.389 6.697 1.00 96.19 346 THR A C 1
ATOM 2552 O O . THR A 1 346 ? -2.687 18.544 7.412 1.00 96.19 346 THR A O 1
ATOM 2555 N N . ASP A 1 347 ? -3.350 20.661 7.080 1.00 93.12 347 ASP A N 1
ATOM 2556 C CA . ASP A 1 347 ? -2.841 21.133 8.370 1.00 93.12 347 ASP A CA 1
ATOM 2557 C C . ASP A 1 347 ? -3.579 20.480 9.552 1.00 93.12 347 ASP A C 1
ATOM 2559 O O . ASP A 1 347 ? -2.952 20.113 10.552 1.00 93.12 347 ASP A O 1
ATOM 2563 N N . GLU A 1 348 ? -4.885 20.237 9.422 1.00 94.12 348 GLU A N 1
ATOM 2564 C CA . GLU A 1 348 ? -5.683 19.527 10.424 1.00 94.12 348 GLU A CA 1
ATOM 2565 C C . GLU A 1 348 ? -5.217 18.074 10.593 1.00 94.12 348 GLU A C 1
ATOM 2567 O O . GLU A 1 348 ? -5.034 17.604 11.718 1.00 94.12 348 GLU A O 1
ATOM 2572 N N . ALA A 1 349 ? -4.962 17.367 9.488 1.00 94.50 349 ALA A N 1
ATOM 2573 C CA . ALA A 1 349 ? -4.465 15.992 9.508 1.00 94.50 349 ALA A CA 1
ATOM 2574 C C . ALA A 1 349 ? -3.055 15.893 10.110 1.00 94.50 349 ALA A C 1
ATOM 2576 O O . ALA A 1 349 ? -2.742 14.969 10.869 1.00 94.50 349 ALA A O 1
ATOM 2577 N N . ARG A 1 350 ? -2.205 16.885 9.825 1.00 92.75 350 ARG A N 1
ATOM 2578 C CA . ARG A 1 350 ? -0.871 17.007 10.419 1.00 92.75 350 ARG A CA 1
ATOM 2579 C C . ARG A 1 350 ? -0.940 17.201 11.934 1.00 92.75 350 ARG A C 1
ATOM 2581 O O . ARG A 1 350 ? -0.137 16.616 12.658 1.00 92.75 350 ARG A O 1
ATOM 2588 N N . ALA A 1 351 ? -1.897 17.989 12.425 1.00 91.56 351 ALA A N 1
ATOM 2589 C CA . ALA A 1 351 ? -2.118 18.181 13.858 1.00 91.56 351 ALA A CA 1
ATOM 2590 C C . ALA A 1 351 ? -2.711 16.932 14.540 1.00 91.56 351 ALA A C 1
ATOM 2592 O O . ALA A 1 351 ? -2.397 16.659 15.697 1.00 91.56 351 ALA A O 1
ATOM 2593 N N . ALA A 1 352 ? -3.527 16.159 13.820 1.00 91.44 352 ALA A N 1
ATOM 2594 C CA . ALA A 1 352 ? -4.172 14.935 14.302 1.00 91.44 352 ALA A CA 1
ATOM 2595 C C . ALA A 1 352 ? -3.308 13.663 14.172 1.00 91.44 352 ALA A C 1
ATOM 2597 O O . ALA A 1 352 ? -3.797 12.555 14.391 1.00 91.44 352 ALA A O 1
ATOM 2598 N N . THR A 1 353 ? -2.032 13.794 13.802 1.00 94.25 353 THR A N 1
ATOM 2599 C CA . THR A 1 353 ? -1.152 12.644 13.569 1.00 94.25 353 THR A CA 1
ATOM 2600 C C . THR A 1 353 ? -0.907 11.838 14.845 1.00 94.25 353 THR A C 1
ATOM 2602 O O . THR A 1 353 ? -0.491 12.376 15.872 1.00 94.25 353 THR A O 1
ATOM 2605 N N . VAL A 1 354 ? -1.083 10.520 14.754 1.00 94.50 354 VAL A N 1
ATOM 2606 C CA . VAL A 1 354 ? -0.829 9.577 15.844 1.00 94.50 354 VAL A CA 1
ATOM 2607 C C . VAL A 1 354 ? 0.580 9.012 15.706 1.00 94.50 354 VAL A C 1
ATOM 2609 O O . VAL A 1 354 ? 0.930 8.441 14.675 1.00 94.50 354 VAL A O 1
ATOM 2612 N N . SER A 1 355 ? 1.391 9.150 16.754 1.00 92.88 355 SER A N 1
ATOM 2613 C CA . SER A 1 355 ? 2.687 8.470 16.850 1.00 92.88 355 SER A CA 1
ATOM 2614 C C . SER A 1 355 ? 2.474 7.037 17.332 1.00 92.88 355 SER A C 1
ATOM 2616 O O . SER A 1 355 ? 1.965 6.822 18.434 1.00 92.88 355 SER A O 1
ATOM 2618 N N . LEU A 1 356 ? 2.867 6.063 16.517 1.00 89.00 356 LEU A N 1
ATOM 2619 C CA . LEU A 1 356 ? 2.705 4.647 16.821 1.00 89.00 356 LEU A CA 1
ATOM 2620 C C . LEU A 1 356 ? 3.843 4.155 17.722 1.00 89.00 356 LEU A C 1
ATOM 2622 O O . LEU A 1 356 ? 5.023 4.423 17.484 1.00 89.00 356 LEU A O 1
ATOM 2626 N N . LEU A 1 357 ? 3.481 3.406 18.763 1.00 84.19 357 LEU A N 1
ATOM 2627 C CA . LEU A 1 357 ? 4.436 2.751 19.654 1.00 84.19 357 LEU A CA 1
ATOM 2628 C C . LEU A 1 357 ? 4.916 1.450 19.008 1.00 84.19 357 LEU A C 1
ATOM 2630 O O . LEU A 1 357 ? 4.328 0.391 19.213 1.00 84.19 357 LEU A O 1
ATOM 2634 N N . ARG A 1 358 ? 5.978 1.540 18.206 1.00 77.06 358 ARG A N 1
ATOM 2635 C CA . ARG A 1 358 ? 6.595 0.385 17.543 1.00 77.06 358 ARG A CA 1
ATOM 2636 C C . ARG A 1 358 ? 7.800 -0.156 18.329 1.00 77.06 358 ARG A C 1
ATOM 2638 O O . ARG A 1 358 ? 8.539 0.638 18.919 1.00 77.06 358 ARG A O 1
ATOM 2645 N N . PRO A 1 359 ? 8.057 -1.477 18.309 1.00 69.25 359 PRO A N 1
ATOM 2646 C CA . PRO A 1 359 ? 9.368 -2.015 18.666 1.00 69.25 359 PRO A CA 1
ATOM 2647 C C . PRO A 1 359 ? 10.455 -1.410 17.764 1.00 69.25 359 PRO A C 1
ATOM 2649 O O . PRO A 1 359 ? 10.202 -1.158 16.586 1.00 69.25 359 PRO A O 1
ATOM 2652 N N . ALA A 1 360 ? 11.657 -1.179 18.301 1.00 63.78 360 ALA A N 1
ATOM 2653 C CA . ALA A 1 360 ? 12.739 -0.509 17.568 1.00 63.78 360 ALA A CA 1
ATOM 2654 C C . ALA A 1 360 ? 13.095 -1.217 16.244 1.00 63.78 360 ALA A C 1
ATOM 2656 O O . ALA A 1 360 ? 13.251 -0.546 15.225 1.00 63.78 360 ALA A O 1
ATOM 2657 N N . GLU A 1 361 ? 13.113 -2.552 16.273 1.00 62.66 361 GLU A N 1
ATOM 2658 C CA . GLU A 1 361 ? 13.481 -3.442 15.159 1.00 62.66 361 GLU A CA 1
ATOM 2659 C C . GLU A 1 361 ? 12.310 -3.791 14.220 1.00 62.66 361 GLU A C 1
ATOM 2661 O O . GLU A 1 361 ? 12.472 -4.565 13.284 1.00 62.66 361 GLU A O 1
ATOM 2666 N N . ALA A 1 362 ? 11.095 -3.295 14.482 1.00 67.12 362 ALA A N 1
ATOM 2667 C CA . ALA A 1 362 ? 9.931 -3.660 13.677 1.00 67.12 362 ALA A CA 1
ATOM 2668 C C . ALA A 1 362 ? 9.797 -2.754 12.443 1.00 67.12 362 ALA A C 1
ATOM 2670 O O . ALA A 1 362 ? 9.800 -1.523 12.575 1.00 67.12 362 ALA A O 1
ATOM 2671 N N . GLU A 1 363 ? 9.582 -3.364 11.271 1.00 82.00 363 GLU A N 1
ATOM 2672 C CA . GLU A 1 363 ? 9.255 -2.704 9.992 1.00 82.00 363 GLU A CA 1
ATOM 2673 C C . GLU A 1 363 ? 7.808 -2.168 9.962 1.00 82.00 363 GLU A C 1
ATOM 2675 O O . GLU A 1 363 ? 7.043 -2.395 9.029 1.00 82.00 363 GLU A O 1
ATOM 2680 N N . LEU A 1 3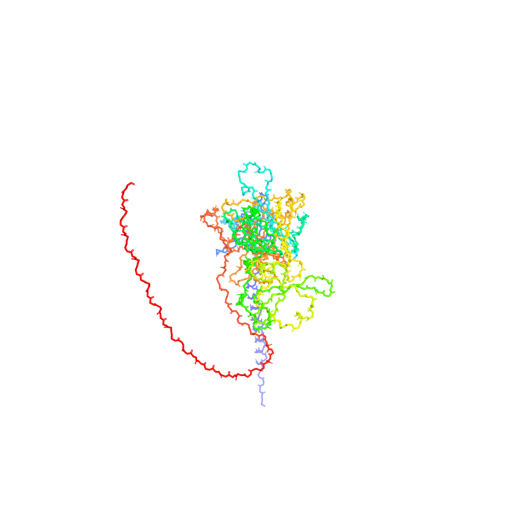64 ? 7.412 -1.460 11.018 1.00 89.69 364 LEU A N 1
ATOM 2681 C CA . LEU A 1 364 ? 6.092 -0.858 11.166 1.00 89.69 364 LEU A CA 1
ATOM 2682 C C . LEU A 1 364 ? 6.150 0.641 10.899 1.00 89.69 364 LEU A C 1
ATOM 2684 O O . LEU A 1 364 ? 7.176 1.296 11.113 1.00 89.69 364 LEU A O 1
ATOM 2688 N N . ALA A 1 365 ? 5.010 1.206 10.512 1.00 92.75 365 ALA A N 1
ATOM 2689 C CA . ALA A 1 365 ? 4.860 2.647 10.435 1.00 92.75 365 ALA A CA 1
ATOM 2690 C C . ALA A 1 365 ? 5.148 3.290 11.802 1.00 92.75 365 ALA A C 1
ATOM 2692 O O . ALA A 1 365 ? 4.755 2.787 12.856 1.00 92.75 365 ALA A O 1
ATOM 2693 N N . SER A 1 366 ? 5.835 4.432 11.794 1.00 91.69 366 SER A N 1
ATOM 2694 C CA . SER A 1 366 ? 6.042 5.238 12.999 1.00 91.69 366 SER A CA 1
ATOM 2695 C C . SER A 1 366 ? 4.874 6.180 13.265 1.00 91.69 366 SER A C 1
ATOM 2697 O O . SER A 1 366 ? 4.707 6.649 14.393 1.00 91.69 366 SER A O 1
ATOM 2699 N N . LYS A 1 367 ? 4.066 6.476 12.242 1.00 94.44 367 LYS A N 1
ATOM 2700 C CA . LYS A 1 367 ? 2.941 7.405 12.329 1.00 94.44 367 LYS A CA 1
ATOM 2701 C C . LYS A 1 367 ? 1.717 6.894 11.578 1.00 94.44 367 LYS A C 1
ATOM 2703 O O . LYS A 1 367 ? 1.838 6.235 10.547 1.00 94.44 367 LYS A O 1
ATOM 2708 N N . TYR A 1 368 ? 0.545 7.268 12.072 1.00 96.69 368 TYR A N 1
ATOM 2709 C CA . TYR A 1 368 ? -0.739 7.023 11.430 1.00 96.69 368 TYR A CA 1
ATOM 2710 C C . TYR A 1 368 ? -1.551 8.314 11.348 1.00 96.69 368 TYR A C 1
ATOM 2712 O O . TYR A 1 368 ? -1.566 9.112 12.289 1.00 96.69 368 TYR A O 1
ATOM 2720 N N . ILE A 1 369 ? -2.212 8.523 10.214 1.00 96.94 369 ILE A N 1
ATOM 2721 C CA . ILE A 1 369 ? -3.083 9.667 9.960 1.00 96.94 369 ILE A CA 1
ATOM 2722 C C . ILE A 1 369 ? -4.403 9.148 9.390 1.00 96.94 369 ILE A C 1
ATOM 2724 O O . ILE A 1 369 ? -4.425 8.435 8.391 1.00 96.94 369 ILE A O 1
ATOM 2728 N N . SER A 1 370 ? -5.506 9.539 10.016 1.00 95.44 370 SER A N 1
ATOM 2729 C CA . SER A 1 370 ? -6.877 9.301 9.562 1.00 95.44 370 SER A CA 1
ATOM 2730 C C . SER A 1 370 ? -7.755 10.425 10.101 1.00 95.44 370 SER A C 1
ATOM 2732 O O . SER A 1 370 ? -7.359 11.127 11.035 1.00 95.44 370 SER A O 1
ATOM 2734 N N . THR A 1 371 ? -8.958 10.588 9.557 1.00 92.69 371 THR A N 1
ATOM 2735 C CA . THR A 1 371 ? -9.960 11.478 10.152 1.00 92.69 371 THR A CA 1
ATOM 2736 C C . THR A 1 371 ? -10.298 10.992 11.575 1.00 92.69 371 THR A C 1
ATOM 2738 O O . THR A 1 371 ? -10.678 9.829 11.737 1.00 92.69 371 THR A O 1
ATOM 2741 N N . PRO A 1 372 ? -10.157 11.831 12.622 1.00 92.25 372 PRO A N 1
ATOM 2742 C CA . PRO A 1 372 ? -10.400 11.405 14.002 1.00 92.25 372 PRO A CA 1
ATOM 2743 C C . PRO A 1 372 ? -11.848 10.975 14.279 1.00 92.25 372 PRO A C 1
ATOM 2745 O O . PRO A 1 372 ? -12.797 11.534 13.728 1.00 92.25 372 PRO A O 1
ATOM 2748 N N . GLY A 1 373 ? -12.030 10.032 15.210 1.00 91.94 373 GLY A N 1
ATOM 2749 C CA . GLY A 1 373 ? -13.337 9.630 15.739 1.00 91.94 373 GLY A CA 1
ATOM 2750 C C . GLY A 1 373 ? -14.018 8.470 15.008 1.00 91.94 373 GLY A C 1
ATOM 2751 O O . GLY A 1 373 ? -15.026 7.958 15.505 1.00 91.94 373 GLY A O 1
ATOM 2752 N N . LYS A 1 374 ? -13.484 8.030 13.863 1.00 94.06 374 LYS A N 1
ATOM 2753 C CA . LYS A 1 374 ? -13.949 6.845 13.131 1.00 94.06 374 LYS A CA 1
ATOM 2754 C C . LYS A 1 374 ? -12.769 6.004 12.657 1.00 94.06 374 LYS A C 1
ATOM 2756 O O . LYS A 1 374 ? -11.795 6.523 12.125 1.00 94.06 374 LYS A O 1
ATOM 2761 N N . GLY A 1 375 ? -12.886 4.696 12.836 1.00 95.88 375 GLY A N 1
ATOM 2762 C CA . GLY A 1 375 ? -11.993 3.710 12.251 1.00 95.88 375 GLY A CA 1
ATOM 2763 C C . GLY A 1 375 ? -12.435 3.250 10.862 1.00 95.88 375 GLY A C 1
ATOM 2764 O O . GLY A 1 375 ? -13.385 3.766 10.270 1.00 95.88 375 GLY A O 1
ATOM 2765 N N . TRP A 1 376 ? -11.773 2.218 10.357 1.00 96.69 376 TRP A N 1
ATOM 2766 C CA . TRP A 1 376 ? -12.036 1.629 9.048 1.00 96.69 376 TRP A CA 1
ATOM 2767 C C . TRP A 1 376 ? -12.463 0.177 9.202 1.00 96.69 376 TRP A C 1
ATOM 2769 O O . TRP A 1 376 ? -11.746 -0.622 9.803 1.00 96.69 376 TRP A O 1
ATOM 2779 N N . PHE A 1 377 ? -13.620 -0.177 8.643 1.00 96.38 377 PHE A N 1
ATOM 2780 C CA . PHE A 1 377 ? -14.004 -1.574 8.480 1.00 96.38 377 PHE A CA 1
ATOM 2781 C C . PHE A 1 377 ? -13.404 -2.081 7.173 1.00 96.38 377 PHE A C 1
ATOM 2783 O O . PHE A 1 377 ? -13.803 -1.632 6.101 1.00 96.38 377 PHE A O 1
ATOM 2790 N N . VAL A 1 378 ? -12.428 -2.982 7.259 1.00 95.31 378 VAL A N 1
ATOM 2791 C CA . VAL A 1 378 ? -11.585 -3.339 6.117 1.00 95.31 378 VAL A CA 1
ATOM 2792 C C . VAL A 1 378 ? -11.609 -4.821 5.786 1.00 95.31 378 VAL A C 1
ATOM 2794 O O . VAL A 1 378 ? -11.933 -5.676 6.611 1.00 95.31 378 VAL A O 1
ATOM 2797 N N . ARG A 1 379 ? -11.211 -5.126 4.558 1.00 92.69 379 ARG A N 1
ATOM 2798 C CA . ARG A 1 379 ? -10.894 -6.457 4.062 1.00 92.69 379 ARG A CA 1
ATOM 2799 C C . ARG A 1 379 ? -9.533 -6.409 3.384 1.00 92.69 379 ARG A C 1
ATOM 2801 O O . ARG A 1 379 ? -9.311 -5.562 2.520 1.00 92.69 379 ARG A O 1
ATOM 2808 N N . LEU A 1 380 ? -8.648 -7.322 3.769 1.00 90.94 380 LEU A N 1
ATOM 2809 C CA . LEU A 1 380 ? -7.349 -7.463 3.125 1.00 90.94 380 LEU A CA 1
ATOM 2810 C C . LEU A 1 380 ? -7.537 -7.900 1.671 1.00 90.94 380 LEU A C 1
ATOM 2812 O O . LEU A 1 380 ? -8.413 -8.709 1.355 1.00 90.94 380 LEU A O 1
ATOM 2816 N N . THR A 1 381 ? -6.710 -7.338 0.801 1.00 88.19 381 THR A N 1
ATOM 2817 C CA . THR A 1 381 ? -6.596 -7.697 -0.609 1.00 88.19 381 THR A CA 1
ATOM 2818 C C . THR A 1 381 ? -5.122 -7.792 -0.979 1.00 88.19 381 THR A C 1
ATOM 2820 O O . THR A 1 381 ? -4.274 -7.184 -0.327 1.00 88.19 381 THR A O 1
ATOM 2823 N N . ALA A 1 382 ? -4.814 -8.517 -2.051 1.00 81.38 382 ALA A N 1
ATOM 2824 C CA . ALA A 1 382 ? -3.469 -8.499 -2.613 1.00 81.38 382 ALA A CA 1
ATOM 2825 C C . ALA A 1 382 ? -3.079 -7.082 -3.070 1.00 81.38 382 ALA A C 1
ATOM 2827 O O . ALA A 1 382 ? -3.938 -6.281 -3.452 1.00 81.38 382 ALA A O 1
ATOM 2828 N N . ASP A 1 383 ? -1.776 -6.809 -3.090 1.00 74.75 383 ASP A N 1
ATOM 2829 C CA . ASP A 1 383 ? -1.219 -5.512 -3.496 1.00 74.75 383 ASP A CA 1
ATOM 2830 C C . ASP A 1 383 ? -1.432 -5.200 -4.983 1.00 74.75 383 ASP A C 1
ATOM 2832 O O . ASP A 1 383 ? -1.566 -4.040 -5.381 1.00 74.75 383 ASP A O 1
ATOM 2836 N N . ALA A 1 384 ? -1.476 -6.243 -5.817 1.00 68.94 384 ALA A N 1
ATOM 2837 C CA . ALA A 1 384 ? -1.662 -6.112 -7.253 1.00 68.94 384 ALA A CA 1
ATOM 2838 C C . ALA A 1 384 ? -3.096 -5.654 -7.600 1.00 68.94 384 ALA A C 1
ATOM 2840 O O . ALA A 1 384 ? -4.064 -6.145 -7.017 1.00 68.94 384 ALA A O 1
ATOM 2841 N N . PRO A 1 385 ? -3.273 -4.788 -8.616 1.00 56.25 385 PRO A N 1
ATOM 2842 C CA . PRO A 1 385 ? -4.570 -4.186 -8.941 1.00 56.25 385 PRO A CA 1
ATOM 2843 C C . PRO A 1 385 ? -5.627 -5.168 -9.487 1.00 56.25 385 PRO A C 1
ATOM 2845 O O . PRO A 1 385 ? -6.766 -4.750 -9.696 1.00 56.25 385 PRO A O 1
ATOM 2848 N N . TYR A 1 386 ? -5.277 -6.442 -9.716 1.00 49.66 386 TYR A N 1
ATOM 2849 C CA . TYR A 1 386 ? -6.092 -7.428 -10.442 1.00 49.66 386 TYR A CA 1
ATOM 2850 C C . TYR A 1 386 ? -6.541 -8.658 -9.631 1.00 49.66 386 TYR A C 1
ATOM 2852 O O . TYR A 1 386 ? -7.045 -9.606 -10.232 1.00 49.66 386 TYR A O 1
ATOM 2860 N N . THR A 1 387 ? -6.413 -8.683 -8.300 1.00 46.78 387 THR A N 1
ATOM 2861 C CA . THR A 1 387 ? -6.649 -9.929 -7.541 1.00 46.78 387 THR A CA 1
ATOM 2862 C C . THR A 1 387 ? -7.668 -9.770 -6.410 1.00 46.78 387 THR A C 1
ATOM 2864 O O . THR A 1 387 ? -7.544 -8.887 -5.569 1.00 46.78 387 THR A O 1
ATOM 2867 N N . GLU A 1 388 ? -8.652 -10.679 -6.350 1.00 46.31 388 GLU A N 1
ATOM 2868 C CA . GLU A 1 388 ? -9.636 -10.811 -5.260 1.00 46.31 388 GLU A CA 1
ATOM 2869 C C . GLU A 1 388 ? -9.205 -11.840 -4.190 1.00 46.31 388 GLU A C 1
ATOM 2871 O O . GLU A 1 388 ? -10.025 -12.636 -3.731 1.00 46.31 388 GLU A O 1
ATOM 2876 N N . ALA A 1 389 ? -7.929 -11.883 -3.793 1.00 45.94 389 ALA A N 1
ATOM 2877 C CA . ALA A 1 389 ? -7.507 -12.768 -2.702 1.00 45.94 389 ALA A CA 1
ATOM 2878 C C . ALA A 1 389 ? -8.102 -12.235 -1.385 1.00 45.94 389 ALA A C 1
ATOM 2880 O O . ALA A 1 389 ? -7.649 -11.227 -0.846 1.00 45.94 389 ALA A O 1
ATOM 2881 N N . ARG A 1 390 ? -9.202 -12.857 -0.944 1.00 57.53 390 ARG A N 1
ATOM 2882 C CA . ARG A 1 390 ? -10.066 -12.434 0.167 1.00 57.53 390 ARG A CA 1
ATOM 2883 C C . ARG A 1 390 ? -9.955 -13.438 1.306 1.00 57.53 390 ARG A C 1
ATOM 2885 O O . ARG A 1 390 ? -10.699 -14.413 1.290 1.00 57.53 390 ARG A O 1
ATOM 2892 N N . GLU A 1 391 ? -9.140 -13.182 2.322 1.00 71.19 391 GLU A N 1
ATOM 2893 C CA . GLU A 1 391 ? -9.088 -14.135 3.447 1.00 71.19 391 GLU A CA 1
ATOM 2894 C C . GLU A 1 391 ? -9.303 -13.514 4.828 1.00 71.19 391 GLU A C 1
ATOM 2896 O O . GLU A 1 391 ? -9.746 -14.220 5.722 1.00 71.19 391 GLU A O 1
ATOM 2901 N N . GLN A 1 392 ? -9.151 -12.195 5.008 1.00 87.00 392 GLN A N 1
ATOM 2902 C CA . GLN A 1 392 ? -9.313 -11.587 6.334 1.00 87.00 392 GLN A CA 1
ATOM 2903 C C . GLN A 1 392 ? -10.066 -10.250 6.293 1.00 87.00 392 GLN A C 1
ATOM 2905 O O . GLN A 1 392 ? -9.771 -9.375 5.478 1.00 87.00 392 GLN A O 1
ATOM 2910 N N . ILE A 1 393 ? -11.040 -10.082 7.194 1.00 92.69 393 ILE A N 1
ATOM 2911 C CA . ILE A 1 393 ? -11.655 -8.781 7.502 1.00 92.69 393 ILE A CA 1
ATOM 2912 C C . ILE A 1 393 ? -11.169 -8.270 8.857 1.00 92.69 393 ILE A C 1
ATOM 2914 O O . ILE A 1 393 ? -10.771 -9.043 9.728 1.00 92.69 393 ILE A O 1
ATOM 2918 N N . GLY A 1 394 ? -11.221 -6.965 9.065 1.00 94.94 394 GLY A N 1
ATOM 2919 C CA . GLY A 1 394 ? -10.770 -6.372 10.312 1.00 94.94 394 GLY A CA 1
ATOM 2920 C C . GLY A 1 394 ? -11.329 -4.984 10.536 1.00 94.94 394 GLY A C 1
ATOM 2921 O O . GLY A 1 394 ? -12.033 -4.422 9.697 1.00 94.94 394 GLY A O 1
ATOM 2922 N N . TYR A 1 395 ? -10.994 -4.437 11.691 1.00 97.38 395 TYR A N 1
ATOM 2923 C CA . TYR A 1 395 ? -11.257 -3.056 12.046 1.00 97.38 395 TYR A CA 1
ATOM 2924 C C . TYR A 1 395 ? -9.929 -2.356 12.312 1.00 97.38 395 TYR A C 1
ATOM 2926 O O . TYR A 1 395 ? -9.118 -2.868 13.076 1.00 97.38 395 TYR A O 1
ATOM 2934 N N . ILE A 1 396 ? -9.704 -1.196 11.705 1.00 97.38 396 ILE A N 1
ATOM 2935 C CA . ILE A 1 396 ? -8.563 -0.332 12.019 1.00 97.38 396 ILE A CA 1
ATOM 2936 C C . ILE A 1 396 ? -9.091 0.826 12.850 1.00 97.38 396 ILE A C 1
ATOM 2938 O O . ILE A 1 396 ? -9.959 1.556 12.380 1.00 97.38 396 ILE A O 1
ATOM 2942 N N . SER A 1 397 ? -8.599 1.008 14.074 1.00 96.56 397 SER A N 1
ATOM 2943 C CA . SER A 1 397 ? -8.996 2.161 14.890 1.00 96.56 397 SER A CA 1
ATOM 2944 C C . SER A 1 397 ? -8.531 3.483 14.274 1.00 96.56 397 SER A C 1
ATOM 2946 O O . SER A 1 397 ? -7.597 3.531 13.475 1.00 96.56 397 SER A O 1
ATOM 2948 N N . ASP A 1 398 ? -9.126 4.591 14.707 1.00 93.44 398 ASP A N 1
ATOM 2949 C CA . ASP A 1 398 ? -8.641 5.940 14.385 1.00 93.44 398 ASP A CA 1
ATOM 2950 C C . ASP A 1 398 ? -7.221 6.219 14.923 1.00 93.44 398 ASP A C 1
ATOM 2952 O O . ASP A 1 398 ? -6.561 7.154 14.478 1.00 93.44 398 ASP A O 1
ATOM 2956 N N . SER A 1 399 ? -6.715 5.363 15.817 1.00 92.50 399 SER A N 1
ATOM 2957 C CA . SER A 1 399 ? -5.321 5.329 16.274 1.00 92.50 399 SER A CA 1
ATOM 2958 C C . SER A 1 399 ? -4.375 4.441 15.450 1.00 92.50 399 SER A C 1
ATOM 2960 O O . SER A 1 399 ? -3.198 4.355 15.791 1.00 92.50 399 SER A O 1
ATOM 2962 N N . GLY A 1 400 ? -4.853 3.780 14.391 1.00 94.06 400 GLY A N 1
ATOM 2963 C CA . GLY A 1 400 ? -4.010 2.990 13.487 1.00 94.06 400 GLY A CA 1
ATOM 2964 C C . GLY A 1 400 ? -3.663 1.584 13.980 1.00 94.06 400 GLY A C 1
ATOM 2965 O O . GLY A 1 400 ? -2.625 1.048 13.597 1.00 94.06 400 GLY A O 1
ATOM 2966 N N . ILE A 1 401 ? -4.503 0.988 14.833 1.00 95.44 401 ILE A N 1
ATOM 2967 C CA . ILE A 1 401 ? -4.346 -0.402 15.281 1.00 95.44 401 ILE A CA 1
ATOM 2968 C C . ILE A 1 401 ? -5.309 -1.282 14.486 1.00 95.44 401 ILE A C 1
ATOM 2970 O O . ILE A 1 401 ? -6.516 -1.041 14.504 1.00 95.44 401 ILE A O 1
ATOM 2974 N N . PHE A 1 402 ? -4.781 -2.299 13.811 1.00 95.56 402 PHE A N 1
ATOM 2975 C CA . PHE A 1 402 ? -5.540 -3.311 13.087 1.00 95.56 402 PHE A CA 1
ATOM 2976 C C . PHE A 1 402 ? -5.983 -4.435 14.033 1.00 95.56 402 PHE A C 1
ATOM 2978 O O . PHE A 1 402 ? -5.158 -5.082 14.671 1.00 95.56 402 PHE A O 1
ATOM 2985 N N . TYR A 1 403 ? -7.285 -4.689 14.107 1.00 96.31 403 TYR A N 1
ATOM 2986 C CA . TYR A 1 403 ? -7.886 -5.781 14.868 1.00 96.31 403 TYR A CA 1
ATOM 2987 C C . TYR A 1 403 ? -8.528 -6.767 13.890 1.00 96.31 403 TYR A C 1
ATOM 2989 O O . TYR A 1 403 ? -9.509 -6.431 13.215 1.00 96.31 403 TYR A O 1
ATOM 2997 N N . ALA A 1 404 ? -7.985 -7.981 13.806 1.00 94.62 404 ALA A N 1
ATOM 2998 C CA . ALA A 1 404 ? -8.550 -9.034 12.973 1.00 94.62 404 ALA A CA 1
ATOM 2999 C C . ALA A 1 404 ? -9.893 -9.498 13.552 1.00 94.62 404 ALA A C 1
ATOM 3001 O O . ALA A 1 404 ? -10.017 -9.711 14.755 1.00 94.62 404 ALA A O 1
ATOM 3002 N N . ILE A 1 405 ? -10.912 -9.666 12.711 1.00 94.62 405 ILE A N 1
ATOM 3003 C CA . ILE A 1 405 ? -12.179 -10.282 13.123 1.00 94.62 405 ILE A CA 1
ATOM 3004 C C . ILE A 1 405 ? -12.108 -11.748 12.735 1.00 94.62 405 ILE A C 1
ATOM 3006 O O . ILE A 1 405 ? -11.969 -12.062 11.558 1.00 94.62 405 ILE A O 1
ATOM 3010 N N . ILE A 1 406 ? -12.201 -12.647 13.703 1.00 90.19 406 ILE A N 1
ATOM 3011 C CA . ILE A 1 406 ? -12.097 -14.084 13.440 1.00 90.19 406 ILE A CA 1
ATOM 3012 C C . ILE A 1 406 ? -13.488 -14.621 13.097 1.00 90.19 406 ILE A C 1
ATOM 3014 O O . ILE A 1 406 ? -14.456 -14.261 13.780 1.00 90.19 406 ILE A O 1
ATOM 3018 N N . PRO A 1 407 ? -13.620 -15.449 12.047 1.00 86.56 407 PRO A N 1
ATOM 3019 C CA . PRO A 1 407 ? -14.900 -16.050 11.716 1.00 86.56 407 PRO A CA 1
ATOM 3020 C C . PRO A 1 407 ? -15.316 -17.064 12.788 1.00 86.56 407 PRO A C 1
ATOM 3022 O O . PRO A 1 407 ? -14.496 -17.587 13.545 1.00 86.56 407 PRO A O 1
ATOM 3025 N N . GLU A 1 408 ? -16.606 -17.374 12.831 1.00 85.25 408 GLU A N 1
ATOM 3026 C CA . GLU A 1 408 ? -17.091 -18.539 13.573 1.00 85.25 408 GLU A CA 1
ATOM 3027 C C . GLU A 1 408 ? -16.522 -19.845 12.960 1.00 85.25 408 GLU A C 1
ATOM 3029 O O . GLU A 1 408 ? -16.004 -19.828 11.840 1.00 85.25 408 GLU A O 1
ATOM 3034 N N . PRO A 1 409 ? -16.593 -21.003 13.652 1.00 82.94 409 PRO A N 1
ATOM 3035 C CA . PRO A 1 409 ? -16.028 -22.268 13.157 1.00 82.94 409 PRO A CA 1
ATOM 3036 C C . PRO A 1 409 ? -16.545 -22.740 11.787 1.00 82.94 409 PRO A C 1
ATOM 3038 O O . PRO A 1 409 ? -15.930 -23.602 11.168 1.00 82.94 409 PRO A O 1
ATOM 3041 N N . ASP A 1 410 ? -17.674 -22.203 11.323 1.00 83.69 410 ASP A N 1
ATOM 3042 C CA . ASP A 1 410 ? -18.252 -22.439 9.996 1.00 83.69 410 ASP A CA 1
ATOM 3043 C C . ASP A 1 410 ? -17.670 -21.521 8.897 1.00 83.69 410 ASP A C 1
ATOM 3045 O O . ASP A 1 410 ? -18.106 -21.579 7.749 1.00 83.69 410 ASP A O 1
ATOM 3049 N N . GLY A 1 411 ? -16.696 -20.670 9.237 1.00 83.44 411 GLY A N 1
ATOM 3050 C CA . GLY A 1 411 ? -16.074 -19.697 8.338 1.00 83.44 411 GLY A CA 1
ATOM 3051 C C . GLY A 1 411 ? -16.870 -18.398 8.172 1.00 83.44 411 GLY A C 1
ATOM 3052 O O . GLY A 1 411 ? -16.484 -17.541 7.374 1.00 83.44 411 GLY A O 1
ATOM 3053 N N . ASN A 1 412 ? -17.975 -18.212 8.902 1.00 87.25 412 ASN A N 1
ATOM 3054 C CA . ASN A 1 412 ? -18.834 -17.048 8.738 1.00 87.25 412 ASN A CA 1
ATOM 3055 C C . ASN A 1 412 ? -18.401 -15.868 9.623 1.00 87.25 412 ASN A C 1
ATOM 3057 O O . ASN A 1 412 ? -18.393 -15.940 10.851 1.00 87.25 412 ASN A O 1
ATOM 3061 N N . TYR A 1 413 ? -18.125 -14.731 8.988 1.00 88.88 413 TYR A N 1
ATOM 3062 C CA . TYR A 1 413 ? -17.777 -13.482 9.668 1.00 88.88 413 TYR A CA 1
ATOM 3063 C C . TYR A 1 413 ? -18.991 -12.650 10.107 1.00 88.88 413 TYR A C 1
ATOM 3065 O O . TYR A 1 413 ? -18.855 -11.770 10.959 1.00 88.88 413 TYR A O 1
ATOM 3073 N N . ILE A 1 414 ? -20.171 -12.887 9.518 1.00 89.25 414 ILE A N 1
ATOM 3074 C CA . ILE A 1 414 ? -21.368 -12.056 9.725 1.00 89.25 414 ILE A CA 1
ATOM 3075 C C . ILE A 1 414 ? -21.753 -11.960 11.209 1.00 89.25 414 ILE A C 1
ATOM 3077 O O . ILE A 1 414 ? -22.005 -10.841 11.654 1.00 89.25 414 ILE A O 1
ATOM 3081 N N . PRO A 1 415 ? -21.779 -13.051 12.005 1.00 91.38 415 PRO A N 1
ATOM 3082 C CA . PRO A 1 415 ? -22.170 -12.962 13.411 1.00 91.38 415 PRO A CA 1
ATOM 3083 C C . PRO A 1 415 ? -21.264 -12.029 14.223 1.00 91.38 415 PRO A C 1
ATOM 3085 O O . PRO A 1 415 ? -21.765 -11.164 14.942 1.00 91.38 415 PRO A O 1
ATOM 3088 N N . ALA A 1 416 ? -19.942 -12.158 14.067 1.00 92.38 416 ALA A N 1
ATOM 3089 C CA . ALA A 1 416 ? -18.971 -11.335 14.781 1.00 92.38 416 ALA A CA 1
ATOM 3090 C C . ALA A 1 416 ? -19.016 -9.871 14.315 1.00 92.38 416 ALA A C 1
ATOM 3092 O O . ALA A 1 416 ? -19.143 -8.968 15.140 1.00 92.38 416 ALA A O 1
ATOM 3093 N N . ALA A 1 417 ? -18.990 -9.625 13.000 1.00 94.12 417 ALA A N 1
ATOM 3094 C CA . ALA A 1 417 ? -19.045 -8.272 12.445 1.00 94.12 417 ALA A CA 1
ATOM 3095 C C . ALA A 1 417 ? -20.355 -7.550 12.811 1.00 94.12 417 ALA A C 1
ATOM 3097 O O . ALA A 1 417 ? -20.328 -6.398 13.246 1.00 94.12 417 ALA A O 1
ATOM 3098 N N . SER A 1 418 ? -21.496 -8.244 12.719 1.00 93.75 418 SER A N 1
ATOM 3099 C CA . SER A 1 418 ? -22.801 -7.689 13.083 1.00 93.75 418 SER A CA 1
ATOM 3100 C C . SER A 1 418 ? -22.906 -7.393 14.574 1.00 93.75 418 SER A C 1
ATOM 3102 O O . SER A 1 418 ? -23.473 -6.364 14.932 1.00 93.75 418 SER A O 1
ATOM 3104 N N . ALA A 1 419 ? -22.374 -8.258 15.445 1.00 95.12 419 ALA A N 1
ATOM 3105 C CA . ALA A 1 419 ? -22.338 -7.987 16.879 1.00 95.12 419 ALA A CA 1
ATOM 3106 C C . ALA A 1 419 ? -21.523 -6.720 17.166 1.00 95.12 419 ALA A C 1
ATOM 3108 O O . ALA A 1 419 ? -21.980 -5.856 17.900 1.00 95.12 419 ALA A O 1
ATOM 3109 N N . LEU A 1 420 ? -20.373 -6.560 16.508 1.00 96.69 420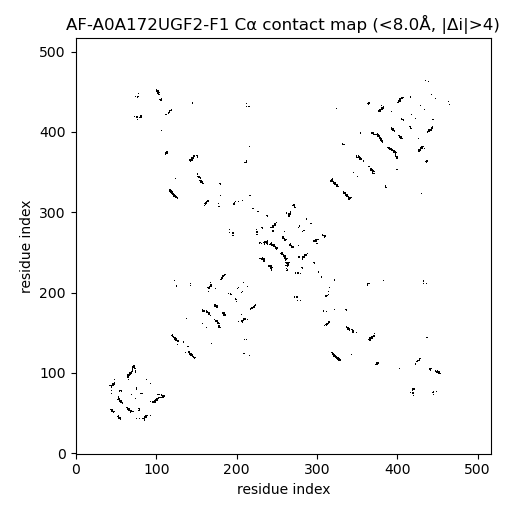 LEU A N 1
ATOM 3110 C CA . LEU A 1 420 ? -19.514 -5.377 16.618 1.00 96.69 420 LEU A CA 1
ATOM 3111 C C . LEU A 1 420 ? -20.119 -4.100 15.997 1.00 96.69 420 LEU A C 1
ATOM 3113 O O . LEU A 1 420 ? -19.534 -3.028 16.133 1.00 96.69 420 LEU A O 1
ATOM 3117 N N . GLY A 1 421 ? -21.269 -4.185 15.317 1.00 95.38 421 GLY A N 1
ATOM 3118 C CA . GLY A 1 421 ? -21.893 -3.051 14.625 1.00 95.38 421 GLY A CA 1
ATOM 3119 C C . GLY A 1 421 ? -21.191 -2.651 13.323 1.00 95.38 421 GLY A C 1
ATOM 3120 O O . GLY A 1 421 ? -21.503 -1.607 12.747 1.00 95.38 421 GLY A O 1
ATOM 3121 N N . LEU A 1 422 ? -20.271 -3.486 12.837 1.00 95.38 422 LEU A N 1
ATOM 3122 C CA . LEU A 1 422 ? -19.555 -3.281 11.586 1.00 95.38 422 LEU A CA 1
ATOM 3123 C C . LEU A 1 422 ? -20.464 -3.711 10.437 1.00 95.38 422 LEU A C 1
ATOM 3125 O O . LEU A 1 422 ? -20.771 -4.888 10.246 1.00 95.38 422 LEU A O 1
ATOM 3129 N N . THR A 1 423 ? -20.951 -2.718 9.706 1.00 89.81 423 THR A N 1
ATOM 3130 C CA . THR A 1 423 ? -21.975 -2.875 8.671 1.00 89.81 423 THR A CA 1
ATOM 3131 C C . THR A 1 423 ? -21.521 -2.250 7.360 1.00 89.81 423 THR A C 1
ATOM 3133 O O . THR A 1 423 ? -20.642 -1.386 7.341 1.00 89.81 423 THR A O 1
ATOM 3136 N N . GLY A 1 424 ? -22.144 -2.678 6.261 1.00 88.06 424 GLY A N 1
ATOM 3137 C CA . GLY A 1 424 ? -21.781 -2.252 4.911 1.00 88.06 424 GLY A CA 1
ATOM 3138 C C . GLY A 1 424 ? -20.709 -3.137 4.275 1.00 88.06 424 GLY A C 1
ATOM 3139 O O . GLY A 1 424 ? -20.332 -4.180 4.810 1.00 88.06 424 GLY A O 1
ATOM 3140 N N . MET A 1 425 ? -20.255 -2.734 3.089 1.00 88.62 425 MET A N 1
ATOM 3141 C CA . MET A 1 425 ? -19.138 -3.399 2.421 1.00 88.62 425 MET A CA 1
ATOM 3142 C C . MET A 1 425 ? -17.822 -2.901 3.031 1.00 88.62 425 MET A C 1
ATOM 3144 O O . MET A 1 425 ? -17.625 -1.688 3.058 1.00 88.62 425 MET A O 1
ATOM 3148 N N . PRO A 1 426 ? -16.928 -3.794 3.496 1.00 91.88 426 PRO A N 1
ATOM 3149 C CA . PRO A 1 426 ? -15.629 -3.376 4.005 1.00 91.88 426 PRO A CA 1
ATOM 3150 C C . PRO A 1 426 ? -14.798 -2.705 2.908 1.00 91.88 426 PRO A C 1
ATOM 3152 O O . PRO A 1 426 ? -14.760 -3.196 1.775 1.00 91.88 426 PRO A O 1
ATOM 3155 N N . ASN A 1 427 ? -14.086 -1.636 3.262 1.00 93.69 427 ASN A N 1
ATOM 3156 C CA . ASN A 1 427 ? -13.068 -1.035 2.408 1.00 93.69 427 ASN A CA 1
ATOM 3157 C C . ASN A 1 427 ? -11.948 -2.046 2.158 1.00 93.69 427 ASN A C 1
ATOM 3159 O O . ASN A 1 427 ? -11.628 -2.873 3.010 1.00 93.69 427 ASN A O 1
ATOM 3163 N N . LEU A 1 428 ? -11.324 -1.994 0.993 1.00 93.88 428 LEU A N 1
ATOM 3164 C CA . LEU A 1 428 ? -10.193 -2.863 0.701 1.00 93.88 428 LEU A CA 1
ATOM 3165 C C . LEU A 1 428 ? -8.903 -2.214 1.173 1.00 93.88 428 LEU A C 1
ATOM 3167 O O . LEU A 1 428 ? -8.712 -1.023 0.952 1.00 93.88 428 LEU A O 1
ATOM 3171 N N . ILE A 1 429 ? -8.021 -2.993 1.787 1.00 93.81 429 ILE A N 1
ATOM 3172 C CA . ILE A 1 429 ? -6.673 -2.565 2.163 1.00 93.81 429 ILE A CA 1
ATOM 3173 C C . ILE A 1 429 ? -5.644 -3.530 1.557 1.00 93.81 429 ILE A C 1
ATOM 3175 O O . ILE A 1 429 ? -5.782 -4.741 1.752 1.00 93.81 429 ILE A O 1
ATOM 3179 N N . PRO A 1 430 ? -4.645 -3.037 0.804 1.00 93.25 430 PRO A N 1
ATOM 3180 C CA . PRO A 1 430 ? -3.565 -3.881 0.300 1.00 93.25 430 PRO A CA 1
ATOM 3181 C C . PRO A 1 430 ? -2.724 -4.438 1.460 1.00 93.25 430 PRO A C 1
ATOM 3183 O O . PRO A 1 430 ? -2.444 -3.728 2.430 1.00 93.25 430 PRO A O 1
ATOM 3186 N N . GLU A 1 431 ? -2.344 -5.713 1.373 1.00 90.38 431 GLU A N 1
ATOM 3187 C CA . GLU A 1 431 ? -1.593 -6.437 2.408 1.00 90.38 431 GLU A CA 1
ATOM 3188 C C . GLU A 1 431 ? -0.305 -5.711 2.818 1.00 90.38 431 GLU A C 1
ATOM 3190 O O . GLU A 1 431 ? -0.035 -5.572 4.010 1.00 90.38 431 GLU A O 1
ATOM 3195 N N . SER A 1 432 ? 0.432 -5.162 1.853 1.00 92.38 432 SER A N 1
ATOM 3196 C CA . SER A 1 432 ? 1.646 -4.375 2.090 1.00 92.38 432 SER A CA 1
ATOM 3197 C C . SER A 1 432 ? 1.429 -3.114 2.927 1.00 92.38 432 SER A C 1
ATOM 3199 O O . SER A 1 432 ? 2.366 -2.650 3.566 1.00 92.38 432 SER A O 1
ATOM 3201 N N . VAL A 1 433 ? 0.220 -2.542 2.937 1.00 95.38 433 VAL A N 1
ATOM 3202 C CA . VAL A 1 433 ? -0.120 -1.405 3.805 1.00 95.38 433 VAL A CA 1
ATOM 3203 C C . VAL A 1 433 ? -0.618 -1.901 5.156 1.00 95.38 433 VAL A C 1
ATOM 3205 O O . VAL A 1 433 ? -0.255 -1.337 6.186 1.00 95.38 433 VAL A O 1
ATOM 3208 N N . ALA A 1 434 ? -1.425 -2.965 5.167 1.00 93.56 434 ALA A N 1
ATOM 3209 C CA . ALA A 1 434 ? -1.922 -3.567 6.400 1.00 93.56 434 ALA A CA 1
ATOM 3210 C C . ALA A 1 434 ? -0.779 -4.071 7.298 1.00 93.56 434 ALA A C 1
ATOM 3212 O O . ALA A 1 434 ? -0.845 -3.900 8.513 1.00 93.56 434 ALA A O 1
ATOM 3213 N N . SER A 1 435 ? 0.287 -4.623 6.710 1.00 91.56 435 SER A N 1
ATOM 3214 C CA . SER A 1 435 ? 1.463 -5.132 7.429 1.00 91.56 435 SER A CA 1
ATOM 3215 C C . SER A 1 435 ? 2.280 -4.048 8.141 1.00 91.56 435 SER A C 1
ATOM 3217 O O . SER A 1 435 ? 3.041 -4.365 9.052 1.00 91.56 435 SER A O 1
ATOM 3219 N N . LEU A 1 436 ? 2.099 -2.772 7.780 1.00 93.94 436 LEU A N 1
ATOM 3220 C CA . LEU A 1 436 ? 2.756 -1.636 8.437 1.00 93.94 436 LEU A CA 1
ATOM 3221 C C . LEU A 1 436 ? 2.047 -1.197 9.719 1.00 93.94 436 LEU A C 1
ATOM 3223 O O . LEU A 1 436 ? 2.598 -0.392 10.475 1.00 93.94 436 LEU A O 1
ATOM 3227 N N . LEU A 1 437 ? 0.817 -1.660 9.945 1.00 93.38 437 LEU A N 1
ATOM 3228 C CA . LEU A 1 437 ? 0.005 -1.261 11.087 1.00 93.38 437 LEU A CA 1
ATOM 3229 C C . LEU A 1 437 ? 0.335 -2.102 12.320 1.00 93.38 437 LEU A C 1
ATOM 3231 O O . LEU A 1 437 ? 0.653 -3.289 12.242 1.00 93.38 437 LEU A O 1
ATOM 3235 N N . LEU A 1 438 ? 0.190 -1.489 13.497 1.00 91.88 438 LEU A N 1
ATOM 3236 C CA . LEU A 1 438 ? 0.199 -2.245 14.744 1.00 91.88 438 LEU A CA 1
ATOM 3237 C C . LEU A 1 438 ? -0.998 -3.193 14.762 1.00 91.88 438 LEU A C 1
ATOM 3239 O O . LEU A 1 438 ? -2.115 -2.786 14.451 1.00 91.88 438 LEU A O 1
ATOM 3243 N N . THR A 1 439 ? -0.775 -4.438 15.171 1.00 91.06 439 THR A N 1
ATOM 3244 C CA . THR A 1 439 ? -1.849 -5.426 15.303 1.00 91.06 439 THR A CA 1
ATOM 3245 C C . THR A 1 439 ? -2.298 -5.519 16.759 1.00 91.06 439 THR A C 1
ATOM 3247 O O . THR A 1 439 ? -1.479 -5.650 17.669 1.00 91.06 439 THR A O 1
ATOM 3250 N N . GLY A 1 440 ? -3.604 -5.394 16.976 1.00 91.81 440 GLY A N 1
ATOM 3251 C CA . GLY A 1 440 ? -4.267 -5.612 18.256 1.00 91.81 440 GLY A CA 1
ATOM 3252 C C . GLY A 1 440 ? -4.714 -7.068 18.433 1.00 91.81 440 GLY A C 1
ATOM 3253 O O . GLY A 1 440 ? -4.464 -7.905 17.569 1.00 91.81 440 GLY A O 1
ATOM 3254 N N . PRO A 1 441 ? -5.387 -7.398 19.547 1.00 93.06 441 PRO A N 1
ATOM 3255 C CA . PRO A 1 441 ? -5.940 -8.729 19.752 1.00 93.06 441 PRO A CA 1
ATOM 3256 C C . PRO A 1 441 ? -7.040 -9.066 18.738 1.00 93.06 441 PRO A C 1
ATOM 3258 O O . PRO A 1 441 ? -7.816 -8.205 18.314 1.00 93.06 441 PRO A O 1
ATOM 3261 N N . ASP A 1 442 ? -7.155 -10.356 18.448 1.00 92.69 442 ASP A N 1
ATOM 3262 C CA . ASP A 1 442 ? -8.204 -10.927 17.612 1.00 92.69 442 ASP A CA 1
ATOM 3263 C C . ASP A 1 442 ? -9.599 -10.732 18.223 1.00 92.69 442 ASP A C 1
ATOM 3265 O O . ASP A 1 442 ? -9.857 -11.071 19.381 1.00 92.69 442 ASP A O 1
ATOM 3269 N N . LEU A 1 443 ? -10.538 -10.237 17.419 1.00 95.12 443 LEU A N 1
ATOM 3270 C CA . LEU A 1 443 ? -11.930 -10.023 17.796 1.00 95.12 443 LEU A CA 1
ATOM 3271 C C . LEU A 1 443 ? -12.752 -11.262 17.454 1.00 95.12 443 LEU A C 1
ATOM 3273 O O . LEU A 1 443 ? -13.084 -11.516 16.296 1.00 95.12 443 LEU A O 1
ATOM 3277 N N . SER A 1 444 ? -13.102 -12.030 18.481 1.00 93.06 444 SER A N 1
ATOM 3278 C CA . SER A 1 444 ? -13.927 -13.227 18.347 1.00 93.06 444 SER A CA 1
ATOM 3279 C C . SER A 1 444 ? -14.797 -13.439 19.579 1.00 93.06 444 SER A C 1
ATOM 3281 O O . SER A 1 444 ? -14.441 -13.040 20.692 1.00 93.06 444 SER A O 1
ATOM 3283 N N . LEU A 1 445 ? -15.936 -14.112 19.402 1.00 93.00 445 LEU A N 1
ATOM 3284 C CA . LEU A 1 445 ? -16.783 -14.494 20.530 1.00 93.00 445 LEU A CA 1
ATOM 3285 C C . LEU A 1 445 ? -16.030 -15.411 21.507 1.00 93.00 445 LEU A C 1
ATOM 3287 O O . LEU A 1 445 ? -16.139 -15.248 22.720 1.00 93.00 445 LEU A O 1
ATOM 3291 N N . SER A 1 446 ? -15.244 -16.357 20.990 1.00 91.25 446 SER A N 1
ATOM 3292 C CA . SER A 1 446 ? -14.493 -17.313 21.807 1.00 91.25 446 SER A CA 1
ATOM 3293 C C . SER A 1 446 ? -13.407 -16.641 22.650 1.00 91.25 446 SER A C 1
ATOM 3295 O O . SER A 1 446 ? -13.228 -17.023 23.805 1.00 91.25 446 SER A O 1
ATOM 3297 N N . ALA A 1 447 ? -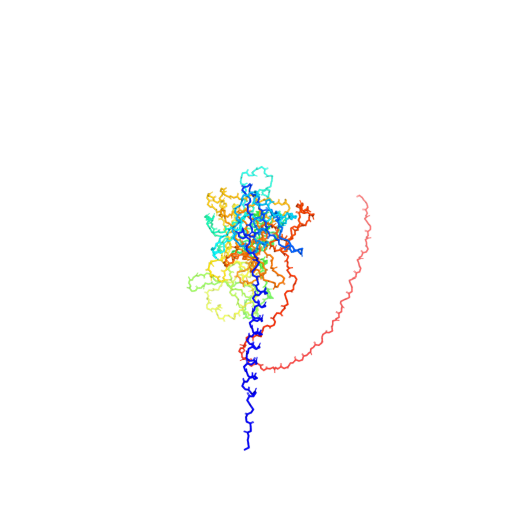12.724 -15.618 22.126 1.00 91.44 447 ALA A N 1
ATOM 3298 C CA . ALA A 1 447 ? -11.794 -14.804 22.906 1.00 91.44 447 ALA A CA 1
ATOM 3299 C C . ALA A 1 447 ? -12.530 -13.962 23.960 1.00 91.44 447 ALA A C 1
ATOM 3301 O O . ALA A 1 447 ? -12.080 -13.882 25.100 1.00 91.44 447 ALA A O 1
ATOM 3302 N N . ALA A 1 448 ? -13.690 -13.392 23.617 1.00 93.69 448 ALA A N 1
ATOM 3303 C CA . ALA A 1 448 ? -14.462 -12.565 24.542 1.00 93.69 448 ALA A CA 1
ATOM 3304 C C . ALA A 1 448 ? -15.077 -13.356 25.713 1.00 93.69 448 ALA A C 1
ATOM 3306 O O . ALA A 1 448 ? -15.241 -12.813 26.801 1.00 93.69 448 ALA A O 1
ATOM 3307 N N . LEU A 1 449 ? -15.385 -14.642 25.526 1.00 93.12 449 LEU A N 1
ATOM 3308 C CA . LEU A 1 449 ? -15.916 -15.515 26.580 1.00 93.12 449 LEU A CA 1
ATOM 3309 C C . LEU A 1 449 ? -14.851 -16.051 27.550 1.00 93.12 449 LEU A C 1
ATOM 3311 O O . LEU A 1 449 ? -15.190 -16.796 28.469 1.00 93.12 449 LEU A O 1
ATOM 3315 N N . ARG A 1 450 ? -13.570 -15.703 27.370 1.00 90.56 450 ARG A N 1
ATOM 3316 C CA . ARG A 1 450 ? -12.518 -16.109 28.306 1.00 90.56 450 ARG A CA 1
ATOM 3317 C C . ARG A 1 450 ? -12.625 -15.312 29.601 1.00 90.56 450 ARG A C 1
ATOM 3319 O O . ARG A 1 450 ? -12.560 -14.083 29.590 1.00 90.56 450 ARG A O 1
ATOM 3326 N N . GLU A 1 451 ? -12.744 -16.025 30.715 1.00 87.31 451 GLU A N 1
ATOM 3327 C CA . GLU A 1 451 ? -12.625 -15.445 32.051 1.00 87.31 451 GLU A CA 1
ATOM 3328 C C . GLU A 1 451 ? -11.146 -15.155 32.346 1.00 87.31 451 GLU A C 1
ATOM 3330 O O . GLU A 1 451 ? -10.302 -16.046 32.241 1.00 87.31 451 GLU A O 1
ATOM 3335 N N . SER A 1 452 ? -10.808 -13.916 32.704 1.00 73.50 452 SER A N 1
ATOM 3336 C CA . SER A 1 452 ? -9.428 -13.531 33.022 1.00 73.50 452 SER A CA 1
ATOM 3337 C C . SER A 1 452 ? -9.384 -12.442 34.097 1.00 73.50 452 SER A C 1
ATOM 3339 O O . SER A 1 452 ? -10.223 -11.548 34.142 1.00 73.50 452 SER A O 1
ATOM 3341 N N . VAL A 1 453 ? -8.410 -12.537 35.008 1.00 62.94 453 VAL A N 1
ATOM 3342 C CA . VAL A 1 453 ? -8.188 -11.556 36.098 1.00 62.94 453 VAL A CA 1
ATOM 3343 C C . VAL A 1 453 ? -6.908 -10.749 35.873 1.00 62.94 453 VAL A C 1
ATOM 3345 O O . VAL A 1 453 ? -6.748 -9.662 36.421 1.00 62.94 453 VAL A O 1
ATOM 3348 N N . GLN A 1 454 ? -5.997 -11.268 35.052 1.00 55.69 454 GLN A N 1
ATOM 3349 C CA . GLN A 1 454 ? -4.758 -10.607 34.668 1.00 55.69 454 GLN A CA 1
ATOM 3350 C C . GLN A 1 454 ? -4.784 -10.366 33.159 1.00 55.69 454 GLN A C 1
ATOM 3352 O O . GLN A 1 454 ? -5.249 -11.247 32.431 1.00 55.69 454 GLN A O 1
ATOM 3357 N N . PRO A 1 455 ? -4.269 -9.223 32.668 1.00 53.41 455 PRO A N 1
ATOM 3358 C CA . PRO A 1 455 ? -3.869 -9.161 31.272 1.00 53.41 455 PRO A CA 1
ATOM 3359 C C . PRO A 1 455 ? -2.867 -10.300 31.066 1.00 53.41 455 PRO A C 1
ATOM 3361 O O . PRO A 1 455 ? -1.907 -10.404 31.835 1.00 53.41 455 PRO A O 1
ATOM 3364 N N . GLU A 1 456 ? -3.124 -11.198 30.109 1.00 50.28 456 GLU A N 1
ATOM 3365 C CA . GLU A 1 456 ? -2.145 -12.225 29.754 1.00 50.28 456 GLU A CA 1
ATOM 3366 C C . GLU A 1 456 ? -0.803 -11.515 29.566 1.00 50.28 456 GLU A C 1
ATOM 3368 O O . GLU A 1 456 ? -0.684 -10.566 28.788 1.00 50.28 456 GLU A O 1
ATOM 3373 N N . SER A 1 457 ? 0.191 -11.900 30.365 1.00 40.75 457 SER A N 1
ATOM 3374 C CA . SER A 1 457 ? 1.545 -11.402 30.182 1.00 40.75 457 SER A CA 1
ATOM 3375 C C . SER A 1 457 ? 1.987 -11.945 28.834 1.00 40.75 457 SER A C 1
ATOM 3377 O O . SER A 1 457 ? 2.306 -13.130 28.742 1.00 40.75 457 SER A O 1
ATOM 3379 N N . ALA A 1 458 ? 1.912 -11.115 27.790 1.00 41.62 458 ALA A N 1
ATOM 3380 C CA . ALA A 1 458 ? 2.362 -11.461 26.453 1.00 41.62 458 ALA A CA 1
ATOM 3381 C C . ALA A 1 458 ? 3.802 -11.958 26.578 1.00 41.62 458 ALA A C 1
ATOM 3383 O O . ALA A 1 458 ? 4.743 -11.188 26.758 1.00 41.62 458 ALA A O 1
ATOM 3384 N N . THR A 1 459 ? 3.970 -13.274 26.582 1.00 33.38 459 THR A N 1
ATOM 3385 C CA . THR A 1 459 ? 5.279 -13.898 26.680 1.00 33.38 459 THR A CA 1
ATOM 3386 C C . THR A 1 459 ? 5.828 -13.849 25.274 1.00 33.38 459 THR A C 1
ATOM 3388 O O . THR A 1 459 ? 5.641 -14.815 24.555 1.00 33.38 459 THR A O 1
ATOM 3391 N N . ASN A 1 460 ? 6.369 -12.694 24.859 1.00 33.53 460 ASN A N 1
ATOM 3392 C CA . ASN A 1 460 ? 6.994 -12.454 23.552 1.00 33.53 460 ASN A CA 1
ATOM 3393 C C . ASN A 1 460 ? 6.441 -13.356 22.434 1.00 33.53 460 ASN A C 1
ATOM 3395 O O . ASN A 1 460 ? 7.192 -14.082 21.783 1.00 33.53 460 ASN A O 1
ATOM 3399 N N . ALA A 1 461 ? 5.122 -13.341 22.225 1.00 30.73 461 ALA A N 1
ATOM 3400 C CA . ALA A 1 461 ? 4.589 -13.804 20.962 1.00 30.73 461 ALA A CA 1
ATOM 3401 C C . ALA A 1 461 ? 4.987 -12.699 19.992 1.00 30.73 461 ALA A C 1
ATOM 3403 O O . ALA A 1 461 ? 4.421 -11.606 20.029 1.00 30.73 461 ALA A O 1
ATOM 3404 N N . ALA A 1 462 ? 6.066 -12.938 19.242 1.00 28.55 462 ALA A N 1
ATOM 3405 C CA . ALA A 1 462 ? 6.441 -12.113 18.107 1.00 28.55 462 ALA A CA 1
ATOM 3406 C C . ALA A 1 462 ? 5.169 -11.745 17.341 1.00 28.55 462 ALA A C 1
ATOM 3408 O O . ALA A 1 462 ? 4.300 -12.607 17.199 1.00 28.55 462 ALA A O 1
ATOM 3409 N N . ALA A 1 463 ? 5.061 -10.483 16.914 1.00 32.84 463 ALA A N 1
ATOM 3410 C CA . ALA A 1 463 ? 4.014 -10.007 16.021 1.00 32.84 463 ALA A CA 1
ATOM 3411 C C . ALA A 1 463 ? 3.786 -11.067 14.938 1.00 32.84 463 ALA A C 1
ATOM 3413 O O . ALA A 1 463 ? 4.614 -11.241 14.044 1.00 32.84 463 ALA A O 1
ATOM 3414 N N . ALA A 1 464 ? 2.736 -11.865 15.114 1.00 29.47 464 ALA A N 1
ATOM 3415 C CA . ALA A 1 464 ? 2.464 -12.960 14.219 1.00 29.47 464 ALA A CA 1
ATOM 3416 C C . ALA A 1 464 ? 1.947 -12.313 12.943 1.00 29.47 464 ALA A C 1
ATOM 3418 O O . ALA A 1 464 ? 0.968 -11.565 12.966 1.00 29.47 464 ALA A O 1
ATOM 3419 N N . THR A 1 465 ? 2.641 -12.580 11.841 1.00 31.72 465 THR A N 1
ATOM 3420 C CA . THR A 1 465 ? 2.105 -12.449 10.487 1.00 31.72 465 THR A CA 1
ATOM 3421 C C . THR A 1 465 ? 0.669 -12.986 10.490 1.00 31.72 465 THR A C 1
ATOM 3423 O O . THR A 1 465 ? 0.437 -13.982 11.185 1.00 31.72 465 THR A O 1
ATOM 3426 N N . PRO A 1 466 ? -0.289 -12.349 9.783 1.00 31.17 466 PRO A N 1
ATOM 3427 C CA . PRO A 1 466 ? -1.686 -12.772 9.780 1.00 31.17 466 PRO A CA 1
ATOM 3428 C C . PRO A 1 466 ? -1.779 -14.291 9.690 1.00 31.17 466 PRO A C 1
ATOM 3430 O O . PRO A 1 466 ? -1.222 -14.904 8.779 1.00 31.17 466 PRO A O 1
ATOM 3433 N N . THR A 1 467 ? -2.417 -14.889 10.696 1.00 32.78 467 THR A N 1
ATOM 3434 C CA . THR A 1 467 ? -2.582 -16.334 10.792 1.00 32.78 467 THR A CA 1
ATOM 3435 C C . THR A 1 467 ? -3.325 -16.806 9.548 1.00 32.78 467 THR A C 1
ATOM 3437 O O . THR A 1 467 ? -4.542 -16.657 9.455 1.00 32.78 467 THR A O 1
ATOM 3440 N N . GLN A 1 468 ? -2.593 -17.365 8.582 1.00 33.56 468 GLN A N 1
ATOM 3441 C CA . GLN A 1 468 ? -3.188 -18.147 7.509 1.00 33.56 468 GLN A CA 1
ATOM 3442 C C . GLN A 1 468 ? -3.985 -19.273 8.164 1.00 33.56 468 GLN A C 1
ATOM 3444 O O . GLN A 1 468 ? -3.436 -20.098 8.900 1.00 33.56 468 GLN A O 1
ATOM 3449 N N . VAL A 1 469 ? -5.291 -19.296 7.917 1.00 34.16 469 VAL A N 1
ATOM 3450 C CA . VAL A 1 469 ? -6.133 -20.424 8.303 1.00 34.16 469 VAL A CA 1
ATOM 3451 C C . VAL A 1 469 ? -5.683 -21.635 7.473 1.00 34.16 469 VAL A C 1
ATOM 3453 O O . VAL A 1 469 ? -5.657 -21.547 6.245 1.00 34.16 469 VAL A O 1
ATOM 3456 N N . PRO A 1 470 ? -5.324 -22.780 8.081 1.00 33.06 470 PRO A N 1
ATOM 3457 C CA . PRO A 1 470 ? -4.979 -23.970 7.317 1.00 33.06 470 PRO A CA 1
ATOM 3458 C C . PRO A 1 470 ? -6.215 -24.538 6.605 1.00 33.06 470 PRO A C 1
ATOM 3460 O O . PRO A 1 470 ? -7.147 -25.002 7.255 1.00 33.06 470 PRO A O 1
ATOM 3463 N N . GLY A 1 471 ? -6.183 -24.550 5.270 1.00 34.31 471 GLY A N 1
ATOM 3464 C CA . GLY A 1 471 ? -6.943 -25.473 4.421 1.00 34.31 471 GLY A CA 1
ATOM 3465 C C . GLY A 1 471 ? -8.465 -25.310 4.414 1.00 34.31 471 GLY A C 1
ATOM 3466 O O . GLY A 1 471 ? -9.183 -26.116 5.003 1.00 34.31 471 GLY A O 1
ATOM 3467 N N . GLY A 1 472 ? -8.971 -24.358 3.627 1.00 30.86 472 GLY A N 1
ATOM 3468 C CA . GLY A 1 472 ? -10.316 -24.478 3.064 1.00 30.86 472 GLY A CA 1
ATOM 3469 C C . GLY A 1 472 ? -10.331 -25.598 2.020 1.00 30.86 472 GLY A C 1
ATOM 3470 O O . GLY A 1 472 ? -9.535 -25.577 1.083 1.00 30.86 472 GLY A O 1
ATOM 3471 N N . GLN A 1 473 ? -11.190 -26.605 2.199 1.00 34.66 473 GLN A N 1
ATOM 3472 C CA . GLN A 1 473 ? -11.366 -27.669 1.210 1.00 34.66 473 GLN A CA 1
ATOM 3473 C C . GLN A 1 473 ? -11.822 -27.090 -0.135 1.00 34.66 473 GLN A C 1
ATOM 3475 O O . GLN A 1 473 ? -12.724 -26.256 -0.196 1.00 34.66 473 GLN A O 1
ATOM 3480 N N . GLU A 1 474 ? -11.198 -27.584 -1.200 1.00 29.83 474 GLU A N 1
ATOM 3481 C CA . GLU A 1 474 ? -11.528 -27.344 -2.602 1.00 29.83 474 GLU A CA 1
ATOM 3482 C C . GLU A 1 474 ? -13.006 -27.690 -2.858 1.00 29.83 474 GLU A C 1
ATOM 3484 O O . GLU A 1 474 ? -13.414 -28.852 -2.794 1.00 29.83 474 GLU A O 1
ATOM 3489 N N . ILE A 1 475 ? -13.835 -26.669 -3.089 1.00 35.28 475 ILE A N 1
ATOM 3490 C CA . ILE A 1 475 ? -15.213 -26.857 -3.544 1.00 35.28 475 ILE A CA 1
ATOM 3491 C C . ILE A 1 475 ? -15.153 -26.977 -5.068 1.00 35.28 475 ILE A C 1
ATOM 3493 O O . ILE A 1 475 ? -15.007 -25.977 -5.770 1.00 35.28 475 ILE A O 1
ATOM 3497 N N . ASP A 1 476 ? -15.247 -28.212 -5.556 1.00 33.47 476 ASP A N 1
ATOM 3498 C CA . ASP A 1 476 ? -15.383 -28.553 -6.973 1.00 33.47 476 ASP A CA 1
ATOM 3499 C C . ASP A 1 476 ? -16.702 -27.974 -7.518 1.00 33.47 476 ASP A C 1
ATOM 3501 O O . ASP A 1 476 ? -17.796 -28.492 -7.272 1.00 33.47 476 ASP A O 1
ATOM 3505 N N . LEU A 1 477 ? -16.605 -26.834 -8.204 1.00 40.00 477 LEU A N 1
ATOM 3506 C CA . LEU A 1 477 ? -17.684 -26.263 -9.002 1.00 40.00 477 LEU A CA 1
ATOM 3507 C C . LEU A 1 477 ? -17.447 -26.647 -10.469 1.00 40.00 477 LEU A C 1
ATOM 3509 O O . LEU A 1 477 ? -16.338 -26.459 -10.973 1.00 40.00 477 LEU A O 1
ATOM 3513 N N . PRO A 1 478 ? -18.473 -27.136 -11.189 1.00 37.16 478 PRO A N 1
ATOM 3514 C CA . PRO A 1 478 ? -18.302 -27.584 -12.563 1.00 37.16 478 PRO A CA 1
ATOM 3515 C C . PRO A 1 478 ? -17.872 -26.415 -13.465 1.00 37.16 478 PRO A C 1
ATOM 3517 O O . PRO A 1 478 ? -18.455 -25.327 -13.377 1.00 37.16 478 PRO A O 1
ATOM 3520 N N . PRO A 1 479 ? -16.886 -26.616 -14.359 1.00 43.75 479 PRO A N 1
ATOM 3521 C CA . PRO A 1 479 ? -16.406 -25.557 -15.232 1.00 43.75 479 PRO A CA 1
ATOM 3522 C C . PRO A 1 479 ? -17.486 -25.140 -16.247 1.00 43.75 479 PRO A C 1
ATOM 3524 O O . PRO A 1 479 ? -18.248 -25.986 -16.730 1.00 43.75 479 PRO A O 1
ATOM 3527 N N . PRO A 1 480 ? -17.557 -23.849 -16.619 1.00 38.12 480 PRO A N 1
ATOM 3528 C CA . PRO A 1 480 ? -18.430 -23.394 -17.694 1.00 38.12 480 PRO A CA 1
ATOM 3529 C C . PRO A 1 480 ? -18.016 -24.026 -19.038 1.00 38.12 480 PRO A C 1
ATOM 3531 O O . PRO A 1 480 ? -16.830 -24.288 -19.259 1.00 38.12 480 PRO A O 1
ATOM 3534 N N . PRO A 1 481 ? -18.964 -24.268 -19.965 1.00 34.03 481 PRO A N 1
ATOM 3535 C CA . PRO A 1 481 ? -18.653 -24.888 -21.245 1.00 34.03 481 PRO A CA 1
ATOM 3536 C C . PRO A 1 481 ? -17.795 -23.944 -22.096 1.00 34.03 481 PRO A C 1
ATOM 3538 O O . PRO A 1 481 ? -18.238 -22.865 -22.491 1.00 34.03 481 PRO A O 1
ATOM 3541 N N . LEU A 1 482 ? -16.564 -24.363 -22.390 1.00 35.88 482 LEU A N 1
ATOM 3542 C CA . LEU A 1 482 ? -15.694 -23.709 -23.367 1.00 35.88 482 LEU A CA 1
ATOM 3543 C C . LEU A 1 482 ? -16.049 -24.160 -24.799 1.00 35.88 482 LEU A C 1
ATOM 3545 O O . LEU A 1 482 ? -16.446 -25.312 -25.005 1.00 35.88 482 LEU A O 1
ATOM 3549 N N . PRO A 1 483 ? -15.910 -23.273 -25.800 1.00 31.53 483 PRO A N 1
ATOM 3550 C CA . PRO A 1 483 ? -16.268 -23.554 -27.185 1.00 31.53 483 PRO A CA 1
ATOM 3551 C C . PRO A 1 483 ? -15.345 -24.601 -27.822 1.00 31.53 483 PRO A C 1
ATOM 3553 O O . PRO A 1 483 ? -14.124 -24.573 -27.680 1.00 31.53 483 PRO A O 1
ATOM 3556 N N . THR A 1 484 ? -15.956 -25.527 -28.559 1.00 31.98 484 THR A N 1
ATOM 3557 C CA . THR A 1 484 ? -15.291 -26.613 -29.281 1.00 31.98 484 THR A CA 1
ATOM 3558 C C . THR A 1 484 ? -14.480 -26.072 -30.460 1.00 31.98 484 THR A C 1
ATOM 3560 O O . THR A 1 484 ? -15.050 -25.581 -31.431 1.00 31.98 484 THR A O 1
ATOM 3563 N N . VAL A 1 485 ? -13.156 -26.233 -30.418 1.00 31.47 485 VAL A N 1
ATOM 3564 C CA . VAL A 1 485 ? -12.301 -26.175 -31.611 1.00 31.47 485 VAL A CA 1
ATOM 3565 C C . VAL A 1 485 ? -11.604 -27.522 -31.748 1.00 31.47 485 VAL A C 1
ATOM 3567 O O . VAL A 1 485 ? -10.796 -27.926 -30.916 1.00 31.47 485 VAL A O 1
ATOM 3570 N N . THR A 1 486 ? -11.984 -28.253 -32.789 1.00 31.94 486 THR A N 1
ATOM 3571 C CA . THR A 1 486 ? -11.434 -29.558 -33.148 1.00 31.94 486 THR A CA 1
ATOM 3572 C C . THR A 1 486 ? -10.050 -29.372 -33.769 1.00 31.94 486 THR A C 1
ATOM 3574 O O . THR A 1 486 ? -9.935 -28.760 -34.828 1.00 31.94 486 THR A O 1
ATOM 3577 N N . ALA A 1 487 ? -9.008 -29.928 -33.148 1.00 32.09 487 ALA A N 1
ATOM 3578 C CA . ALA A 1 487 ? -7.687 -30.057 -33.758 1.00 32.09 487 ALA A CA 1
ATOM 3579 C C . ALA A 1 487 ? -7.213 -31.516 -33.688 1.00 32.09 487 ALA A C 1
ATOM 3581 O O . ALA A 1 487 ? -7.127 -32.129 -32.625 1.00 32.09 487 ALA A O 1
ATOM 3582 N N . THR A 1 488 ? -6.961 -32.067 -34.870 1.00 29.83 488 THR A N 1
ATOM 3583 C CA . THR A 1 488 ? -6.581 -33.449 -35.161 1.00 29.83 488 THR A CA 1
ATOM 3584 C C . THR A 1 488 ? -5.158 -33.749 -34.678 1.00 29.83 488 THR A C 1
ATOM 3586 O O . THR A 1 488 ? -4.210 -33.065 -35.060 1.00 29.83 488 THR A O 1
ATOM 3589 N N . ALA A 1 489 ? -4.995 -34.799 -33.872 1.00 30.94 489 ALA A N 1
ATOM 3590 C CA . ALA A 1 489 ? -3.697 -35.279 -33.407 1.00 30.94 489 ALA A CA 1
ATOM 3591 C C . ALA A 1 489 ? -2.912 -35.983 -34.529 1.00 30.94 489 ALA A C 1
ATOM 3593 O O . ALA A 1 489 ? -3.444 -36.859 -35.209 1.00 30.94 489 ALA A O 1
ATOM 3594 N N . THR A 1 490 ? -1.622 -35.657 -34.662 1.00 30.78 490 THR A N 1
ATOM 3595 C CA . THR A 1 490 ? -0.646 -36.488 -35.384 1.00 30.78 490 THR A CA 1
ATOM 3596 C C . THR A 1 490 ? 0.506 -36.838 -34.444 1.00 30.78 490 THR A C 1
ATOM 3598 O O . THR A 1 490 ? 1.144 -35.969 -33.860 1.00 30.78 490 THR A O 1
ATOM 3601 N N . VAL A 1 491 ? 0.727 -38.141 -34.282 1.00 37.53 491 VAL A N 1
ATOM 3602 C CA . VAL A 1 491 ? 1.737 -38.791 -33.438 1.00 37.53 491 VAL A CA 1
ATOM 3603 C C . VAL A 1 491 ? 3.134 -38.653 -34.049 1.00 37.53 491 VAL A C 1
ATOM 3605 O O . VAL A 1 491 ? 3.284 -38.923 -35.240 1.00 37.53 491 VAL A O 1
ATOM 3608 N N . ARG A 1 492 ? 4.172 -38.391 -33.234 1.00 31.81 492 ARG A N 1
ATOM 3609 C CA . ARG A 1 492 ? 5.528 -38.925 -33.481 1.00 31.81 492 ARG A CA 1
ATOM 3610 C C . ARG A 1 492 ? 6.440 -38.950 -32.241 1.00 31.81 492 ARG A C 1
ATOM 3612 O O . ARG A 1 492 ? 6.862 -37.923 -31.738 1.00 31.81 492 ARG A O 1
ATOM 3619 N N . GLN A 1 493 ? 6.716 -40.190 -31.833 1.00 35.75 493 GLN A N 1
ATOM 3620 C CA . GLN A 1 493 ? 7.990 -40.808 -31.437 1.00 35.75 493 GLN A CA 1
ATOM 3621 C C . GLN A 1 493 ? 8.903 -40.162 -30.376 1.00 35.75 493 GLN A C 1
ATOM 3623 O O . GLN A 1 493 ? 9.538 -39.132 -30.562 1.00 35.75 493 GLN A O 1
ATOM 3628 N N . THR A 1 494 ? 9.046 -40.948 -29.311 1.00 36.31 494 THR A N 1
ATOM 3629 C CA . THR A 1 494 ? 10.093 -41.015 -28.293 1.00 36.31 494 THR A CA 1
ATOM 3630 C C . THR A 1 494 ? 11.509 -41.109 -28.873 1.00 36.31 494 THR A C 1
ATOM 3632 O O . THR A 1 494 ? 11.788 -41.970 -29.706 1.00 36.31 494 THR A O 1
ATOM 3635 N N . ALA A 1 495 ? 12.428 -40.309 -28.328 1.00 36.84 495 ALA A N 1
ATOM 3636 C CA . ALA A 1 495 ? 13.869 -40.532 -28.410 1.00 36.84 495 ALA A CA 1
ATOM 3637 C C . ALA A 1 495 ? 14.466 -40.517 -26.994 1.00 36.84 495 ALA A C 1
ATOM 3639 O O . ALA A 1 495 ? 14.325 -39.552 -26.245 1.00 36.84 495 ALA A O 1
ATOM 3640 N N . THR A 1 496 ? 15.093 -41.630 -26.626 1.00 37.47 496 THR A N 1
ATOM 3641 C CA . THR A 1 496 ? 15.826 -41.846 -25.377 1.00 37.47 496 THR A CA 1
ATOM 3642 C C . THR A 1 496 ? 17.233 -41.268 -25.526 1.00 37.47 496 THR A C 1
ATOM 3644 O O . THR A 1 496 ? 17.949 -41.666 -26.442 1.00 37.47 496 THR A O 1
ATOM 3647 N N . ALA A 1 497 ? 17.647 -40.364 -24.635 1.00 39.00 497 ALA A N 1
ATOM 3648 C CA . ALA A 1 497 ? 19.022 -39.866 -24.572 1.00 39.00 497 ALA A CA 1
ATOM 3649 C C . ALA A 1 497 ? 19.688 -40.328 -23.268 1.00 39.00 497 ALA A C 1
ATOM 3651 O O . ALA A 1 497 ? 19.228 -40.031 -22.167 1.00 39.00 497 ALA A O 1
ATOM 3652 N N . THR A 1 498 ? 20.763 -41.099 -23.416 1.00 35.22 498 THR A N 1
ATOM 3653 C CA . THR A 1 498 ? 21.602 -41.631 -22.341 1.00 35.22 498 THR A CA 1
ATOM 3654 C C . THR A 1 498 ? 22.556 -40.544 -21.843 1.00 35.22 498 THR A C 1
ATOM 3656 O O . THR A 1 498 ? 23.375 -40.034 -22.604 1.00 35.22 498 THR A O 1
ATOM 3659 N N . VAL A 1 499 ? 22.458 -40.193 -20.560 1.00 40.19 499 VAL A N 1
ATOM 3660 C CA . VAL A 1 499 ? 23.355 -39.242 -19.885 1.00 40.19 499 VAL A CA 1
ATOM 3661 C C . VAL A 1 499 ? 24.671 -39.947 -19.552 1.00 40.19 499 VAL A C 1
ATOM 3663 O O . VAL A 1 499 ? 24.677 -40.933 -18.819 1.00 40.19 499 VAL A O 1
ATOM 3666 N N . THR A 1 500 ? 25.786 -39.440 -20.081 1.00 44.03 500 THR A N 1
ATOM 3667 C CA . THR A 1 500 ? 27.143 -39.874 -19.707 1.00 44.03 500 THR A CA 1
ATOM 3668 C C . THR A 1 500 ? 27.750 -38.809 -18.794 1.00 44.03 500 THR A C 1
ATOM 3670 O O . THR A 1 500 ? 27.793 -37.638 -19.165 1.00 44.03 500 THR A O 1
ATOM 3673 N N . ALA A 1 501 ? 28.171 -39.198 -17.589 1.00 56.56 501 ALA A N 1
ATOM 3674 C CA . ALA A 1 501 ? 28.769 -38.295 -16.606 1.00 56.56 501 ALA A CA 1
ATOM 3675 C C . ALA A 1 501 ? 30.197 -37.863 -17.017 1.00 56.56 501 ALA A C 1
ATOM 3677 O O . ALA A 1 501 ? 30.939 -38.684 -17.565 1.00 56.56 501 ALA A O 1
ATOM 3678 N N . PRO A 1 502 ? 30.609 -36.611 -16.743 1.00 63.09 502 PRO A N 1
ATOM 3679 C CA . PRO A 1 502 ? 31.966 -36.142 -17.015 1.00 63.09 502 PRO A CA 1
ATOM 3680 C C . PRO A 1 502 ? 32.988 -36.691 -15.993 1.00 63.09 502 PRO A C 1
ATOM 3682 O O . PRO A 1 502 ? 32.634 -36.918 -14.833 1.00 63.09 502 PRO A O 1
ATOM 3685 N N . PRO A 1 503 ? 34.258 -36.906 -16.394 1.00 65.44 503 PRO A N 1
ATOM 3686 C CA . PRO A 1 503 ? 35.312 -37.393 -15.504 1.00 65.44 503 PRO A CA 1
ATOM 3687 C C . PRO A 1 503 ? 35.777 -36.318 -14.498 1.00 65.44 503 PRO A C 1
ATOM 3689 O O . PRO A 1 503 ? 35.672 -35.123 -14.782 1.00 65.44 503 PRO A O 1
ATOM 3692 N N . PRO A 1 504 ? 36.308 -36.726 -13.328 1.00 67.75 504 PRO A N 1
ATOM 3693 C CA . PRO A 1 504 ? 36.737 -35.805 -12.277 1.00 67.75 504 PRO A CA 1
ATOM 3694 C C . PRO A 1 504 ? 38.007 -35.015 -12.656 1.00 67.75 504 PRO A C 1
ATOM 3696 O O . PRO A 1 504 ? 38.838 -35.511 -13.422 1.00 67.75 504 PRO A O 1
ATOM 3699 N N . PRO A 1 505 ? 38.183 -33.798 -12.103 1.00 69.19 505 PRO A N 1
ATOM 3700 C CA . PRO A 1 505 ? 39.331 -32.943 -12.389 1.00 69.19 505 PRO A CA 1
ATOM 3701 C C . PRO A 1 505 ? 40.642 -33.486 -11.781 1.00 69.19 505 PRO A C 1
ATOM 3703 O O . PRO A 1 505 ? 40.614 -34.145 -10.738 1.00 69.19 505 PRO A O 1
ATOM 3706 N N . PRO A 1 506 ? 41.802 -33.201 -12.405 1.00 68.44 506 PRO A N 1
ATOM 3707 C CA . PRO A 1 506 ? 43.112 -33.608 -11.901 1.00 68.44 506 PRO A CA 1
ATOM 3708 C C . PRO A 1 506 ? 43.534 -32.820 -10.648 1.00 68.44 506 PRO A C 1
ATOM 3710 O O . PRO A 1 506 ? 43.161 -31.662 -10.462 1.00 68.44 506 PRO A O 1
ATOM 3713 N N . ALA A 1 507 ? 44.332 -33.469 -9.794 1.00 67.12 507 ALA A N 1
ATOM 3714 C CA . ALA A 1 507 ? 44.842 -32.921 -8.538 1.00 67.12 507 ALA A CA 1
ATOM 3715 C C . ALA A 1 507 ? 45.817 -31.738 -8.751 1.00 67.12 507 ALA A C 1
ATOM 3717 O O . ALA A 1 507 ? 46.555 -31.730 -9.741 1.00 67.12 507 ALA A O 1
ATOM 3718 N N . PRO A 1 508 ? 45.857 -30.758 -7.826 1.00 69.56 508 PRO A N 1
ATOM 3719 C CA . PRO A 1 508 ? 46.756 -29.610 -7.918 1.00 69.56 508 PRO A CA 1
ATOM 3720 C C . PRO A 1 508 ? 48.233 -30.004 -7.705 1.00 69.56 508 PRO A C 1
ATOM 3722 O O . PRO A 1 508 ? 48.516 -30.930 -6.938 1.00 69.56 508 PRO A O 1
ATOM 3725 N N . PRO A 1 509 ? 49.185 -29.315 -8.363 1.00 64.31 509 PRO A N 1
ATOM 3726 C CA . PRO A 1 509 ? 50.614 -29.557 -8.187 1.00 64.31 509 PRO A CA 1
ATOM 3727 C C . PRO A 1 509 ? 51.117 -29.105 -6.808 1.00 64.31 509 PRO A C 1
ATOM 3729 O O . PRO A 1 509 ? 50.626 -28.134 -6.235 1.00 64.31 509 PRO A O 1
ATOM 3732 N N . ALA A 1 510 ? 52.105 -29.842 -6.296 1.00 58.91 510 ALA A N 1
ATOM 3733 C CA . ALA A 1 510 ? 52.732 -29.637 -4.996 1.00 58.91 510 ALA A CA 1
ATOM 3734 C C . ALA A 1 510 ? 53.522 -28.318 -4.918 1.00 58.91 510 ALA A C 1
ATOM 3736 O O . ALA A 1 510 ? 54.200 -27.918 -5.861 1.00 58.91 510 ALA A O 1
ATOM 3737 N N . GLU A 1 511 ? 53.420 -27.689 -3.753 1.00 53.53 511 GLU A N 1
ATOM 3738 C CA . GLU A 1 511 ? 54.050 -26.437 -3.341 1.00 53.53 511 GLU A CA 1
ATOM 3739 C C . GLU A 1 511 ? 55.573 -26.624 -3.176 1.00 53.53 511 GLU A C 1
ATOM 3741 O O . GLU A 1 511 ? 56.025 -27.492 -2.425 1.00 53.53 511 GLU A O 1
ATOM 3746 N N . GLU A 1 512 ? 56.372 -25.834 -3.897 1.00 57.72 512 GLU A N 1
ATOM 3747 C CA . GLU A 1 512 ? 57.836 -25.790 -3.769 1.00 57.72 512 GLU A CA 1
ATOM 3748 C C . GLU A 1 512 ? 58.234 -24.666 -2.787 1.00 57.72 512 GLU A C 1
ATOM 3750 O O . GLU A 1 512 ? 57.629 -23.589 -2.814 1.00 57.72 512 GLU A O 1
ATOM 3755 N N . PRO A 1 513 ? 59.202 -24.893 -1.877 1.00 61.56 513 PRO A N 1
ATOM 3756 C CA . PRO A 1 513 ? 59.432 -24.012 -0.738 1.00 61.56 513 PRO A CA 1
ATOM 3757 C C . PRO A 1 513 ? 60.189 -22.730 -1.111 1.00 61.56 513 PRO A C 1
ATOM 3759 O O . PRO A 1 513 ? 61.110 -22.726 -1.927 1.00 61.56 513 PRO A O 1
ATOM 3762 N N . ALA A 1 514 ? 59.825 -21.639 -0.437 1.00 50.38 514 ALA A N 1
ATOM 3763 C CA . ALA A 1 514 ? 60.459 -20.329 -0.551 1.00 50.38 514 ALA A CA 1
ATOM 3764 C C . ALA A 1 514 ? 61.955 -20.346 -0.163 1.00 50.38 514 ALA A C 1
ATOM 3766 O O . ALA A 1 514 ? 62.311 -20.948 0.856 1.00 50.38 514 ALA A O 1
ATOM 3767 N N . PRO A 1 515 ? 62.832 -19.616 -0.880 1.00 59.34 515 PRO A N 1
ATOM 3768 C CA . PRO A 1 515 ? 64.157 -19.285 -0.384 1.00 59.34 515 PRO A CA 1
ATOM 3769 C C . PRO A 1 515 ? 64.128 -17.955 0.381 1.00 59.34 515 PRO A C 1
ATOM 3771 O O . PRO A 1 515 ? 63.595 -16.951 -0.092 1.00 59.34 515 PRO A O 1
ATOM 3774 N N . GLY A 1 516 ? 64.716 -17.964 1.578 1.00 52.44 516 GLY A N 1
ATOM 3775 C CA . GLY A 1 516 ? 64.978 -16.768 2.371 1.00 52.44 516 GLY A CA 1
ATOM 3776 C C . GLY A 1 516 ? 66.097 -15.899 1.790 1.00 52.44 516 GLY A C 1
ATOM 3777 O O . GLY A 1 516 ? 67.012 -16.395 1.128 1.00 52.44 516 GLY A O 1
ATOM 3778 N N . GLY A 1 517 ? 66.006 -14.605 2.097 1.00 38.94 517 GLY A N 1
ATOM 3779 C CA . GLY A 1 517 ? 66.959 -13.546 1.770 1.00 38.94 517 GLY A CA 1
ATOM 3780 C C . GLY A 1 517 ? 66.370 -12.192 2.113 1.00 38.94 517 GLY A C 1
ATOM 3781 O O . GLY A 1 517 ? 65.478 -11.765 1.351 1.00 38.94 517 GLY A O 1
#

Mean predicted aligned error: 13.48 Å

Sequence (517 aa):
MALTSPFAMVKTSVMLSVAAVAVITIIALLLAWLKPQPDTGIGKFLMGQEGGLFVLYTGQDKVDRLHAVPNAASGYLIAKSSDRPKIVKDEVLGKYPKGMPMGIPGAPNSLLHHTETESAWQVCDWHDSRANLSLTKAGSLQTTVIAGNEPREGGTSLGPDKAVIVRAPEDPQPWLLFRNTRAQIGATDYTMHSALGIPTTSVTDPMVVSAGLLNAIPPVPALKLPDVADAGRPSAAVPGFVNADVLAYKDIDGSDRYAAVQDTGVQDVPLPVARMLIAAGGAQKNIEDSAAVAHMTRSAEISLDHYPPAVPSIITPDTLCYSWNRPAGANTATLDILTAPSIPVTDEARAATVSLLRPAEAELASKYISTPGKGWFVRLTADAPYTEAREQIGYISDSGIFYAIIPEPDGNYIPAASALGLTGMPNLIPESVASLLLTGPDLSLSAALRESVQPESATNAAAATPTQVPGGQEIDLPPPPLPTVTATATVRQTATATVTAPPPPPAPPAEEPAPGG

Foldseek 3Di:
DDPPDPCVVVVVVVVVVVVVVVVVVVVVVVVVVVDDDPCPVQAQWAAEPVGWTWGFAQDPVRFTAIATEPADLLRLLRSLAQDDHRYDHVVVNVVGHHDFHFFAPFDYRDAFADQAQKWKKKKKWFFDPVVPVDPDSLVRIFIEIETDDQFFADFDFCDQAAWAWEDEPPGLFIWIQHPQAIATEDLPPVLLCVLLVNDNVCSVDGHYHFPLQNLLRHYDYHDDQWDAPQAPDAALQDHPAGALAKEWEADPVRDIWIWGGHNQKIETAASSNNSSSVSVPHHYDYDYDVVVNVPIGYDDPTDHPRDRNHSHHYDDARMWMWMWIDHPPRQFIDITITGDNDRRTDPVQVVLKAQDDDDPPDSAGRIYTYDPPHWFFEFEWASHGHGPPTDWTFIQHNNQETETEAADPVSHSCSSCNSNVNDHDGHYDHLSSNSNTHYTYHSHSVNSRDRDDDDPPPPPPDPDDPDDDPDDDDDDDPDDDDDDDDDDDDDDDDDDDDDDDDDDDDDDDDDDDDDDD